Protein AF-A0A1B6BCT8-F1 (afdb_monomer)

pLDDT: mean 81.82, std 14.92, range [27.22, 96.62]

Nearest PDB structures (foldseek):
  6z9l-assembly1_A  TM=1.535E-01  e=9.809E+00  Enterococcus faecalis

Foldseek 3Di:
DDDDDDDDDDDDDDDDDDDDDDDDDDDDDDDDDDDDPPDPPVPDFPVVLVCVLVVVLVVLVVVLVVLLVVLVVVLVLLVLLLVLLVLLLVLLVLLVVLLVVCVVPVDCVSVVSNVVSLVSSVVSLVVNCVRDPPPVLPVLSVVLVVLSVVLVVLVVVLNVLVVLLVVLLVQLVVLLVQLLVLLVVVLVVLVVVLVVVVVVPDDDPVLNVLSVVLSVLSVVLSVLSVVLVVLSVVCVVPVDVVSLVVSLVSLVVSLVSLVVSCVSCVVVPPCPSSVSSNVSSVSSNVSSVVSVVSSVVSVVSVVSSVVSSVSSVVSSVVSSVVSVVVSVVSVVVSVVSSVVSVVVSVVSVVVSVVVCCVVPVVLVVLLVVQVCVCVVLLELVRQDDDPDPHPSNVVSVVVNVVSVVVVVVLVVLLVVLVVLLVVLVVVLVVLVVVVVVLVVVLVVLVVLLVVLVVLLVVLVVVLVVLVVLLVVLVVLLVVLVVLLVVLVVLLVVLVVLLVVLVVVLVVLVVVLVVLVVVLVVVLVVLVVLVVLLVVLVVLLVVLVVQLVVLVVQLVVLVVVPPVSVVSNVVSVVSNVVSVVSNVVSVVSNVVSVVVVVVSVVVSVVSVVVSCCSVVPVSVVSVVSNVVSVVSNVVSVVSNVVSVVSSVVSVVVSVVSVVVSVVSVVSNVVSVVSSVVSVVVVVVSVVVVVVSVVVNVVSVVSNVVSVVSVVVSVSHND

Mean predicted aligned error: 20.59 Å

Sequence (717 aa):
MGFVKKEKNPKKTKSPKKNRKSIKLPFRKRTRLDQNNTQKTSFLNVRVKLLTSYAILFVIIVASLLFTISGIINLNNIVETNTLVHSIVKNIDNVLYHQNEYELTGDNEQLNHLATELSAAKDFILEIQSHEKNELTLTKISNIEKLINDYEIEFNKYITLKKDRQAAIEELSKSALKATSAIGKLKAELKANLLLKSEAGFTDPLEIERLYTTLSDGIEIELSINKLRILEKDYIITGNKDTLVKLTGDTKKIQTSMLSIANKLDDLGDSSTIQSVTQDLNNYTHFNNRLFTVDSTLTFQKFTLIRIVDAVKITSAEIVTDQNGLVELISTSTRTTANLALIIGVVVSLISSVFIYRSITKPLKQLTTDLIGATDNNDLTKQIFLKANDEFQVLAHAFNGFSKKIHGMITDIDQNADGLETLSIEVASQMKRLNDNIENISASVEQLSASMQETSASTEEIDATTQTIDSMISDVVTKAHDGMSFAGEIKVRSEAVKSSSTKAKSDAISLYETSKNILSVSIQKSKEVEKINLLSNSILGIAEQTNLLALNAAIEAARAGEAGKGFSVVADEIRKLAFTSQTSANEIQKVTGGVITSVNELANNANQLINFIESKVLKDYDQLLNLGDQYNKDANDLNTMFGDLVMTMESMKVSVSEVTEAISNIAITVGESARGVTEVAGNINDIVIVSDRVTTEIDTVKTNSETLKSYVNEFKI

Structure (mmCIF, N/CA/C/O backbone):
data_AF-A0A1B6BCT8-F1
#
_entry.id   AF-A0A1B6BCT8-F1
#
loop_
_atom_site.group_PDB
_atom_site.id
_atom_site.type_symbol
_atom_site.label_atom_id
_atom_site.label_alt_id
_atom_site.label_comp_id
_atom_site.label_asym_id
_atom_site.label_entity_id
_atom_site.label_seq_id
_atom_site.pdbx_PDB_ins_code
_atom_site.Cartn_x
_atom_site.Cartn_y
_atom_site.Cartn_z
_atom_site.occupancy
_atom_site.B_iso_or_equiv
_atom_site.auth_seq_id
_atom_site.auth_comp_id
_atom_site.auth_asym_id
_atom_site.auth_atom_id
_atom_site.pdbx_PDB_model_num
ATOM 1 N N . MET A 1 1 ? 51.929 -36.454 -28.216 1.00 37.06 1 MET A N 1
ATOM 2 C CA . MET A 1 1 ? 53.110 -37.287 -28.534 1.00 37.06 1 MET A CA 1
ATOM 3 C C . MET A 1 1 ? 52.706 -38.750 -28.329 1.00 37.06 1 MET A C 1
ATOM 5 O O . MET A 1 1 ? 52.199 -39.035 -27.258 1.00 37.06 1 MET A O 1
ATOM 9 N N . GLY A 1 2 ? 52.847 -39.611 -29.355 1.00 35.38 2 GLY A N 1
ATOM 10 C CA . GLY A 1 2 ? 52.570 -41.073 -29.344 1.00 35.38 2 GLY A CA 1
ATOM 11 C C . GLY A 1 2 ? 51.095 -41.459 -29.573 1.00 35.38 2 GLY A C 1
ATOM 12 O O . GLY A 1 2 ? 50.314 -41.334 -28.646 1.00 35.38 2 GLY A O 1
ATOM 13 N N . PHE A 1 3 ? 50.551 -41.782 -30.759 1.00 32.19 3 PHE A N 1
ATOM 14 C CA . PHE A 1 3 ? 50.881 -42.760 -31.824 1.00 32.19 3 PHE A CA 1
ATOM 15 C C . PHE A 1 3 ? 50.859 -44.252 -31.400 1.00 32.19 3 PHE A C 1
ATOM 17 O O . PHE A 1 3 ? 51.709 -44.667 -30.623 1.00 32.19 3 PHE A O 1
ATOM 24 N N . VAL A 1 4 ? 50.021 -45.041 -32.124 1.00 36.72 4 VAL A N 1
ATOM 25 C CA . VAL A 1 4 ? 50.315 -46.390 -32.714 1.00 36.72 4 VAL A CA 1
ATOM 26 C C . VAL A 1 4 ? 50.129 -47.614 -31.781 1.00 36.72 4 VAL A C 1
ATOM 28 O O . VAL A 1 4 ? 50.540 -47.561 -30.640 1.00 36.72 4 VAL A O 1
ATOM 31 N N . LYS A 1 5 ? 49.544 -48.779 -32.146 1.00 34.12 5 LYS A N 1
ATOM 32 C CA . LYS A 1 5 ? 49.158 -49.429 -33.427 1.00 34.12 5 LYS A CA 1
ATOM 33 C C . LYS A 1 5 ? 48.194 -50.623 -33.186 1.00 34.12 5 LYS A C 1
ATOM 35 O O . LYS A 1 5 ? 48.272 -51.278 -32.157 1.00 34.12 5 LYS A O 1
ATOM 40 N N . LYS A 1 6 ? 47.399 -50.916 -34.228 1.00 33.53 6 LYS A N 1
ATOM 41 C CA . LYS A 1 6 ? 46.968 -52.211 -34.833 1.00 33.53 6 LYS A CA 1
ATOM 42 C C . LYS A 1 6 ? 47.309 -53.539 -34.117 1.00 33.53 6 LYS A C 1
ATOM 44 O O . LYS A 1 6 ? 48.462 -53.766 -33.790 1.00 33.53 6 LYS A O 1
ATOM 49 N N . GLU A 1 7 ? 46.354 -54.447 -33.867 1.00 31.66 7 GLU A N 1
ATOM 50 C CA . GLU A 1 7 ? 45.597 -55.343 -34.790 1.00 31.66 7 GLU A CA 1
ATOM 51 C C . GLU A 1 7 ? 46.344 -56.654 -35.155 1.00 31.66 7 GLU A C 1
ATOM 53 O O . GLU A 1 7 ? 47.333 -56.602 -35.882 1.00 31.66 7 GLU A O 1
ATOM 58 N N . LYS A 1 8 ? 45.826 -57.820 -34.703 1.00 33.16 8 LYS A N 1
ATOM 59 C CA . LYS A 1 8 ? 45.438 -59.019 -35.506 1.00 33.16 8 LYS A CA 1
ATOM 60 C C . LYS A 1 8 ? 45.343 -60.335 -34.690 1.00 33.16 8 LYS A C 1
ATOM 62 O O . LYS A 1 8 ? 46.339 -60.832 -34.190 1.00 33.16 8 LYS A O 1
ATOM 67 N N . ASN A 1 9 ? 44.121 -60.890 -34.657 1.00 31.86 9 ASN A N 1
ATOM 68 C CA . ASN A 1 9 ? 43.657 -62.277 -34.927 1.00 31.86 9 ASN A CA 1
ATOM 69 C C . ASN A 1 9 ? 44.630 -63.483 -34.830 1.00 31.86 9 ASN A C 1
ATOM 71 O O . ASN A 1 9 ? 45.744 -63.395 -35.343 1.00 31.86 9 ASN A O 1
ATOM 75 N N . PRO A 1 10 ? 44.149 -64.688 -34.417 1.00 44.66 10 PRO A N 1
ATOM 76 C CA . PRO A 1 10 ? 43.465 -65.573 -35.383 1.00 44.66 10 PRO A CA 1
ATOM 77 C C . PRO A 1 10 ? 42.344 -66.529 -34.875 1.00 44.66 10 PRO A C 1
ATOM 79 O O . PRO A 1 10 ? 42.123 -66.759 -33.694 1.00 44.66 10 PRO A O 1
ATOM 82 N N . LYS A 1 11 ? 41.662 -67.099 -35.883 1.00 32.25 11 LYS A N 1
ATOM 83 C CA . LYS A 1 11 ? 40.559 -68.088 -35.965 1.00 32.25 11 LYS A CA 1
ATOM 84 C C . LYS A 1 11 ? 40.716 -69.397 -35.150 1.00 32.25 11 LYS A C 1
ATOM 86 O O . LYS A 1 11 ? 41.788 -69.987 -35.212 1.00 32.25 11 LYS A O 1
ATOM 91 N N . LYS A 1 12 ? 39.595 -69.992 -34.678 1.00 31.78 12 LYS A N 1
ATOM 92 C CA . LYS A 1 12 ? 38.934 -71.225 -35.230 1.00 31.78 12 LYS A CA 1
ATOM 93 C C . LYS A 1 12 ? 37.880 -71.887 -34.290 1.00 31.78 12 LYS A C 1
ATOM 95 O O . LYS A 1 12 ? 38.204 -72.340 -33.207 1.00 31.78 12 LYS A O 1
ATOM 100 N N . THR A 1 13 ? 36.651 -72.028 -34.816 1.00 29.14 13 THR A N 1
ATOM 101 C CA . THR A 1 13 ? 35.709 -73.190 -34.805 1.00 29.14 13 THR A CA 1
ATOM 102 C C . THR A 1 13 ? 35.383 -74.003 -33.529 1.00 29.14 13 THR A C 1
ATOM 104 O O . THR A 1 13 ? 36.233 -74.757 -33.068 1.00 29.14 13 THR A O 1
ATOM 107 N N . LYS A 1 14 ? 34.084 -74.071 -33.151 1.00 32.88 14 LYS A N 1
ATOM 108 C CA . LYS A 1 14 ? 33.212 -75.288 -33.140 1.00 32.88 14 LYS A CA 1
ATOM 109 C C . LYS A 1 14 ? 31.780 -74.997 -32.608 1.00 32.88 14 LYS A C 1
ATOM 111 O O . LYS A 1 14 ? 31.610 -74.403 -31.555 1.00 32.88 14 LYS A O 1
ATOM 116 N N . SER A 1 15 ? 30.766 -75.446 -33.357 1.00 27.22 15 SER A N 1
ATOM 117 C CA . SER A 1 15 ? 29.329 -75.654 -33.013 1.00 27.22 15 SER A CA 1
ATOM 118 C C . SER A 1 15 ? 29.129 -76.977 -32.217 1.00 27.22 15 SER A C 1
ATOM 120 O O . SER A 1 15 ? 30.136 -77.688 -32.154 1.00 27.22 15 SER A O 1
ATOM 122 N N . PRO A 1 16 ? 27.935 -77.440 -31.717 1.00 45.12 16 PRO A N 1
ATOM 123 C CA . PRO A 1 16 ? 26.519 -77.211 -32.140 1.00 45.12 16 PRO A CA 1
ATOM 124 C C . PRO A 1 16 ? 25.475 -77.063 -30.977 1.00 45.12 16 PRO A C 1
ATOM 126 O O . PRO A 1 16 ? 25.800 -77.283 -29.821 1.00 45.12 16 PRO A O 1
ATOM 129 N N . LYS A 1 17 ? 24.208 -76.644 -31.166 1.00 32.62 17 LYS A N 1
ATOM 130 C CA . LYS A 1 17 ? 23.022 -77.467 -31.532 1.00 32.62 17 LYS A CA 1
ATOM 131 C C . LYS A 1 17 ? 21.755 -76.576 -31.620 1.00 32.62 17 LYS A C 1
ATOM 133 O O . LYS A 1 17 ? 21.431 -75.877 -30.675 1.00 32.62 17 LYS A O 1
ATOM 138 N N . LYS A 1 18 ? 21.054 -76.605 -32.764 1.00 32.47 18 LYS A N 1
ATOM 139 C CA . LYS A 1 18 ? 19.653 -77.043 -33.003 1.00 32.47 18 LYS A CA 1
ATOM 140 C C . LYS A 1 18 ? 18.569 -76.532 -32.024 1.00 32.47 18 LYS A C 1
ATOM 142 O O . LYS A 1 18 ? 18.404 -77.113 -30.962 1.00 32.47 18 LYS A O 1
ATOM 147 N N . ASN A 1 19 ? 17.652 -75.693 -32.522 1.00 31.09 19 ASN A N 1
ATOM 148 C CA . ASN A 1 19 ? 16.325 -76.186 -32.923 1.00 31.09 19 ASN A CA 1
ATOM 149 C C . ASN A 1 19 ? 15.619 -75.267 -33.941 1.00 31.09 19 ASN A C 1
ATOM 151 O O . ASN A 1 19 ? 15.759 -74.051 -33.919 1.00 31.09 19 ASN A O 1
ATOM 155 N N . ARG A 1 20 ? 14.926 -75.908 -34.891 1.00 32.97 20 ARG A N 1
ATOM 156 C CA . ARG A 1 20 ? 14.268 -75.350 -36.085 1.00 32.97 20 ARG A CA 1
ATOM 157 C C . ARG A 1 20 ? 12.792 -75.027 -35.822 1.00 32.97 20 ARG A C 1
ATOM 159 O O . ARG A 1 20 ? 12.137 -75.823 -35.159 1.00 32.97 20 ARG A O 1
ATOM 166 N N . LYS A 1 21 ? 12.278 -73.999 -36.513 1.00 33.12 21 LYS A N 1
ATOM 167 C CA . LYS A 1 21 ? 11.055 -73.927 -37.370 1.00 33.12 21 LYS A CA 1
ATOM 168 C C . LYS A 1 21 ? 10.695 -72.435 -37.522 1.00 33.12 21 LYS A C 1
ATOM 170 O O . LYS A 1 21 ? 10.755 -71.728 -36.532 1.00 33.12 21 LYS A O 1
ATOM 175 N N . SER A 1 22 ? 10.329 -71.836 -38.653 1.00 30.80 22 SER A N 1
ATOM 176 C CA . SER A 1 22 ? 10.152 -72.210 -40.067 1.00 30.80 22 SER A CA 1
ATOM 177 C C . SER A 1 22 ? 9.913 -70.879 -40.813 1.00 30.80 22 SER A C 1
ATOM 179 O O . SER A 1 22 ? 8.974 -70.168 -40.491 1.00 30.80 22 SER A O 1
ATOM 181 N N . ILE A 1 23 ? 10.873 -70.377 -41.591 1.00 32.91 23 ILE A N 1
ATOM 182 C CA . ILE A 1 23 ? 10.837 -70.227 -43.063 1.00 32.91 23 ILE A CA 1
ATOM 183 C C . ILE A 1 23 ? 9.459 -69.879 -43.665 1.00 32.91 23 ILE A C 1
ATOM 185 O O . ILE A 1 23 ? 8.630 -70.767 -43.842 1.00 32.91 23 ILE A O 1
ATOM 189 N N . LYS A 1 24 ? 9.319 -68.631 -44.141 1.00 32.78 24 LYS A N 1
ATOM 190 C CA . LYS A 1 24 ? 9.044 -68.291 -45.556 1.00 32.78 24 LYS A CA 1
ATOM 191 C C . LYS A 1 24 ? 9.464 -66.838 -45.866 1.00 32.78 24 LYS A C 1
ATOM 193 O O . LYS A 1 24 ? 8.762 -65.876 -45.601 1.00 32.78 24 LYS A O 1
ATOM 198 N N . LEU A 1 25 ? 10.673 -66.734 -46.408 1.00 31.53 25 LEU A N 1
ATOM 199 C CA . LEU A 1 25 ? 11.154 -65.747 -47.395 1.00 31.53 25 LEU A CA 1
ATOM 200 C C . LEU A 1 25 ? 10.477 -66.080 -48.771 1.00 31.53 25 LEU A C 1
ATOM 202 O O . LEU A 1 25 ? 9.822 -67.128 -48.811 1.00 31.53 25 LEU A O 1
ATOM 206 N N . PRO A 1 26 ? 10.697 -65.389 -49.926 1.00 47.78 26 PRO A N 1
ATOM 207 C CA . PRO A 1 26 ? 11.648 -64.290 -50.174 1.00 47.78 26 PRO A CA 1
ATOM 208 C C . PRO A 1 26 ? 11.310 -63.260 -51.308 1.00 47.78 26 PRO A C 1
ATOM 210 O O . PRO A 1 26 ? 10.352 -63.400 -52.055 1.00 47.78 26 PRO A O 1
ATOM 213 N N . PHE A 1 27 ? 12.287 -62.356 -51.525 1.00 31.56 27 PHE A N 1
ATOM 214 C CA . PHE A 1 27 ? 12.743 -61.770 -52.810 1.00 31.56 27 PHE A CA 1
ATOM 215 C C . PHE A 1 27 ? 11.870 -60.648 -53.418 1.00 31.56 27 PHE A C 1
ATOM 217 O O . PHE A 1 27 ? 10.659 -60.730 -53.451 1.00 31.56 27 PHE A O 1
ATOM 224 N N . ARG A 1 28 ? 12.425 -59.563 -53.978 1.00 32.69 28 ARG A N 1
ATOM 225 C CA . ARG A 1 28 ? 13.728 -59.426 -54.644 1.00 32.69 28 ARG A CA 1
ATOM 226 C C . ARG A 1 28 ? 14.153 -57.953 -54.735 1.00 32.69 28 ARG A C 1
ATOM 228 O O . ARG A 1 28 ? 13.355 -57.078 -55.045 1.00 32.69 28 ARG A O 1
ATOM 235 N N . LYS A 1 29 ? 15.457 -57.742 -54.546 1.00 37.44 29 LYS A N 1
ATOM 236 C CA . LYS A 1 29 ? 16.248 -56.563 -54.923 1.00 37.44 29 LYS A CA 1
ATOM 237 C C . LYS A 1 29 ? 15.889 -56.018 -56.313 1.00 37.44 29 LYS A C 1
ATOM 239 O O . LYS A 1 29 ? 15.843 -56.796 -57.265 1.00 37.44 29 LYS A O 1
ATOM 244 N N . ARG A 1 30 ? 15.903 -54.689 -56.453 1.00 33.50 30 ARG A N 1
ATOM 245 C CA . ARG A 1 30 ? 16.554 -54.024 -57.592 1.00 33.50 30 ARG A CA 1
ATOM 246 C C . ARG A 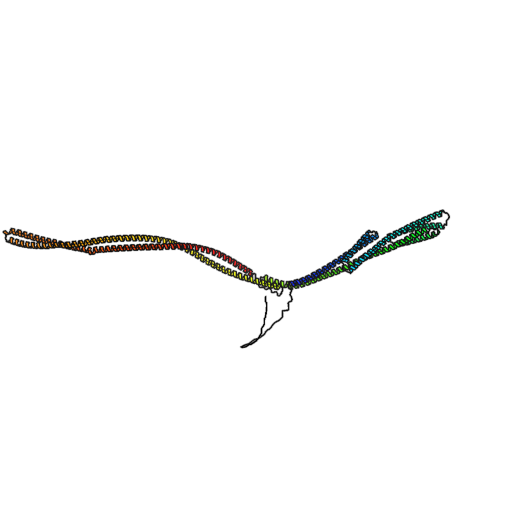1 30 ? 17.373 -52.827 -57.117 1.00 33.50 30 ARG A C 1
ATOM 248 O O . ARG A 1 30 ? 16.851 -51.809 -56.689 1.00 33.50 30 ARG A O 1
ATOM 255 N N . THR A 1 31 ? 18.680 -53.015 -57.219 1.00 37.50 31 THR A N 1
ATOM 256 C CA . THR A 1 31 ? 19.698 -51.998 -57.462 1.00 37.50 31 THR A CA 1
ATOM 257 C C . THR A 1 31 ? 19.297 -51.077 -58.615 1.00 37.50 31 THR A C 1
ATOM 259 O O . THR A 1 31 ? 18.952 -51.562 -59.693 1.00 37.50 31 THR A O 1
ATOM 262 N N . ARG A 1 32 ? 19.443 -49.768 -58.412 1.00 32.97 32 ARG A N 1
ATOM 263 C CA . ARG A 1 32 ? 19.807 -48.814 -59.463 1.00 32.97 32 ARG A CA 1
ATOM 264 C C . ARG A 1 32 ? 21.026 -48.033 -58.976 1.00 32.97 32 ARG A C 1
ATOM 266 O O . ARG A 1 32 ? 20.902 -47.060 -58.245 1.00 32.97 32 ARG A O 1
ATOM 273 N N . LEU A 1 33 ? 22.203 -48.531 -59.357 1.00 38.31 33 LEU A N 1
ATOM 274 C CA . LEU A 1 33 ? 23.215 -47.635 -59.896 1.00 38.31 33 LEU A CA 1
ATOM 275 C C . LEU A 1 33 ? 22.624 -47.096 -61.197 1.00 38.31 33 LEU A C 1
ATOM 277 O O . LEU A 1 33 ? 22.213 -47.900 -62.027 1.00 38.31 33 LEU A O 1
ATOM 281 N N . ASP A 1 34 ? 22.561 -45.782 -61.347 1.00 29.81 34 ASP A N 1
ATOM 282 C CA . ASP A 1 34 ? 23.102 -45.161 -62.548 1.00 29.81 34 ASP A CA 1
ATOM 283 C C . ASP A 1 34 ? 23.203 -43.645 -62.374 1.00 29.81 34 ASP A C 1
ATOM 285 O O . ASP A 1 34 ? 22.258 -42.972 -61.974 1.00 29.81 34 ASP A O 1
ATOM 289 N N . GLN A 1 35 ? 24.403 -43.164 -62.697 1.00 36.06 35 GLN A N 1
ATOM 290 C CA . GLN A 1 35 ? 24.641 -41.933 -63.443 1.00 36.06 35 GLN A CA 1
ATOM 291 C C . GLN A 1 35 ? 24.079 -40.638 -62.851 1.00 36.06 35 GLN A C 1
ATOM 293 O O . GLN A 1 35 ? 23.007 -40.172 -63.209 1.00 36.06 35 GLN A O 1
ATOM 298 N N . ASN A 1 36 ? 24.907 -39.974 -62.045 1.00 30.70 36 ASN A N 1
ATOM 299 C CA . ASN A 1 36 ? 25.025 -38.516 -62.129 1.00 30.70 36 ASN A CA 1
ATOM 300 C C . ASN A 1 36 ? 26.420 -38.044 -61.699 1.00 30.70 36 ASN A C 1
ATOM 302 O O . ASN A 1 36 ? 26.589 -37.127 -60.903 1.00 30.70 36 ASN A O 1
ATOM 306 N N . ASN A 1 37 ? 27.445 -38.701 -62.246 1.00 33.56 37 ASN A N 1
ATOM 307 C CA . ASN A 1 37 ? 28.834 -38.270 -62.126 1.00 33.56 37 ASN A CA 1
ATOM 308 C C . ASN A 1 37 ? 29.400 -37.930 -63.513 1.00 33.56 37 ASN A C 1
ATOM 310 O O . ASN A 1 37 ? 30.424 -38.458 -63.917 1.00 33.56 37 ASN A O 1
ATOM 314 N N . THR A 1 38 ? 28.689 -37.076 -64.254 1.00 34.56 38 THR A N 1
ATOM 315 C CA . THR A 1 38 ? 29.137 -36.457 -65.514 1.00 34.56 38 THR A CA 1
ATOM 316 C C . THR A 1 38 ? 28.293 -35.213 -65.792 1.00 34.56 38 THR A C 1
ATOM 318 O O . THR A 1 38 ? 27.433 -35.227 -66.660 1.00 34.56 38 THR A O 1
ATOM 321 N N . GLN A 1 39 ? 28.501 -34.146 -65.022 1.00 35.56 39 GLN A N 1
ATOM 322 C CA . GLN A 1 39 ? 28.329 -32.754 -65.473 1.00 35.56 39 GLN A CA 1
ATOM 323 C C . GLN A 1 39 ? 28.874 -31.805 -64.401 1.00 35.56 39 GLN A C 1
ATOM 325 O O . GLN A 1 39 ? 28.216 -30.901 -63.901 1.00 35.56 39 GLN A O 1
ATOM 330 N N . LYS A 1 40 ? 30.145 -32.009 -64.045 1.00 33.06 40 LYS A N 1
ATOM 331 C CA . LYS A 1 40 ? 30.953 -30.962 -63.419 1.00 33.06 40 LYS A CA 1
ATOM 332 C C . LYS A 1 40 ? 31.548 -30.098 -64.535 1.00 33.06 40 LYS A C 1
ATOM 334 O O . LYS A 1 40 ? 32.756 -29.935 -64.635 1.00 33.06 40 LYS A O 1
ATOM 339 N N . THR A 1 41 ? 30.699 -29.600 -65.432 1.00 35.25 41 THR A N 1
ATOM 340 C CA . THR A 1 41 ? 31.052 -28.419 -66.215 1.00 35.25 41 THR A CA 1
ATOM 341 C C . THR A 1 41 ? 31.124 -27.298 -65.197 1.00 35.25 41 THR A C 1
ATOM 343 O O . THR A 1 41 ? 30.146 -27.025 -64.507 1.00 35.25 41 THR A O 1
ATOM 346 N N . SER A 1 42 ? 32.314 -26.735 -65.009 1.00 38.44 42 SER A N 1
ATOM 347 C CA . SER A 1 42 ? 32.523 -25.573 -64.158 1.00 38.44 42 SER A CA 1
ATOM 348 C C . SER A 1 42 ? 31.632 -24.448 -64.675 1.00 38.44 42 SER A C 1
ATOM 350 O O . SER A 1 42 ? 31.974 -23.752 -65.631 1.00 38.44 42 SER A O 1
ATOM 352 N N . PHE A 1 43 ? 30.441 -24.320 -64.106 1.00 50.38 43 PHE A N 1
ATOM 353 C CA . PHE A 1 43 ? 29.536 -23.249 -64.456 1.00 50.38 43 PHE A CA 1
ATOM 354 C C . PHE A 1 43 ? 30.026 -22.018 -63.714 1.00 50.38 43 PHE A C 1
ATOM 356 O O . PHE A 1 43 ? 29.956 -21.928 -62.494 1.00 50.38 43 PHE A O 1
ATOM 363 N N . LEU A 1 44 ? 30.638 -21.128 -64.487 1.00 54.47 44 LEU A N 1
ATOM 364 C CA . LEU A 1 44 ? 31.187 -19.869 -64.028 1.00 54.47 44 LEU A CA 1
ATOM 365 C C . LEU A 1 44 ? 30.134 -19.084 -63.226 1.00 54.47 44 LEU A C 1
ATOM 367 O O . LEU A 1 44 ? 29.038 -18.831 -63.726 1.00 54.47 44 LEU A O 1
ATOM 371 N N . ASN A 1 45 ? 30.507 -18.662 -62.020 1.00 60.94 45 ASN A N 1
ATOM 372 C CA . ASN A 1 45 ? 29.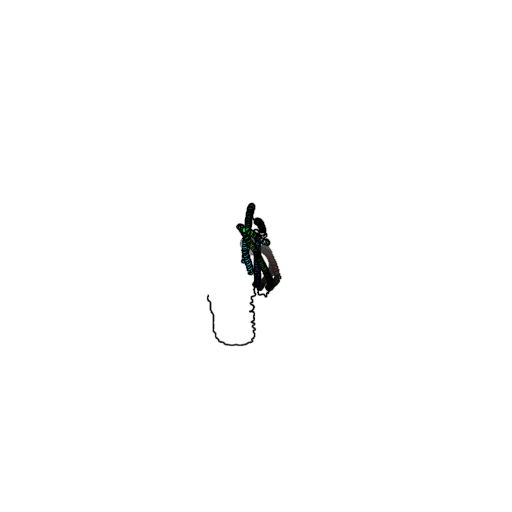859 -17.610 -61.234 1.00 60.94 45 ASN A CA 1
ATOM 373 C C . ASN A 1 45 ? 29.454 -16.415 -62.123 1.00 60.94 45 ASN A C 1
ATOM 375 O O . ASN A 1 45 ? 30.164 -16.112 -63.088 1.00 60.94 45 ASN A O 1
ATOM 379 N N . VAL A 1 46 ? 28.370 -15.697 -61.806 1.00 62.41 46 VAL A N 1
ATOM 380 C CA . VAL A 1 46 ? 27.933 -14.471 -62.518 1.00 62.41 46 VAL A CA 1
ATOM 381 C C . VAL A 1 46 ? 29.109 -13.521 -62.721 1.00 62.41 46 VAL A C 1
ATOM 383 O O . VAL A 1 46 ? 29.305 -12.989 -63.814 1.00 62.41 46 VAL A O 1
ATOM 386 N N . ARG A 1 47 ? 29.964 -13.397 -61.701 1.00 62.38 47 ARG A N 1
ATOM 387 C CA . ARG A 1 47 ? 31.210 -12.627 -61.772 1.00 62.38 47 ARG A CA 1
ATOM 388 C C . ARG A 1 47 ? 32.135 -13.101 -62.892 1.00 62.38 47 ARG A C 1
ATOM 390 O O . ARG A 1 47 ? 32.669 -12.279 -63.624 1.00 62.38 47 ARG A O 1
ATOM 397 N N . VAL A 1 48 ? 32.328 -14.406 -63.051 1.00 61.75 48 VAL A N 1
ATOM 398 C CA . VAL A 1 48 ? 33.222 -14.961 -64.074 1.00 61.75 48 VAL A CA 1
ATOM 399 C C . VAL A 1 48 ? 32.551 -14.930 -65.457 1.00 61.75 48 VAL A C 1
ATOM 401 O O . VAL A 1 48 ? 33.234 -14.698 -66.450 1.00 61.75 48 VAL A O 1
ATOM 404 N N . LYS A 1 49 ? 31.219 -15.048 -65.555 1.00 63.31 49 LYS A N 1
ATOM 405 C CA . LYS A 1 49 ? 30.462 -14.837 -66.810 1.00 63.31 49 LYS A CA 1
ATOM 406 C C . LYS A 1 49 ? 30.536 -13.383 -67.297 1.00 63.31 49 LYS A C 1
ATOM 408 O O . LYS A 1 49 ? 30.784 -13.144 -68.475 1.00 63.31 49 LYS A O 1
ATOM 413 N N . LEU A 1 50 ? 30.390 -12.412 -66.394 1.00 64.00 50 LEU A N 1
ATOM 414 C CA . LEU A 1 50 ? 30.562 -10.994 -66.715 1.00 64.00 50 LEU A CA 1
ATOM 415 C C . LEU A 1 50 ? 32.014 -10.692 -67.078 1.00 64.00 50 LEU A C 1
ATOM 417 O O . LEU A 1 50 ? 32.256 -10.123 -68.136 1.00 64.00 50 LEU A O 1
ATOM 421 N N . LEU A 1 51 ? 32.979 -11.138 -66.266 1.00 61.59 51 LEU A N 1
ATOM 422 C CA . LEU A 1 51 ? 34.401 -10.928 -66.545 1.00 61.59 51 LEU A CA 1
ATOM 423 C C . LEU A 1 51 ? 34.827 -11.544 -67.877 1.00 61.59 51 LEU A C 1
ATOM 425 O O . LEU A 1 51 ? 35.575 -10.906 -68.598 1.00 61.59 51 LEU A O 1
ATOM 429 N N . THR A 1 52 ? 34.336 -12.728 -68.246 1.00 62.84 52 THR A N 1
ATOM 430 C CA . THR A 1 52 ? 34.654 -13.327 -69.554 1.00 62.84 52 THR A CA 1
ATOM 431 C C . THR A 1 52 ? 34.015 -12.558 -70.712 1.00 62.84 52 THR A C 1
ATOM 433 O O . THR A 1 52 ? 34.700 -12.295 -71.696 1.00 62.84 52 THR A O 1
ATOM 436 N N . SER A 1 53 ? 32.761 -12.106 -70.590 1.00 61.94 53 SER A N 1
ATOM 437 C CA . SER A 1 53 ? 32.109 -11.287 -71.629 1.00 61.94 53 SER A CA 1
ATOM 438 C C . SER A 1 53 ? 32.750 -9.901 -71.803 1.00 61.94 53 SER A C 1
ATOM 440 O O . SER A 1 53 ? 33.030 -9.487 -72.928 1.00 61.94 53 SER A O 1
ATOM 442 N N . TYR A 1 54 ? 33.070 -9.213 -70.702 1.00 66.19 54 TYR A N 1
ATOM 443 C CA . TYR A 1 54 ? 33.744 -7.917 -70.735 1.00 66.19 54 TYR A CA 1
ATOM 444 C C . TYR A 1 54 ? 35.214 -8.041 -71.114 1.00 66.19 54 TYR A C 1
ATOM 446 O O . TYR A 1 54 ? 35.707 -7.166 -71.809 1.00 66.19 54 TYR A O 1
ATOM 454 N N . ALA A 1 55 ? 35.913 -9.113 -70.728 1.00 64.12 55 ALA A N 1
ATOM 455 C CA . ALA A 1 55 ? 37.291 -9.339 -71.160 1.00 64.12 55 ALA A CA 1
ATOM 456 C C . ALA A 1 55 ? 37.368 -9.543 -72.675 1.00 64.12 55 ALA A C 1
ATOM 458 O O . ALA A 1 55 ? 38.245 -8.971 -73.309 1.00 64.12 55 ALA A O 1
ATOM 459 N N . ILE A 1 56 ? 36.432 -10.287 -73.275 1.00 65.19 56 ILE A N 1
ATOM 460 C CA . ILE A 1 56 ? 36.380 -10.454 -74.735 1.00 65.19 56 ILE A CA 1
ATOM 461 C C . ILE A 1 56 ? 36.097 -9.109 -75.419 1.00 65.19 56 ILE A C 1
ATOM 463 O O . ILE A 1 56 ? 36.799 -8.746 -76.360 1.00 65.19 56 ILE A O 1
ATOM 467 N N . LEU A 1 57 ? 35.124 -8.335 -74.923 1.00 65.25 57 LEU A N 1
ATOM 468 C CA . LEU A 1 57 ? 34.808 -7.017 -75.481 1.00 65.25 57 LEU A CA 1
ATOM 469 C C . LEU A 1 57 ? 35.977 -6.030 -75.319 1.00 65.25 57 LEU A C 1
ATOM 471 O O . LEU A 1 57 ? 36.312 -5.307 -76.251 1.00 65.25 57 LEU A O 1
ATOM 475 N N . PHE A 1 58 ? 36.631 -6.032 -74.157 1.00 66.69 58 PHE A N 1
ATOM 476 C CA . PHE A 1 58 ? 37.782 -5.187 -73.854 1.00 66.69 58 PHE A CA 1
ATOM 477 C C . PHE A 1 58 ? 38.979 -5.542 -74.733 1.00 66.69 58 PHE A C 1
ATOM 479 O O . PHE A 1 58 ? 39.601 -4.647 -75.288 1.00 66.69 58 PHE A O 1
ATOM 486 N N . VAL A 1 59 ? 39.262 -6.831 -74.939 1.00 69.19 59 VAL A N 1
ATOM 487 C CA . VAL A 1 59 ? 40.323 -7.274 -75.855 1.00 69.19 59 VAL A CA 1
ATOM 488 C C . VAL A 1 59 ? 40.028 -6.826 -77.289 1.00 69.19 59 VAL A C 1
ATOM 490 O O . VAL A 1 59 ? 40.935 -6.338 -77.955 1.00 69.19 59 VAL A O 1
ATOM 493 N N . ILE A 1 60 ? 38.776 -6.912 -77.755 1.00 66.94 60 ILE A N 1
ATOM 494 C CA . ILE A 1 60 ? 38.386 -6.453 -79.101 1.00 66.94 60 ILE A CA 1
ATOM 495 C C . ILE A 1 60 ? 38.500 -4.926 -79.228 1.00 66.94 60 ILE A C 1
ATOM 497 O O . ILE A 1 60 ? 39.027 -4.437 -80.225 1.00 66.94 60 ILE A O 1
ATOM 501 N N . ILE A 1 61 ? 38.060 -4.166 -78.219 1.00 67.06 61 ILE A N 1
ATOM 502 C CA . ILE A 1 61 ? 38.156 -2.698 -78.213 1.00 67.06 61 ILE A CA 1
ATOM 503 C C . ILE A 1 61 ? 39.617 -2.253 -78.158 1.00 67.06 61 ILE A C 1
ATOM 505 O O . ILE A 1 61 ? 40.011 -1.391 -78.934 1.00 67.06 61 ILE A O 1
ATOM 509 N N . VAL A 1 62 ? 40.434 -2.852 -77.289 1.00 70.12 62 VAL A N 1
ATOM 510 C CA . VAL A 1 62 ? 41.862 -2.529 -77.176 1.00 70.12 62 VAL A CA 1
ATOM 511 C C . VAL A 1 62 ? 42.601 -2.900 -78.460 1.00 70.12 62 VAL A C 1
ATOM 513 O O . VAL A 1 62 ? 43.382 -2.092 -78.952 1.00 70.12 62 VAL A O 1
ATOM 516 N N . ALA A 1 63 ? 42.319 -4.060 -79.059 1.00 65.94 63 ALA A N 1
ATOM 517 C CA . ALA A 1 63 ? 42.904 -4.444 -80.342 1.00 65.94 63 ALA A CA 1
ATOM 518 C C . ALA A 1 63 ? 42.493 -3.486 -81.475 1.00 65.94 63 ALA A C 1
ATOM 520 O O . ALA A 1 63 ? 43.344 -3.067 -82.257 1.00 65.94 63 ALA A O 1
ATOM 521 N N . SER A 1 64 ? 41.219 -3.080 -81.532 1.00 67.12 64 SER A N 1
ATOM 522 C CA . SER A 1 64 ? 40.734 -2.083 -82.496 1.00 67.12 64 SER A CA 1
ATOM 523 C C . SER A 1 64 ? 41.384 -0.719 -82.276 1.00 67.12 64 SER A C 1
ATOM 525 O O . SER A 1 64 ? 41.788 -0.079 -83.241 1.00 67.12 64 SER A O 1
ATOM 527 N N . LEU A 1 65 ? 41.504 -0.273 -81.023 1.00 67.31 65 LEU A N 1
ATOM 528 C CA . LEU A 1 65 ? 42.094 1.015 -80.678 1.00 67.31 65 LEU A CA 1
ATOM 529 C C . LEU A 1 65 ? 43.579 1.046 -81.054 1.00 67.31 65 LEU A C 1
ATOM 531 O O . LEU A 1 65 ? 44.017 1.976 -81.727 1.00 67.31 65 LEU A O 1
ATOM 535 N N . LEU A 1 66 ? 44.330 -0.004 -80.709 1.00 69.50 66 LEU A N 1
ATOM 536 C CA . LEU A 1 66 ? 45.734 -0.157 -81.096 1.00 69.50 66 LEU A CA 1
ATOM 537 C C . LEU A 1 66 ? 45.905 -0.167 -82.622 1.00 69.50 66 LEU A C 1
ATOM 539 O O . LEU A 1 66 ? 46.812 0.488 -83.132 1.00 69.50 66 LEU A O 1
ATOM 543 N N . PHE A 1 67 ? 45.010 -0.832 -83.359 1.00 68.81 67 PHE A N 1
ATOM 544 C CA . PHE A 1 67 ? 45.043 -0.836 -84.824 1.00 68.81 67 PHE A CA 1
ATOM 545 C C . PHE A 1 67 ? 44.743 0.550 -85.415 1.00 68.81 67 PHE A C 1
ATOM 547 O O . PHE A 1 67 ? 45.452 1.006 -86.309 1.00 68.81 67 PHE A O 1
ATOM 554 N N . THR A 1 68 ? 43.749 1.270 -84.881 1.00 67.56 68 THR A N 1
ATOM 555 C CA . THR A 1 68 ? 43.438 2.640 -85.326 1.00 67.56 68 THR A CA 1
ATOM 556 C C . THR A 1 68 ? 44.550 3.634 -85.001 1.00 67.56 68 THR A C 1
ATOM 558 O O . THR A 1 68 ? 44.891 4.451 -85.850 1.00 67.56 68 THR A O 1
ATOM 561 N N . ILE A 1 69 ? 45.170 3.537 -83.819 1.00 69.25 69 ILE A N 1
ATOM 562 C CA . ILE A 1 69 ? 46.321 4.368 -83.439 1.00 69.25 69 ILE A CA 1
ATOM 563 C C . ILE A 1 69 ? 47.498 4.080 -84.374 1.00 69.25 69 ILE A C 1
ATOM 565 O O . ILE A 1 69 ? 48.112 5.014 -84.882 1.00 69.25 69 ILE A O 1
ATOM 569 N N . SER A 1 70 ? 47.769 2.806 -84.676 1.00 70.00 70 SER A N 1
ATOM 570 C CA . SER A 1 70 ? 48.805 2.431 -85.644 1.00 70.00 70 SER A CA 1
ATOM 571 C C . SER A 1 70 ? 48.522 2.983 -87.049 1.00 70.00 70 SER A C 1
ATOM 573 O O . SER A 1 70 ? 49.454 3.409 -87.726 1.00 70.00 70 SER A O 1
ATOM 575 N N . GLY A 1 71 ? 47.258 3.005 -87.487 1.00 68.31 71 GLY A N 1
ATOM 576 C CA . GLY A 1 71 ? 46.852 3.602 -88.764 1.00 68.31 71 GLY A CA 1
ATOM 577 C C . GLY A 1 71 ? 47.042 5.122 -88.806 1.00 68.31 71 GLY A C 1
ATOM 578 O O . GLY A 1 71 ? 47.530 5.647 -89.803 1.00 68.31 71 GLY A O 1
ATOM 579 N N . ILE A 1 72 ? 46.725 5.824 -87.712 1.00 70.56 72 ILE A N 1
ATOM 580 C CA . ILE A 1 72 ? 46.905 7.281 -87.592 1.00 70.56 72 ILE A CA 1
ATOM 581 C C . ILE A 1 72 ? 48.389 7.659 -87.583 1.00 70.56 72 ILE A C 1
ATOM 583 O O . ILE A 1 72 ? 48.772 8.590 -88.285 1.00 70.56 72 ILE A O 1
ATOM 587 N N . ILE A 1 73 ? 49.230 6.929 -86.841 1.00 72.69 73 ILE A N 1
ATOM 588 C CA . ILE A 1 73 ? 50.683 7.171 -86.815 1.00 72.69 73 ILE A CA 1
ATOM 589 C C . ILE A 1 73 ? 51.276 7.004 -88.221 1.00 72.69 73 ILE A C 1
ATOM 591 O O . ILE A 1 73 ? 52.034 7.858 -88.672 1.00 72.69 73 ILE A O 1
ATOM 595 N N . ASN A 1 74 ? 50.882 5.955 -88.952 1.00 69.81 74 ASN A N 1
ATOM 596 C CA . ASN A 1 74 ? 51.337 5.758 -90.330 1.00 69.81 74 ASN A CA 1
ATOM 597 C C . ASN A 1 74 ? 50.847 6.865 -91.279 1.00 69.81 74 ASN A C 1
ATOM 599 O O . ASN A 1 74 ? 51.604 7.278 -92.151 1.00 69.81 74 ASN A O 1
ATOM 603 N N . LEU A 1 75 ? 49.616 7.370 -91.113 1.00 73.38 75 LEU A N 1
ATOM 604 C CA . LEU A 1 75 ? 49.123 8.505 -91.904 1.00 73.38 75 LEU A CA 1
ATOM 605 C C . LEU A 1 75 ? 49.911 9.788 -91.620 1.00 73.38 75 LEU A C 1
ATOM 607 O O . LEU A 1 75 ? 50.222 10.522 -92.553 1.00 73.38 75 LEU A O 1
ATOM 611 N N . ASN A 1 76 ? 50.229 10.053 -90.349 1.00 77.44 76 ASN A N 1
ATOM 612 C CA . ASN A 1 76 ? 50.980 11.241 -89.952 1.00 77.44 76 ASN A CA 1
ATOM 613 C C . ASN A 1 76 ? 52.363 11.270 -90.609 1.00 77.44 76 ASN A C 1
ATOM 615 O O . ASN A 1 76 ? 52.725 12.279 -91.204 1.00 77.44 76 ASN A O 1
ATOM 619 N N . ASN A 1 77 ? 53.077 10.142 -90.584 1.00 74.44 77 ASN A N 1
ATOM 620 C CA . ASN A 1 77 ? 54.393 10.032 -91.214 1.00 74.44 77 ASN A CA 1
ATOM 621 C C . ASN A 1 77 ? 54.331 10.310 -92.727 1.00 74.44 77 ASN A C 1
ATOM 623 O O . ASN A 1 77 ? 55.194 10.997 -93.257 1.00 74.44 77 ASN A O 1
ATOM 627 N N . ILE A 1 78 ? 53.291 9.832 -93.421 1.00 78.06 78 ILE A N 1
ATOM 628 C CA . ILE A 1 78 ? 53.124 10.089 -94.862 1.00 78.06 78 ILE A CA 1
ATOM 629 C C . ILE A 1 78 ? 52.853 11.577 -95.137 1.00 78.06 78 ILE A C 1
ATOM 631 O O . ILE A 1 78 ? 53.411 12.155 -96.066 1.00 78.06 78 ILE A O 1
ATOM 635 N N . VAL A 1 79 ? 52.009 12.226 -94.329 1.00 80.19 79 VAL A N 1
ATOM 636 C CA . VAL A 1 79 ? 51.725 13.667 -94.472 1.00 80.19 79 VAL A CA 1
ATOM 637 C C . VAL A 1 79 ? 52.979 14.509 -94.215 1.00 80.19 79 VAL A C 1
ATOM 639 O O . VAL A 1 79 ? 53.226 15.482 -94.932 1.00 80.19 79 VAL A O 1
ATOM 642 N N . GLU A 1 80 ? 53.780 14.127 -93.224 1.00 82.44 80 GLU A N 1
ATOM 643 C CA . GLU A 1 80 ? 55.049 14.775 -92.892 1.00 82.44 80 GLU A CA 1
ATOM 644 C C . GLU A 1 80 ? 56.047 14.671 -94.052 1.00 82.44 80 GLU A C 1
ATOM 646 O O . GLU A 1 80 ? 56.526 15.698 -94.538 1.00 82.44 80 GLU A O 1
ATOM 651 N N . THR A 1 81 ? 56.253 13.472 -94.609 1.00 83.12 81 THR A N 1
ATOM 652 C CA . THR A 1 81 ? 57.113 13.289 -95.787 1.00 83.12 81 THR A CA 1
ATOM 653 C C . THR A 1 81 ? 56.628 14.103 -96.995 1.00 83.12 81 THR A C 1
ATOM 655 O O . THR A 1 81 ? 57.427 14.805 -97.612 1.00 83.12 81 THR A O 1
ATOM 658 N N . ASN A 1 82 ? 55.327 14.107 -97.304 1.00 83.75 82 ASN A N 1
ATOM 659 C CA . ASN A 1 82 ? 54.760 14.925 -98.387 1.00 83.75 82 ASN A CA 1
ATOM 660 C C . ASN A 1 82 ? 55.016 16.431 -98.209 1.00 83.75 82 ASN A C 1
ATOM 662 O O . ASN A 1 82 ? 55.246 17.149 -99.190 1.00 83.75 82 ASN A O 1
ATOM 666 N N . THR A 1 83 ? 54.956 16.914 -96.966 1.00 85.81 83 THR A N 1
ATOM 667 C CA . THR A 1 83 ? 55.206 18.321 -96.628 1.00 85.81 83 THR A CA 1
ATOM 668 C C . THR A 1 83 ? 56.670 18.675 -96.867 1.00 85.81 83 THR A C 1
ATOM 670 O O . THR A 1 83 ? 56.967 19.685 -97.503 1.00 85.81 83 THR A O 1
ATOM 673 N N . LEU A 1 84 ? 57.589 17.811 -96.434 1.00 87.19 84 LEU A N 1
ATOM 674 C CA . LEU A 1 84 ? 59.023 17.991 -96.648 1.00 87.19 84 LEU A CA 1
ATOM 675 C C . LEU A 1 84 ? 59.392 17.918 -98.139 1.00 87.19 84 LEU A C 1
ATOM 677 O O . LEU A 1 84 ? 60.172 18.740 -98.615 1.00 87.19 84 LEU A O 1
ATOM 681 N N . VAL A 1 85 ? 58.766 17.023 -98.913 1.00 87.75 85 VAL A N 1
ATOM 682 C CA . VAL A 1 85 ? 58.938 16.961 -100.378 1.00 87.75 85 VAL A CA 1
ATOM 683 C C . VAL A 1 85 ? 58.481 18.256 -101.057 1.00 87.75 85 VAL A C 1
ATOM 685 O O . VAL A 1 85 ? 59.165 18.745 -101.956 1.00 87.75 85 VAL A O 1
ATOM 688 N N . HIS A 1 86 ? 57.373 18.859 -100.615 1.00 88.06 86 HIS A N 1
ATOM 689 C CA . HIS A 1 86 ? 56.959 20.178 -101.109 1.00 88.06 86 HIS A CA 1
ATOM 690 C C . HIS A 1 86 ? 57.972 21.274 -100.763 1.00 88.06 86 HIS A C 1
ATOM 692 O O . HIS A 1 86 ? 58.245 22.133 -101.602 1.00 88.06 86 HIS A O 1
ATOM 698 N N . SER A 1 87 ? 58.552 21.243 -99.562 1.00 89.75 87 SER A N 1
ATOM 699 C CA . SER A 1 87 ? 59.601 22.188 -99.166 1.00 89.75 87 SER A CA 1
ATOM 700 C C . SER A 1 87 ? 60.857 22.0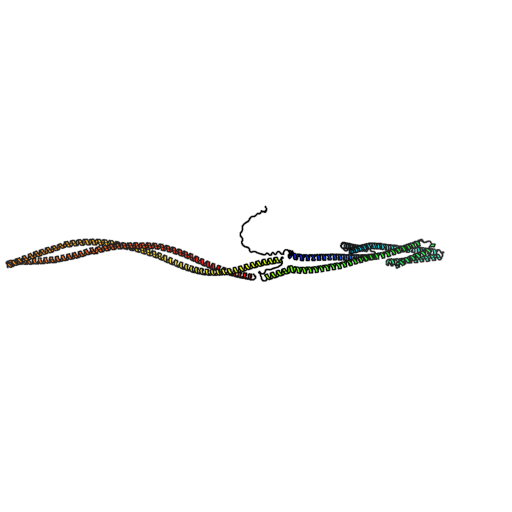48 -100.031 1.00 89.75 87 SER A C 1
ATOM 702 O O . SER A 1 87 ? 61.419 23.060 -100.443 1.00 89.75 87 SER A O 1
ATOM 704 N N . ILE A 1 88 ? 61.245 20.821 -100.402 1.00 89.50 88 ILE A N 1
ATOM 705 C CA . ILE A 1 88 ? 62.331 20.580 -101.367 1.00 89.50 88 ILE A CA 1
ATOM 706 C C . ILE A 1 88 ? 62.004 21.236 -102.712 1.00 89.50 88 ILE A C 1
ATOM 708 O O . ILE A 1 88 ? 62.824 21.984 -103.237 1.00 89.50 88 ILE A O 1
ATOM 712 N N . VAL A 1 89 ? 60.805 21.007 -103.262 1.00 89.50 89 VAL A N 1
ATOM 713 C CA . VAL A 1 89 ? 60.395 21.615 -104.542 1.00 89.50 89 VAL A CA 1
ATOM 714 C C . VAL A 1 89 ? 60.441 23.141 -104.472 1.00 89.50 89 VAL A C 1
ATOM 716 O O . VAL A 1 89 ? 60.963 23.772 -105.387 1.00 89.50 89 VAL A O 1
ATOM 719 N N . LYS A 1 90 ? 59.965 23.730 -103.371 1.00 90.31 90 LYS A N 1
ATOM 720 C CA . LYS A 1 90 ? 59.998 25.179 -103.154 1.00 90.31 90 LYS A CA 1
ATOM 721 C C . LYS A 1 90 ? 61.426 25.731 -103.138 1.00 90.31 90 LYS A C 1
ATOM 723 O O . LYS A 1 90 ? 61.691 26.737 -103.789 1.00 90.31 90 LYS A O 1
ATOM 728 N N . ASN A 1 91 ? 62.348 25.074 -102.438 1.00 91.62 91 ASN A N 1
ATOM 729 C CA . ASN A 1 91 ? 63.749 25.493 -102.434 1.00 91.62 91 ASN A CA 1
ATOM 730 C C . ASN A 1 91 ? 64.358 25.368 -103.835 1.00 91.62 91 ASN A C 1
ATOM 732 O O . ASN A 1 91 ? 65.099 26.239 -104.270 1.00 91.62 91 ASN A O 1
ATOM 736 N N . ILE A 1 92 ? 63.996 24.329 -104.591 1.00 91.38 92 ILE A N 1
ATOM 737 C CA . ILE A 1 92 ? 64.447 24.145 -105.977 1.00 91.38 92 ILE A CA 1
ATOM 738 C C . ILE A 1 92 ? 63.872 25.214 -106.923 1.00 91.38 92 ILE A C 1
ATOM 740 O O . ILE A 1 92 ? 64.565 25.660 -107.839 1.00 91.38 92 ILE A O 1
ATOM 744 N N . ASP A 1 93 ? 62.646 25.686 -106.689 1.00 89.00 93 ASP A N 1
ATOM 745 C CA . ASP A 1 93 ? 62.100 26.863 -107.374 1.00 89.00 93 ASP A CA 1
ATOM 746 C C . ASP A 1 93 ? 62.907 28.130 -107.058 1.00 89.00 93 ASP A C 1
ATOM 748 O O . ASP A 1 93 ? 63.240 28.889 -107.972 1.00 89.00 93 ASP A O 1
ATOM 752 N N . ASN A 1 94 ? 63.290 28.330 -105.793 1.00 89.06 94 ASN A N 1
ATOM 753 C CA . ASN A 1 94 ? 64.146 29.448 -105.392 1.00 89.06 94 ASN A CA 1
ATOM 754 C C . ASN A 1 94 ? 65.559 29.333 -105.991 1.00 89.06 94 ASN A C 1
ATOM 756 O O . ASN A 1 94 ? 66.110 30.327 -106.459 1.00 89.06 94 ASN A O 1
ATOM 760 N N . VAL A 1 95 ? 66.129 28.125 -106.066 1.00 89.44 95 VAL A N 1
ATOM 761 C CA . VAL A 1 95 ? 67.395 27.857 -106.769 1.00 89.44 95 VAL A CA 1
ATOM 762 C C . VAL A 1 95 ? 67.296 28.294 -108.226 1.00 89.44 95 VAL A C 1
ATOM 764 O O . VAL A 1 95 ? 68.177 28.999 -108.711 1.00 89.44 95 VAL A O 1
ATOM 767 N N . LEU A 1 96 ? 66.211 27.942 -108.920 1.00 88.50 96 LEU A N 1
ATOM 768 C CA . LEU A 1 96 ? 66.003 28.356 -110.307 1.00 88.50 96 LEU A CA 1
ATOM 769 C C . LEU A 1 96 ? 65.832 29.879 -110.436 1.00 88.50 96 LEU A C 1
ATOM 771 O O . LEU A 1 96 ? 66.318 30.474 -111.400 1.00 88.50 96 LEU A O 1
ATOM 775 N N . TYR A 1 97 ? 65.161 30.521 -109.478 1.00 88.06 97 TYR A N 1
ATOM 776 C CA . TYR A 1 97 ? 65.041 31.978 -109.420 1.00 88.06 97 TYR A CA 1
ATOM 777 C C . TYR A 1 97 ? 66.422 32.645 -109.298 1.00 88.06 97 TYR A C 1
ATOM 779 O O . TYR A 1 97 ? 66.798 33.430 -110.171 1.00 88.06 97 TYR A O 1
ATOM 787 N N . HIS A 1 98 ? 67.215 32.261 -108.294 1.00 87.62 98 HIS A N 1
ATOM 788 C CA . HIS A 1 98 ? 68.555 32.810 -108.062 1.00 87.62 98 HIS A CA 1
ATOM 789 C C . HIS A 1 98 ? 69.536 32.457 -109.187 1.00 87.62 98 HIS A C 1
ATOM 791 O O . HIS A 1 98 ? 70.385 33.273 -109.546 1.00 87.62 98 HIS A O 1
ATOM 797 N N . GLN A 1 99 ? 69.390 31.282 -109.813 1.00 87.81 99 GLN A N 1
ATOM 798 C CA . GLN A 1 99 ? 70.119 30.923 -111.028 1.00 87.81 99 GLN A CA 1
ATOM 799 C C . GLN A 1 99 ? 69.825 31.932 -112.141 1.00 87.81 99 GLN A C 1
ATOM 801 O O . GLN A 1 99 ? 70.754 32.521 -112.686 1.00 87.81 99 GLN A O 1
ATOM 806 N N . ASN A 1 100 ? 68.552 32.145 -112.485 1.00 86.81 100 ASN A N 1
ATOM 807 C CA . ASN A 1 100 ? 68.171 33.066 -113.558 1.00 86.81 100 ASN A CA 1
ATOM 808 C C . ASN A 1 100 ? 68.612 34.507 -113.259 1.00 86.81 100 ASN A C 1
ATOM 810 O O . ASN A 1 100 ? 69.061 35.214 -114.162 1.00 86.81 100 ASN A O 1
ATOM 814 N N . GLU A 1 101 ? 68.532 34.934 -111.998 1.00 85.19 101 GLU A N 1
ATOM 815 C CA . GLU A 1 101 ? 69.013 36.249 -111.579 1.00 85.19 101 GLU A CA 1
ATOM 816 C C . GLU A 1 101 ? 70.536 36.362 -111.753 1.00 85.19 101 GLU A C 1
ATOM 818 O O . GLU A 1 101 ? 71.008 37.294 -112.407 1.00 85.19 101 GLU A O 1
ATOM 823 N N . TYR A 1 102 ? 71.304 35.361 -111.299 1.00 88.38 102 TYR A N 1
ATOM 824 C CA . TYR A 1 102 ? 72.748 35.286 -111.534 1.00 88.38 102 TYR A CA 1
ATOM 825 C C . TYR A 1 102 ? 73.092 35.282 -113.024 1.00 88.38 102 TYR A C 1
ATOM 827 O O . TYR A 1 102 ? 74.075 35.894 -113.444 1.00 88.38 102 TYR A O 1
ATOM 835 N N . GLU A 1 103 ? 72.313 34.596 -113.859 1.00 84.25 103 GLU A N 1
ATOM 836 C CA . GLU A 1 103 ? 72.514 34.570 -115.305 1.00 84.25 103 GLU A CA 1
ATOM 837 C C . GLU A 1 103 ? 72.403 35.967 -115.923 1.00 84.25 103 GLU A C 1
ATOM 839 O O . GLU A 1 103 ? 73.270 36.333 -116.721 1.00 84.25 103 GLU A O 1
ATOM 844 N N . LEU A 1 104 ? 71.417 36.758 -115.498 1.00 81.88 104 LEU A N 1
ATOM 845 C CA . LEU A 1 104 ? 71.175 38.113 -115.993 1.00 81.88 104 LEU A CA 1
ATOM 846 C C . LEU A 1 104 ? 72.186 39.135 -115.459 1.00 81.88 104 LEU A C 1
ATOM 848 O O . LEU A 1 104 ? 72.697 39.943 -116.233 1.00 81.88 104 LEU A O 1
ATOM 852 N N . THR A 1 105 ? 72.484 39.109 -114.157 1.00 81.69 105 THR A N 1
ATOM 853 C CA . THR A 1 105 ? 73.253 40.175 -113.486 1.00 81.69 105 THR A CA 1
ATOM 854 C C . THR A 1 105 ? 74.733 39.840 -113.317 1.00 81.69 105 THR A C 1
ATOM 856 O O . THR A 1 105 ? 75.579 40.729 -113.358 1.00 81.69 105 THR A O 1
ATOM 859 N N . GLY A 1 106 ? 75.068 38.557 -113.146 1.00 79.38 106 GLY A N 1
ATOM 860 C CA . GLY A 1 106 ? 76.403 38.118 -112.732 1.00 79.38 106 GLY A CA 1
ATOM 861 C C . GLY A 1 106 ? 76.742 38.417 -111.268 1.00 79.38 106 GLY A C 1
ATOM 862 O O . GLY A 1 106 ? 77.910 38.309 -110.901 1.00 79.38 106 GLY A O 1
ATOM 863 N N . ASP A 1 107 ? 75.755 38.786 -110.449 1.00 84.75 107 ASP A N 1
ATOM 864 C CA . ASP A 1 107 ? 75.948 39.141 -109.044 1.00 84.75 107 ASP A CA 1
ATOM 865 C C . ASP A 1 107 ? 76.278 37.920 -108.173 1.00 84.75 107 ASP A C 1
ATOM 867 O O . ASP A 1 107 ? 75.504 36.969 -108.073 1.00 84.75 107 ASP A O 1
ATOM 871 N N . ASN A 1 108 ? 77.429 37.954 -107.501 1.00 85.56 108 ASN A N 1
ATOM 872 C CA . ASN A 1 108 ? 77.878 36.853 -106.655 1.00 85.56 108 ASN A CA 1
ATOM 873 C C . ASN A 1 108 ? 77.016 36.663 -105.393 1.00 85.56 108 ASN A C 1
ATOM 875 O O . ASN A 1 108 ? 77.069 35.581 -104.815 1.00 85.56 108 ASN A O 1
ATOM 879 N N . GLU A 1 109 ? 76.220 37.649 -104.962 1.00 84.56 109 GLU A N 1
ATOM 880 C CA . GLU A 1 109 ? 75.301 37.473 -103.826 1.00 84.56 109 GLU A CA 1
ATOM 881 C C . GLU A 1 109 ? 74.240 36.397 -104.120 1.00 84.56 109 GLU A C 1
ATOM 883 O O . GLU A 1 109 ? 73.933 35.560 -103.268 1.00 84.56 109 GLU A O 1
ATOM 888 N N . GLN A 1 110 ? 73.797 36.305 -105.377 1.00 87.88 110 GLN A N 1
ATOM 889 C CA . GLN A 1 110 ? 72.858 35.278 -105.837 1.00 87.88 110 GLN A CA 1
ATOM 890 C C . GLN A 1 110 ? 73.426 33.857 -105.722 1.00 87.88 110 GLN A C 1
ATOM 892 O O . GLN A 1 110 ? 72.678 32.907 -105.499 1.00 87.88 110 GLN A O 1
ATOM 897 N N . LEU A 1 111 ? 74.753 33.698 -105.797 1.00 87.19 111 LEU A N 1
ATOM 898 C CA . LEU A 1 111 ? 75.408 32.403 -105.583 1.00 87.19 111 LEU A CA 1
ATOM 899 C C . LEU A 1 111 ? 75.291 31.942 -104.124 1.00 87.19 111 LEU A C 1
ATOM 901 O O . LEU A 1 111 ? 75.119 30.749 -103.878 1.00 87.19 111 LEU A O 1
ATOM 905 N N . ASN A 1 112 ? 75.343 32.871 -103.163 1.00 86.62 112 ASN A N 1
ATOM 906 C CA . ASN A 1 112 ? 75.180 32.554 -101.742 1.00 86.62 112 ASN A CA 1
ATOM 907 C C . ASN A 1 112 ? 73.731 32.168 -101.423 1.00 86.62 112 ASN A C 1
ATOM 909 O O . ASN A 1 112 ? 73.501 31.215 -100.675 1.00 86.62 112 ASN A O 1
ATOM 913 N N . HIS A 1 113 ? 72.755 32.864 -102.011 1.00 89.12 113 HIS A N 1
ATOM 914 C CA . HIS A 1 113 ? 71.344 32.504 -101.868 1.00 89.12 113 HIS A CA 1
ATOM 915 C C . HIS A 1 113 ? 71.051 31.128 -102.469 1.00 89.12 113 HIS A C 1
ATOM 917 O O . HIS A 1 113 ? 70.475 30.276 -101.798 1.00 89.12 113 HIS A O 1
ATOM 923 N N . LEU A 1 114 ? 71.551 30.862 -103.676 1.00 91.12 114 LEU A N 1
ATOM 924 C CA . LEU A 1 114 ? 71.419 29.561 -104.328 1.00 91.12 114 LEU A CA 1
ATOM 925 C C . LEU A 1 114 ? 72.048 28.424 -103.502 1.00 91.12 114 LEU A C 1
ATOM 927 O O . LEU A 1 114 ? 71.420 27.383 -103.323 1.00 91.12 114 LEU A O 1
ATOM 931 N N . ALA A 1 115 ? 73.250 28.622 -102.951 1.00 87.56 115 ALA A N 1
ATOM 932 C CA . ALA A 1 115 ? 73.892 27.635 -102.078 1.00 87.56 115 ALA A CA 1
ATOM 933 C C . ALA A 1 115 ? 73.088 27.381 -100.789 1.00 87.56 115 ALA A C 1
ATOM 935 O O . ALA A 1 115 ? 73.002 26.246 -100.322 1.00 87.56 115 ALA A O 1
ATOM 936 N N . THR A 1 116 ? 72.471 28.428 -100.235 1.00 90.25 116 THR A N 1
ATOM 937 C CA . THR A 1 116 ? 71.622 28.329 -99.038 1.00 90.25 116 THR A CA 1
ATOM 938 C C . THR A 1 116 ? 70.374 27.492 -99.313 1.00 90.25 116 THR A C 1
ATOM 940 O O . THR A 1 116 ? 70.057 26.588 -98.543 1.00 90.25 116 THR A O 1
ATOM 943 N N . GLU A 1 117 ? 69.700 27.741 -100.435 1.00 92.19 117 GLU A N 1
ATOM 944 C CA . GLU A 1 117 ? 68.497 27.006 -100.842 1.00 92.19 117 GLU A CA 1
ATOM 945 C C . GLU A 1 117 ? 68.795 25.529 -101.150 1.00 92.19 117 GLU A C 1
ATOM 947 O O . GLU A 1 117 ? 68.040 24.640 -100.751 1.00 92.19 117 GLU A O 1
ATOM 952 N N . LEU A 1 118 ? 69.941 25.236 -101.780 1.00 90.81 118 LEU A N 1
ATOM 953 C CA . LEU A 1 118 ? 70.402 23.858 -101.993 1.00 90.81 118 LEU A CA 1
ATOM 954 C C . LEU A 1 118 ? 70.718 23.141 -100.675 1.00 90.81 118 LEU A C 1
ATOM 956 O O . LEU A 1 118 ? 70.344 21.979 -100.513 1.00 90.81 118 LEU A O 1
ATOM 960 N N . SER A 1 119 ? 71.357 23.824 -99.718 1.00 90.50 119 SER A N 1
ATOM 961 C CA . SER A 1 119 ? 71.608 23.265 -98.383 1.00 90.50 119 SER A CA 1
ATOM 962 C C . SER A 1 119 ? 70.300 22.958 -97.660 1.00 90.50 119 SER A C 1
ATOM 964 O O . SER A 1 119 ? 70.127 21.851 -97.161 1.00 90.50 119 SER A O 1
ATOM 966 N N . ALA A 1 120 ? 69.344 23.889 -97.675 1.00 90.25 120 ALA A N 1
ATOM 967 C CA . ALA A 1 120 ? 68.041 23.681 -97.055 1.00 90.25 120 ALA A CA 1
ATOM 968 C C . ALA A 1 120 ? 67.272 22.521 -97.714 1.00 90.25 120 ALA A C 1
ATOM 970 O O . ALA A 1 120 ? 66.610 21.742 -97.032 1.00 90.25 120 ALA A O 1
ATOM 971 N N . ALA A 1 121 ? 67.378 22.356 -99.040 1.00 90.25 121 ALA A N 1
ATOM 972 C CA . ALA A 1 121 ? 66.797 21.206 -99.731 1.00 90.25 121 ALA A CA 1
ATOM 973 C C . ALA A 1 121 ? 67.436 19.875 -99.285 1.00 90.25 121 ALA A C 1
ATOM 975 O O . ALA A 1 121 ? 66.723 18.890 -99.096 1.00 90.25 121 ALA A O 1
ATOM 976 N N . LYS A 1 122 ? 68.758 19.841 -99.068 1.00 90.88 122 LYS A N 1
ATOM 977 C CA . LYS A 1 122 ? 69.473 18.664 -98.541 1.00 90.88 122 LYS A CA 1
ATOM 978 C C . LYS A 1 122 ? 69.107 18.351 -97.090 1.00 90.88 122 LYS A C 1
ATOM 980 O O . LYS A 1 122 ? 68.958 17.179 -96.752 1.00 90.88 122 LYS A O 1
ATOM 985 N N . ASP A 1 123 ? 68.896 19.365 -96.257 1.00 91.19 123 ASP A N 1
ATOM 986 C CA . ASP A 1 123 ? 68.460 19.168 -94.871 1.00 91.19 123 ASP A CA 1
ATOM 987 C C . ASP A 1 123 ? 67.083 18.485 -94.816 1.00 91.19 123 ASP A C 1
ATOM 989 O O . ASP A 1 123 ? 66.907 17.506 -94.088 1.00 91.19 123 ASP A O 1
ATOM 993 N N . PHE A 1 124 ? 66.137 18.903 -95.667 1.00 92.19 124 PHE A N 1
ATOM 994 C CA . PHE A 1 124 ? 64.836 18.230 -95.780 1.00 92.19 124 PHE A CA 1
ATOM 995 C C . PHE A 1 124 ? 64.947 16.789 -96.299 1.00 92.19 124 PHE A C 1
ATOM 997 O O . PHE A 1 124 ? 64.179 15.923 -95.885 1.00 92.19 124 PHE A O 1
ATOM 1004 N N . ILE A 1 125 ? 65.911 16.494 -97.175 1.00 89.88 125 ILE A N 1
ATOM 1005 C CA . ILE A 1 125 ? 66.184 15.122 -97.632 1.00 89.88 125 ILE A CA 1
ATOM 1006 C C . ILE A 1 125 ? 66.655 14.240 -96.473 1.00 89.88 125 ILE A C 1
ATOM 1008 O O . ILE A 1 125 ? 66.135 13.135 -96.306 1.00 89.88 125 ILE A O 1
ATOM 1012 N N . LEU A 1 126 ? 67.600 14.724 -95.662 1.00 88.69 126 LEU A N 1
ATOM 1013 C CA . LEU A 1 126 ? 68.100 14.003 -94.487 1.00 88.69 126 LEU A CA 1
ATOM 1014 C C . LEU A 1 126 ? 66.986 13.763 -93.465 1.00 88.69 126 LEU A C 1
ATOM 1016 O O . LEU A 1 126 ? 66.888 12.677 -92.887 1.00 88.69 126 LEU A O 1
ATOM 1020 N N . GLU A 1 127 ? 66.118 14.756 -93.275 1.00 89.25 127 GLU A N 1
ATOM 1021 C CA . GLU A 1 127 ? 64.956 14.632 -92.406 1.00 89.25 127 GLU A CA 1
ATOM 1022 C C . GLU A 1 127 ? 64.034 13.511 -92.893 1.00 89.25 127 GLU A C 1
ATOM 1024 O O . GLU A 1 127 ? 63.732 12.610 -92.107 1.00 89.25 127 GLU A O 1
ATOM 1029 N N . ILE A 1 128 ? 63.689 13.476 -94.187 1.00 87.62 128 ILE A N 1
ATOM 1030 C CA . ILE A 1 128 ? 62.893 12.391 -94.787 1.00 87.62 128 ILE A CA 1
ATOM 1031 C C . ILE A 1 128 ? 63.572 11.027 -94.607 1.00 87.62 128 ILE A C 1
ATOM 1033 O O . ILE A 1 128 ? 62.931 10.077 -94.159 1.00 87.62 128 ILE A O 1
ATOM 1037 N N . GLN A 1 129 ? 64.872 10.920 -94.888 1.00 85.69 129 GLN A N 1
ATOM 1038 C CA . GLN A 1 129 ? 65.627 9.667 -94.752 1.00 85.69 129 GLN A CA 1
ATOM 1039 C C . GLN A 1 129 ? 65.656 9.124 -93.311 1.00 85.69 129 GLN A C 1
ATOM 1041 O O . GLN A 1 129 ? 65.816 7.919 -93.116 1.00 85.69 129 GLN A O 1
ATOM 1046 N N . SER A 1 130 ? 65.493 9.984 -92.301 1.00 84.38 130 SER A N 1
ATOM 1047 C CA . SER A 1 130 ? 65.521 9.576 -90.891 1.00 84.38 130 SER A CA 1
ATOM 1048 C C . SER A 1 130 ? 64.236 8.889 -90.405 1.00 84.38 130 SER A C 1
ATOM 1050 O O . SER A 1 130 ? 64.299 8.082 -89.473 1.00 84.38 130 SER A O 1
ATOM 1052 N N . HIS A 1 131 ? 63.081 9.180 -91.018 1.00 82.19 131 HIS A N 1
ATOM 1053 C CA . HIS A 1 131 ? 61.776 8.684 -90.557 1.00 82.19 131 HIS A CA 1
ATOM 1054 C C . HIS A 1 131 ? 60.997 7.868 -91.596 1.00 82.19 131 HIS A C 1
ATOM 1056 O O . HIS A 1 131 ? 60.160 7.044 -91.208 1.00 82.19 131 HIS A O 1
ATOM 1062 N N . GLU A 1 132 ? 61.259 8.050 -92.892 1.00 83.81 132 GLU A N 1
ATOM 1063 C CA . GLU A 1 132 ? 60.604 7.282 -93.947 1.00 83.81 132 GLU A CA 1
ATOM 1064 C C . GLU A 1 132 ? 61.108 5.831 -93.951 1.00 83.81 132 GLU A C 1
ATOM 1066 O O . GLU A 1 132 ? 62.301 5.550 -93.862 1.00 83.81 132 GLU A O 1
ATOM 1071 N N . LYS A 1 133 ? 60.173 4.883 -94.040 1.00 79.69 133 LYS A N 1
ATOM 1072 C CA . LYS A 1 133 ? 60.454 3.437 -94.049 1.00 79.69 133 LYS A CA 1
ATOM 1073 C C . LYS A 1 133 ? 60.163 2.796 -95.398 1.00 79.69 133 LYS A C 1
ATOM 1075 O O . LYS A 1 133 ? 60.538 1.646 -95.617 1.00 79.69 133 LYS A O 1
ATOM 1080 N N . ASN A 1 134 ? 59.456 3.495 -96.281 1.00 81.44 134 ASN A N 1
ATOM 1081 C CA . ASN A 1 134 ? 59.144 3.001 -97.605 1.00 81.44 134 ASN A CA 1
ATOM 1082 C C . ASN A 1 134 ? 60.406 3.010 -98.479 1.00 81.44 134 ASN A C 1
ATOM 1084 O O . ASN A 1 134 ? 60.915 4.064 -98.855 1.00 81.44 134 ASN A O 1
ATOM 1088 N N . GLU A 1 135 ? 60.890 1.817 -98.821 1.00 81.75 135 GLU A N 1
ATOM 1089 C CA . GLU A 1 135 ? 62.109 1.614 -99.609 1.00 81.75 135 GLU A CA 1
ATOM 1090 C C . GLU A 1 135 ? 62.032 2.273 -101.000 1.00 81.75 135 GLU A C 1
ATOM 1092 O O . GLU A 1 135 ? 63.025 2.820 -101.483 1.00 81.75 135 GLU A O 1
ATOM 1097 N N . LEU A 1 136 ? 60.844 2.309 -101.619 1.00 82.31 136 LEU A N 1
ATOM 1098 C CA . LEU A 1 136 ? 60.624 2.990 -102.897 1.00 82.31 136 LEU A CA 1
ATOM 1099 C C . LEU A 1 136 ? 60.731 4.514 -102.737 1.00 82.31 136 LEU A C 1
ATOM 1101 O O . LEU A 1 136 ? 61.418 5.159 -103.529 1.00 82.31 136 LEU A O 1
ATOM 1105 N N . THR A 1 137 ? 60.111 5.085 -101.698 1.00 84.25 137 THR A N 1
ATOM 1106 C CA . THR A 1 137 ? 60.212 6.523 -101.397 1.00 84.25 137 THR A CA 1
ATOM 1107 C C . THR A 1 137 ? 61.649 6.920 -101.077 1.00 84.25 137 THR A C 1
ATOM 1109 O O . THR A 1 137 ? 62.154 7.878 -101.656 1.00 84.25 137 THR A O 1
ATOM 1112 N N . LEU A 1 138 ? 62.345 6.155 -100.230 1.00 85.19 138 LEU A N 1
ATOM 1113 C CA . LEU A 1 138 ? 63.754 6.387 -99.898 1.00 85.19 138 LEU A CA 1
ATOM 1114 C C . LEU A 1 138 ? 64.647 6.343 -101.143 1.00 85.19 138 LEU A C 1
ATOM 1116 O O . LEU A 1 138 ? 65.530 7.185 -101.299 1.00 85.19 138 LEU A O 1
ATOM 1120 N N . THR A 1 139 ? 64.382 5.414 -102.065 1.00 86.19 139 THR A N 1
ATOM 1121 C CA . THR A 1 139 ? 65.105 5.333 -103.342 1.00 86.19 139 THR A CA 1
ATOM 1122 C C . THR A 1 139 ? 64.890 6.594 -104.184 1.00 86.19 139 THR A C 1
ATOM 1124 O O . THR A 1 139 ? 65.850 7.151 -104.718 1.00 86.19 139 THR A O 1
ATOM 1127 N N . LYS A 1 140 ? 63.649 7.090 -104.283 1.00 89.06 140 LYS A N 1
ATOM 1128 C CA . LYS A 1 140 ? 63.333 8.324 -105.023 1.00 89.06 140 LYS A CA 1
ATOM 1129 C C . LYS A 1 140 ? 63.919 9.574 -104.355 1.00 89.06 140 LYS A C 1
ATOM 1131 O O . LYS A 1 140 ? 64.431 10.445 -105.051 1.00 89.06 140 LYS A O 1
ATOM 1136 N N . ILE A 1 141 ? 63.916 9.641 -103.025 1.00 90.75 141 ILE A N 1
ATOM 1137 C CA . ILE A 1 141 ? 64.541 10.725 -102.251 1.00 90.75 141 ILE A CA 1
ATOM 1138 C C . ILE A 1 141 ? 66.061 10.734 -102.436 1.00 90.75 141 ILE A C 1
ATOM 1140 O O . ILE A 1 141 ? 66.637 11.786 -102.698 1.00 90.75 141 ILE A O 1
ATOM 1144 N N . SER A 1 142 ? 66.710 9.568 -102.402 1.00 89.00 142 SER A N 1
ATOM 1145 C CA . SER A 1 142 ? 68.141 9.451 -102.711 1.00 89.00 142 SER A CA 1
ATOM 1146 C C . SER A 1 142 ? 68.449 9.843 -104.165 1.00 89.00 142 SER A C 1
ATOM 1148 O O . SER A 1 142 ? 69.481 10.452 -104.447 1.00 89.00 142 SER A O 1
ATOM 1150 N N . ASN A 1 143 ? 67.530 9.580 -105.102 1.00 90.00 143 ASN A N 1
ATOM 1151 C CA . ASN A 1 143 ? 67.658 10.075 -106.472 1.00 90.00 143 ASN A CA 1
ATOM 1152 C C . ASN A 1 143 ? 67.561 11.610 -106.549 1.00 90.00 143 ASN A C 1
ATOM 1154 O O . ASN A 1 143 ? 68.343 12.224 -107.271 1.00 90.00 143 ASN A O 1
ATOM 1158 N N . ILE A 1 144 ? 66.661 12.244 -105.787 1.00 91.12 144 ILE A N 1
ATOM 1159 C CA . ILE A 1 144 ? 66.604 13.712 -105.680 1.00 91.12 144 ILE A CA 1
ATOM 1160 C C . ILE A 1 144 ? 67.913 14.259 -105.101 1.00 91.12 144 ILE A C 1
ATOM 1162 O O . ILE A 1 144 ? 68.468 15.200 -105.657 1.00 91.12 144 ILE A O 1
ATOM 1166 N N . GLU A 1 145 ? 68.444 13.649 -104.042 1.00 91.62 145 GLU A N 1
ATOM 1167 C CA . GLU A 1 145 ? 69.729 14.037 -103.447 1.00 91.62 145 GLU A CA 1
ATOM 1168 C C . GLU A 1 145 ? 70.859 14.015 -104.482 1.00 91.62 145 GLU A C 1
ATOM 1170 O O . GLU A 1 145 ? 71.621 14.975 -104.621 1.00 91.62 145 GLU A O 1
ATOM 1175 N N . LYS A 1 146 ? 70.928 12.936 -105.269 1.00 90.69 146 LYS A N 1
ATOM 1176 C CA . LYS A 1 146 ? 71.884 12.808 -106.366 1.00 90.69 146 LYS A CA 1
ATOM 1177 C C . LYS A 1 146 ? 71.697 13.909 -107.411 1.00 90.69 146 LYS A C 1
ATOM 1179 O O . LYS A 1 146 ? 72.682 14.520 -107.806 1.00 90.69 146 LYS A O 1
ATOM 1184 N N . LEU A 1 147 ? 70.462 14.191 -107.825 1.00 92.31 147 LEU A N 1
ATOM 1185 C CA . LEU A 1 147 ? 70.164 15.246 -108.797 1.00 92.31 147 LEU A CA 1
ATOM 1186 C C . LEU A 1 147 ? 70.560 16.638 -108.281 1.00 92.31 147 LEU A C 1
ATOM 1188 O O . LEU A 1 147 ? 71.108 17.429 -109.040 1.00 92.31 147 LEU A O 1
ATOM 1192 N N . ILE A 1 148 ? 70.342 16.934 -106.999 1.00 91.19 148 ILE A N 1
ATOM 1193 C CA . ILE A 1 148 ? 70.776 18.196 -106.379 1.00 91.19 148 ILE A CA 1
ATOM 1194 C C . ILE A 1 148 ? 72.308 18.308 -106.385 1.00 91.19 148 ILE A C 1
ATOM 1196 O O . ILE A 1 148 ? 72.851 19.361 -106.721 1.00 91.19 148 ILE A O 1
ATOM 1200 N N . ASN A 1 149 ? 73.019 17.223 -106.073 1.00 90.94 149 ASN A N 1
ATOM 1201 C CA . ASN A 1 149 ? 74.481 17.198 -106.153 1.00 90.94 149 ASN A CA 1
ATOM 1202 C C . ASN A 1 149 ? 74.984 17.352 -107.601 1.00 90.94 149 ASN A C 1
ATOM 1204 O O . ASN A 1 149 ? 75.930 18.098 -107.853 1.00 90.94 149 ASN A O 1
ATOM 1208 N N . ASP A 1 150 ? 74.330 16.697 -108.563 1.00 90.19 150 ASP A N 1
ATOM 1209 C CA . ASP A 1 150 ? 74.635 16.846 -109.988 1.00 90.19 150 ASP A CA 1
ATOM 1210 C C . ASP A 1 150 ? 74.399 18.301 -110.440 1.00 90.19 150 ASP A C 1
ATOM 1212 O O . ASP A 1 150 ? 75.227 18.864 -111.159 1.00 90.19 150 ASP A O 1
ATOM 1216 N N . TYR A 1 151 ? 73.332 18.955 -109.963 1.00 91.50 151 TYR A N 1
ATOM 1217 C CA . TYR A 1 151 ? 73.066 20.372 -110.224 1.00 91.50 151 TYR A CA 1
ATOM 1218 C C . TYR A 1 151 ? 74.204 21.268 -109.721 1.00 91.50 151 TYR A C 1
ATOM 1220 O O . TYR A 1 151 ? 74.688 22.105 -110.479 1.00 91.50 151 TYR A O 1
ATOM 1228 N N . GLU A 1 152 ? 74.681 21.083 -108.485 1.00 88.19 152 GLU A N 1
ATOM 1229 C CA . GLU A 1 152 ? 75.810 21.855 -107.938 1.00 88.19 152 GLU A CA 1
ATOM 1230 C C . GLU A 1 152 ? 77.070 21.727 -108.801 1.00 88.19 152 GLU A C 1
ATOM 1232 O O . GLU A 1 152 ? 77.755 22.718 -109.080 1.00 88.19 152 GLU A O 1
ATOM 1237 N N . ILE A 1 153 ? 77.382 20.512 -109.255 1.00 88.69 153 ILE A N 1
ATOM 1238 C CA . ILE A 1 153 ? 78.543 20.245 -110.110 1.00 88.69 153 ILE A CA 1
ATOM 1239 C C . ILE A 1 153 ? 78.381 20.948 -111.462 1.00 88.69 153 ILE A C 1
ATOM 1241 O O . ILE A 1 153 ? 79.288 21.651 -111.921 1.00 88.69 153 ILE A O 1
ATOM 1245 N N . GLU A 1 154 ? 77.226 20.782 -112.104 1.00 89.88 154 GLU A N 1
ATOM 1246 C CA . GLU A 1 154 ? 76.940 21.369 -113.410 1.00 89.88 154 GLU A CA 1
ATOM 1247 C C . GLU A 1 154 ? 76.819 22.904 -113.344 1.00 89.88 154 GLU A C 1
ATOM 1249 O O . GLU A 1 154 ? 77.219 23.600 -114.283 1.00 89.88 154 GLU A O 1
ATOM 1254 N N . PHE A 1 155 ? 76.349 23.468 -112.232 1.00 90.75 155 PHE A N 1
ATOM 1255 C CA . PHE A 1 155 ? 76.241 24.916 -112.065 1.00 90.75 155 PHE A CA 1
ATOM 1256 C C . PHE A 1 155 ? 77.615 25.551 -111.837 1.00 90.75 155 PHE A C 1
ATOM 1258 O O . PHE A 1 155 ? 77.933 26.583 -112.426 1.00 90.75 155 PHE A O 1
ATOM 1265 N N . ASN A 1 156 ? 78.506 24.887 -111.100 1.00 87.81 156 ASN A N 1
ATOM 1266 C CA . ASN A 1 156 ? 79.899 25.327 -110.981 1.00 87.81 156 ASN A CA 1
ATOM 1267 C C . ASN A 1 156 ? 80.642 25.326 -112.331 1.00 87.81 156 ASN A C 1
ATOM 1269 O O . ASN A 1 156 ? 81.439 26.233 -112.614 1.00 87.81 156 ASN A O 1
ATOM 1273 N N . LYS A 1 157 ? 80.350 24.356 -113.211 1.00 88.38 157 LYS A N 1
ATOM 1274 C CA . LYS A 1 157 ? 80.836 24.381 -114.603 1.00 88.38 157 LYS A CA 1
ATOM 1275 C C . LYS A 1 157 ? 80.272 25.580 -115.363 1.00 88.38 157 LYS A C 1
ATOM 1277 O O . LYS A 1 157 ? 81.031 26.266 -116.046 1.00 88.38 157 LYS A O 1
ATOM 1282 N N . TYR A 1 158 ? 78.981 25.876 -115.202 1.00 89.62 158 TYR A N 1
ATOM 1283 C CA . TYR A 1 158 ? 78.340 27.050 -115.800 1.00 89.62 158 TYR A CA 1
ATOM 1284 C C . TYR A 1 158 ? 78.999 28.366 -115.357 1.00 89.62 158 TYR A C 1
ATOM 1286 O O . TYR A 1 158 ? 79.336 29.193 -116.202 1.00 89.62 158 TYR A O 1
ATOM 1294 N N . ILE A 1 159 ? 79.270 28.538 -114.059 1.00 87.69 159 ILE A N 1
ATOM 1295 C CA . ILE A 1 159 ? 79.974 29.715 -113.517 1.00 87.69 159 ILE A CA 1
ATOM 1296 C C . ILE A 1 159 ? 81.360 29.863 -114.158 1.00 87.69 159 ILE A C 1
ATOM 1298 O O . ILE A 1 159 ? 81.739 30.954 -114.591 1.00 87.69 159 ILE A O 1
ATOM 1302 N N . THR A 1 160 ? 82.116 28.765 -114.252 1.00 87.31 160 THR A N 1
ATOM 1303 C CA . THR A 1 160 ? 83.444 28.757 -114.886 1.00 87.31 160 THR A CA 1
ATOM 1304 C C . THR A 1 160 ? 83.363 29.157 -116.362 1.00 87.31 160 THR A C 1
ATOM 1306 O O . THR A 1 160 ? 84.127 30.011 -116.809 1.00 87.31 160 THR A O 1
ATOM 1309 N N . LEU A 1 161 ? 82.396 28.614 -117.107 1.00 88.88 161 LEU A N 1
ATOM 1310 C CA . LEU A 1 161 ? 82.160 28.964 -118.510 1.00 88.88 161 LEU A CA 1
ATOM 1311 C C . LEU A 1 161 ? 81.722 30.424 -118.683 1.00 88.88 161 LEU A C 1
ATOM 1313 O O . LEU A 1 161 ? 82.144 31.078 -119.632 1.00 88.88 161 LEU A O 1
ATOM 1317 N N . LYS A 1 162 ? 80.922 30.972 -117.760 1.00 86.69 162 LYS A N 1
ATOM 1318 C CA . LYS A 1 162 ? 80.501 32.381 -117.797 1.00 86.69 162 LYS A CA 1
ATOM 1319 C C . LYS A 1 162 ? 81.699 33.319 -117.617 1.00 86.69 162 LYS A C 1
ATOM 1321 O O . LYS A 1 162 ? 81.808 34.315 -118.331 1.00 86.69 162 LYS A O 1
ATOM 1326 N N . LYS A 1 163 ? 82.630 32.971 -116.720 1.00 86.44 163 LYS A N 1
ATOM 1327 C CA . LYS A 1 163 ? 83.914 33.680 -116.569 1.00 86.44 163 LYS A CA 1
ATOM 1328 C C . LYS A 1 163 ? 84.777 33.564 -117.830 1.00 86.44 163 LYS A C 1
ATOM 1330 O O . LYS A 1 163 ? 85.355 34.560 -118.255 1.00 86.44 163 LYS A O 1
ATOM 1335 N N . ASP A 1 164 ? 84.821 32.388 -118.457 1.00 86.81 164 ASP A N 1
ATOM 1336 C CA . ASP A 1 164 ? 85.565 32.177 -119.706 1.00 86.81 164 ASP A CA 1
ATOM 1337 C C . ASP A 1 164 ? 84.983 32.985 -120.879 1.00 86.81 164 ASP A C 1
ATOM 1339 O O . ASP A 1 164 ? 85.718 33.597 -121.653 1.00 86.81 164 ASP A O 1
ATOM 1343 N N . ARG A 1 165 ? 83.649 33.078 -120.964 1.00 88.19 165 ARG A N 1
ATOM 1344 C CA . ARG A 1 165 ? 82.949 33.919 -121.945 1.00 88.19 165 ARG A CA 1
ATOM 1345 C C . ARG A 1 165 ? 83.367 35.377 -121.810 1.00 88.19 165 ARG A C 1
ATOM 1347 O O . ARG A 1 165 ? 83.683 36.018 -122.808 1.00 88.19 165 ARG A O 1
ATOM 1354 N N . GLN A 1 166 ? 83.383 35.888 -120.581 1.00 86.19 166 GLN A N 1
ATOM 1355 C CA . GLN A 1 166 ? 83.784 37.262 -120.300 1.00 86.19 166 GLN A CA 1
ATOM 1356 C C . GLN A 1 166 ? 85.242 37.515 -120.718 1.00 86.19 166 GLN A C 1
ATOM 1358 O O . GLN A 1 166 ? 85.516 38.484 -121.425 1.00 86.19 166 GLN A O 1
ATOM 1363 N N . ALA A 1 167 ? 86.158 36.602 -120.382 1.00 85.50 167 ALA A N 1
ATOM 1364 C CA . ALA A 1 167 ? 87.558 36.6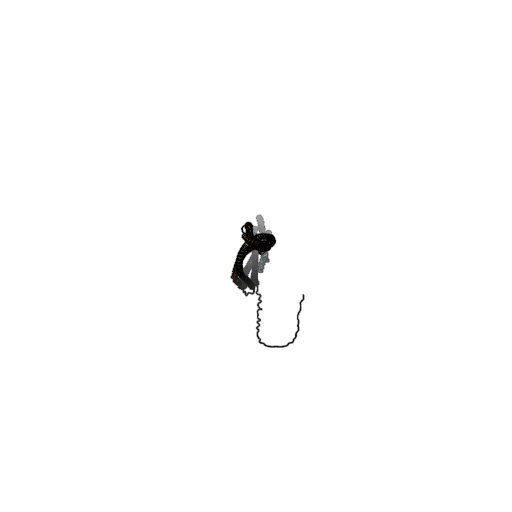91 -120.799 1.00 85.50 167 ALA A CA 1
ATOM 1365 C C . ALA A 1 167 ? 87.727 36.636 -122.333 1.00 85.50 167 ALA A C 1
ATOM 1367 O O . ALA A 1 167 ? 88.544 37.365 -122.900 1.00 85.50 167 ALA A O 1
ATOM 1368 N N . ALA A 1 168 ? 86.940 35.803 -123.025 1.00 86.69 168 ALA A N 1
ATOM 1369 C CA . ALA A 1 168 ? 86.947 35.724 -124.485 1.00 86.69 168 ALA A CA 1
ATOM 1370 C C . ALA A 1 168 ? 86.454 37.026 -125.137 1.00 86.69 168 ALA A C 1
ATOM 1372 O O . ALA A 1 168 ? 87.066 37.476 -126.103 1.00 86.69 168 ALA A O 1
ATOM 1373 N N . ILE A 1 169 ? 85.403 37.652 -124.595 1.00 86.12 169 ILE A N 1
ATOM 1374 C CA . ILE A 1 169 ? 84.906 38.962 -125.049 1.00 86.12 169 ILE A CA 1
ATOM 1375 C C . ILE A 1 169 ? 85.985 40.039 -124.892 1.00 86.12 169 ILE A C 1
ATOM 1377 O O . ILE A 1 169 ? 86.216 40.823 -125.812 1.00 86.12 169 ILE A O 1
ATOM 1381 N N . GLU A 1 170 ? 86.673 40.069 -123.751 1.00 86.12 170 GLU A N 1
ATOM 1382 C CA . GLU A 1 170 ? 87.726 41.053 -123.483 1.00 86.12 170 GLU A CA 1
ATOM 1383 C C . GLU A 1 170 ? 88.900 40.929 -124.467 1.00 86.12 170 GLU A C 1
ATOM 1385 O O . GLU A 1 170 ? 89.324 41.930 -125.055 1.00 86.12 170 GLU A O 1
ATOM 1390 N N . GLU A 1 171 ? 89.397 39.713 -124.712 1.00 87.75 171 GLU A N 1
ATOM 1391 C CA . GLU A 1 171 ? 90.493 39.478 -125.663 1.00 87.75 171 GLU A CA 1
ATOM 1392 C C . GLU A 1 171 ? 90.066 39.675 -127.131 1.00 87.75 171 GLU A C 1
ATOM 1394 O O . GLU A 1 171 ? 90.857 40.164 -127.948 1.00 87.75 171 GLU A O 1
ATOM 1399 N N . LEU A 1 172 ? 88.803 39.385 -127.464 1.00 87.00 172 LEU A N 1
ATOM 1400 C CA . LEU A 1 172 ? 88.207 39.681 -128.769 1.00 87.00 172 LEU A CA 1
ATOM 1401 C C . LEU A 1 172 ? 88.199 41.192 -129.040 1.00 87.00 172 LEU A C 1
ATOM 1403 O O . LEU A 1 172 ? 88.811 41.660 -130.006 1.00 87.00 172 LEU A O 1
ATOM 1407 N N . SER A 1 173 ? 87.594 41.968 -128.137 1.00 85.12 173 SER A N 1
ATOM 1408 C CA . SER A 1 173 ? 87.532 43.431 -128.219 1.00 85.12 173 SER A CA 1
ATOM 1409 C C . SER A 1 173 ? 88.928 44.062 -128.281 1.00 85.12 173 SER A C 1
ATOM 1411 O O . SER A 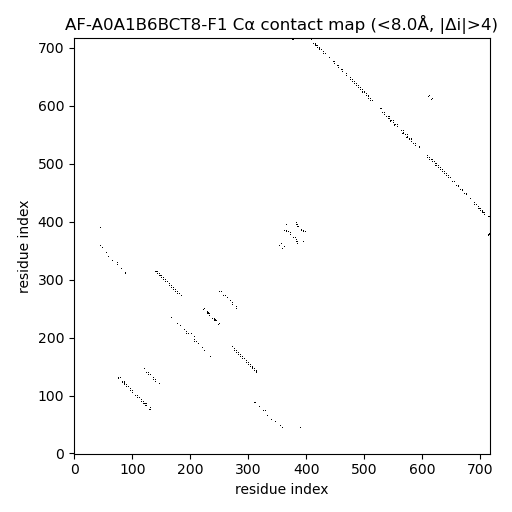1 173 ? 89.165 45.000 -129.051 1.00 85.12 173 SER A O 1
ATOM 1413 N N . LYS A 1 174 ? 89.885 43.532 -127.510 1.00 87.62 174 LYS A N 1
ATOM 1414 C CA . LYS A 1 174 ? 91.290 43.966 -127.510 1.00 87.62 174 LYS A CA 1
ATOM 1415 C C . LYS A 1 174 ? 91.989 43.678 -128.839 1.00 87.62 174 LYS A C 1
ATOM 1417 O O . LYS A 1 174 ? 92.729 44.533 -129.323 1.00 87.62 174 LYS A O 1
ATOM 1422 N N . SER A 1 175 ? 91.732 42.525 -129.456 1.00 87.44 175 SER A N 1
ATOM 1423 C CA . SER A 1 175 ? 92.289 42.165 -130.768 1.00 87.44 175 SER A CA 1
ATOM 1424 C C . SER A 1 175 ? 91.741 43.064 -131.883 1.00 87.44 175 SER A C 1
ATOM 1426 O O . SER A 1 175 ? 92.514 43.564 -132.698 1.00 87.44 175 SER A O 1
ATOM 1428 N N . ALA A 1 176 ? 90.439 43.380 -131.871 1.00 85.12 176 ALA A N 1
ATOM 1429 C CA . ALA A 1 176 ? 89.856 44.332 -132.824 1.00 85.12 176 ALA A CA 1
ATOM 1430 C C . ALA A 1 176 ? 90.433 45.744 -132.671 1.00 85.12 176 ALA A C 1
ATOM 1432 O O . ALA A 1 176 ? 90.713 46.416 -133.667 1.00 85.12 176 ALA A O 1
ATOM 1433 N N . LEU A 1 177 ? 90.630 46.205 -131.431 1.00 85.56 177 LEU A N 1
ATOM 1434 C CA . LEU A 1 177 ? 91.265 47.495 -131.148 1.00 85.56 177 LEU A CA 1
ATOM 1435 C C . LEU A 1 177 ? 92.696 47.555 -131.695 1.00 85.56 177 LEU A C 1
ATOM 1437 O O . LEU A 1 177 ? 93.061 48.549 -132.326 1.00 85.56 177 LEU A O 1
ATOM 1441 N N . LYS A 1 178 ? 93.486 46.493 -131.504 1.00 88.00 178 LYS A N 1
ATOM 1442 C CA . LYS A 1 178 ? 94.846 46.406 -132.050 1.00 88.00 178 LYS A CA 1
ATOM 1443 C C . LYS A 1 178 ? 94.853 46.395 -133.580 1.00 88.00 178 LYS A C 1
ATOM 1445 O O . LYS A 1 178 ? 95.556 47.215 -134.165 1.00 88.00 178 LYS A O 1
ATOM 1450 N N . ALA A 1 179 ? 93.992 45.594 -134.215 1.00 85.94 179 ALA A N 1
ATOM 1451 C CA . ALA A 1 179 ? 93.853 45.559 -135.673 1.00 85.94 179 ALA A CA 1
ATOM 1452 C C . ALA A 1 179 ? 93.464 46.933 -136.253 1.00 85.94 179 ALA A C 1
ATOM 1454 O O . ALA A 1 179 ? 94.063 47.387 -137.226 1.00 85.94 179 ALA A O 1
ATOM 1455 N N . THR A 1 180 ? 92.516 47.633 -135.614 1.00 86.06 180 THR A N 1
ATOM 1456 C CA . THR A 1 180 ? 92.107 48.999 -136.000 1.00 86.06 180 THR A CA 1
ATOM 1457 C C . THR A 1 180 ? 93.273 49.987 -135.866 1.00 86.06 180 THR A C 1
ATOM 1459 O O . THR A 1 180 ? 93.515 50.809 -136.746 1.00 86.06 180 THR A O 1
ATOM 1462 N N . SER A 1 181 ? 94.038 49.902 -134.774 1.00 85.00 181 SER A N 1
ATOM 1463 C CA . SER A 1 181 ? 95.208 50.760 -134.568 1.00 85.00 181 SER A CA 1
ATOM 1464 C C . SER A 1 181 ? 96.305 50.492 -135.605 1.00 85.00 181 SER A C 1
ATOM 1466 O O . SER A 1 181 ? 96.897 51.434 -136.131 1.00 85.00 181 SER A O 1
ATOM 1468 N N . ALA A 1 182 ? 96.552 49.224 -135.934 1.00 84.69 182 ALA A N 1
ATOM 1469 C CA . ALA A 1 182 ? 97.575 48.819 -136.888 1.00 84.69 182 ALA A CA 1
ATOM 1470 C C . ALA A 1 182 ? 97.215 49.201 -138.338 1.00 84.69 182 ALA A C 1
ATOM 1472 O O . ALA A 1 182 ? 98.078 49.719 -139.045 1.00 84.69 182 ALA A O 1
ATOM 1473 N N . ILE A 1 183 ? 95.948 49.069 -138.765 1.00 85.00 183 ILE A N 1
ATOM 1474 C CA . ILE A 1 183 ? 95.524 49.563 -140.091 1.00 85.00 183 ILE A CA 1
ATOM 1475 C C . ILE A 1 183 ? 95.598 51.092 -140.167 1.00 85.00 183 ILE A C 1
ATOM 1477 O O . ILE A 1 183 ? 95.994 51.645 -141.192 1.00 85.00 183 ILE A O 1
ATOM 1481 N N . GLY A 1 184 ? 95.291 51.785 -139.065 1.00 84.12 184 GLY A N 1
ATOM 1482 C CA . GLY A 1 184 ? 95.465 53.232 -138.961 1.00 84.12 184 GLY A CA 1
ATOM 1483 C C . GLY A 1 184 ? 96.919 53.661 -139.187 1.00 84.12 184 GLY A C 1
ATOM 1484 O O . GLY A 1 184 ? 97.162 54.624 -139.915 1.00 84.12 184 GLY A O 1
ATOM 1485 N N . LYS A 1 185 ? 97.887 52.915 -138.630 1.00 83.94 185 LYS A N 1
ATOM 1486 C CA . LYS A 1 185 ? 99.324 53.134 -138.873 1.00 83.94 185 LYS A CA 1
ATOM 1487 C C . LYS A 1 185 ? 99.712 52.867 -140.325 1.00 83.94 185 LYS A C 1
ATOM 1489 O O . LYS A 1 185 ? 100.287 53.755 -140.942 1.00 83.94 185 LYS A O 1
ATOM 1494 N N . LEU A 1 186 ? 99.312 51.723 -140.888 1.00 83.06 186 LEU A N 1
ATOM 1495 C CA . LEU A 1 186 ? 99.599 51.383 -142.288 1.00 83.06 186 LEU A CA 1
ATOM 1496 C C . LEU A 1 186 ? 99.078 52.464 -143.244 1.00 83.06 186 LEU A C 1
ATOM 1498 O O . LEU A 1 186 ? 99.779 52.903 -144.147 1.00 83.06 186 LEU A O 1
ATOM 1502 N N . LYS A 1 187 ? 97.854 52.957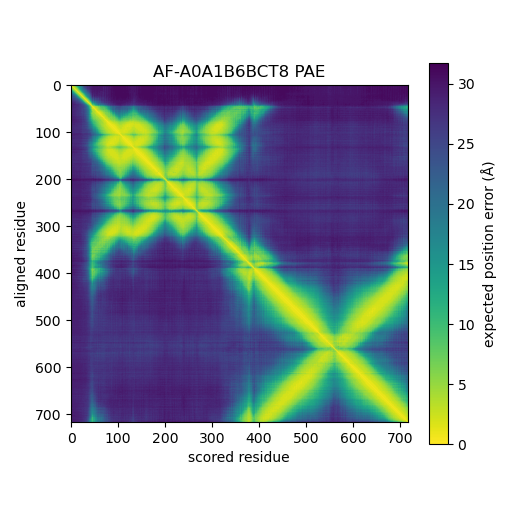 -143.033 1.00 86.81 187 LYS A N 1
ATOM 1503 C CA . LYS A 1 187 ? 97.313 54.066 -143.830 1.00 86.81 187 LYS A CA 1
ATOM 1504 C C . LYS A 1 187 ? 98.135 55.346 -143.696 1.00 86.81 187 LYS A C 1
ATOM 1506 O O . LYS A 1 187 ? 98.291 56.067 -144.679 1.00 86.81 187 LYS A O 1
ATOM 1511 N N . ALA A 1 188 ? 98.605 55.668 -142.492 1.00 81.75 188 ALA A N 1
ATOM 1512 C CA . ALA A 1 188 ? 99.446 56.840 -142.270 1.00 81.75 188 ALA A CA 1
ATOM 1513 C C . ALA A 1 188 ? 100.790 56.702 -143.005 1.00 81.75 188 ALA A C 1
ATOM 1515 O O . ALA A 1 188 ? 101.206 57.652 -143.668 1.00 81.75 188 ALA A O 1
ATOM 1516 N N . GLU A 1 189 ? 101.401 55.515 -142.961 1.00 79.69 189 GLU A N 1
ATOM 1517 C CA . GLU A 1 189 ? 102.615 55.160 -143.709 1.00 79.69 189 GLU A CA 1
ATOM 1518 C C . GLU A 1 189 ? 102.387 55.277 -145.222 1.00 79.69 189 GLU A C 1
ATOM 1520 O O . GLU A 1 189 ? 103.108 56.008 -145.899 1.00 79.69 189 GLU A O 1
ATOM 1525 N N . LEU A 1 190 ? 101.328 54.657 -145.755 1.00 80.00 190 LEU A N 1
ATOM 1526 C CA . LEU A 1 190 ? 100.977 54.722 -147.179 1.00 80.00 190 LEU A CA 1
ATOM 1527 C C . LEU A 1 190 ? 100.708 56.155 -147.647 1.00 80.00 190 LEU A C 1
ATOM 1529 O O . LEU A 1 190 ? 101.175 56.551 -148.713 1.00 80.00 190 LEU A O 1
ATOM 1533 N N . LYS A 1 191 ? 99.989 56.955 -146.852 1.00 82.75 191 LYS A N 1
ATOM 1534 C CA . LYS A 1 191 ? 99.722 58.367 -147.156 1.00 82.75 191 LYS A CA 1
ATOM 1535 C C . LYS A 1 191 ? 101.008 59.194 -147.173 1.00 82.75 191 LYS A C 1
ATOM 1537 O O . LYS A 1 191 ? 101.167 60.030 -148.060 1.00 82.75 191 LYS A O 1
ATOM 1542 N N . ALA A 1 192 ? 101.911 58.967 -146.218 1.00 79.19 192 ALA A N 1
ATOM 1543 C CA . ALA A 1 192 ? 103.217 59.620 -146.190 1.00 79.19 192 ALA A CA 1
ATOM 1544 C C . ALA A 1 192 ? 104.055 59.244 -147.424 1.00 79.19 192 ALA A C 1
ATOM 1546 O O . ALA A 1 192 ? 104.640 60.121 -148.054 1.00 79.19 192 ALA A O 1
ATOM 1547 N N . ASN A 1 193 ? 104.038 57.969 -147.821 1.00 74.06 193 ASN A N 1
ATOM 1548 C CA . ASN A 1 193 ? 104.745 57.478 -149.005 1.00 74.06 193 ASN A CA 1
ATOM 1549 C C . ASN A 1 193 ? 104.183 58.085 -150.310 1.00 74.06 193 ASN A C 1
ATOM 1551 O O . ASN A 1 193 ? 104.936 58.499 -151.188 1.00 74.06 193 ASN A O 1
ATOM 1555 N N . LEU A 1 194 ? 102.856 58.221 -150.411 1.00 75.75 194 LEU A N 1
ATOM 1556 C CA . LEU A 1 194 ? 102.171 58.907 -151.516 1.00 75.75 194 LEU A CA 1
ATOM 1557 C C . LEU A 1 194 ? 102.581 60.377 -151.650 1.00 75.75 194 LEU A C 1
ATOM 1559 O O . LEU A 1 194 ? 102.856 60.837 -152.756 1.00 75.75 194 LEU A O 1
ATOM 1563 N N . LEU A 1 195 ? 102.623 61.105 -150.529 1.00 75.25 195 LEU A N 1
ATOM 1564 C CA . LEU A 1 195 ? 103.048 62.506 -150.489 1.00 75.25 195 LEU A CA 1
ATOM 1565 C C . LEU A 1 195 ? 104.492 62.645 -150.983 1.00 75.25 195 LEU A C 1
ATOM 1567 O O . LEU A 1 195 ? 104.734 63.403 -151.922 1.00 75.25 195 LEU A O 1
ATOM 1571 N N . LEU A 1 196 ? 105.402 61.834 -150.428 1.00 75.38 196 LEU A N 1
ATOM 1572 C CA . LEU A 1 196 ? 106.819 61.810 -150.806 1.00 75.38 196 LEU A CA 1
ATOM 1573 C C . LEU A 1 196 ? 107.023 61.521 -152.301 1.00 75.38 196 LEU A C 1
ATOM 1575 O O . LEU A 1 196 ? 107.816 62.195 -152.954 1.00 75.38 196 LEU A O 1
ATOM 1579 N N . LYS A 1 197 ? 106.296 60.552 -152.872 1.00 68.19 197 LYS A N 1
ATOM 1580 C CA . LYS A 1 197 ? 106.414 60.225 -154.304 1.00 68.19 197 LYS A CA 1
ATOM 1581 C C . LYS A 1 197 ? 105.795 61.282 -155.219 1.00 68.19 197 LYS A C 1
ATOM 1583 O O . LYS A 1 197 ? 106.349 61.540 -156.284 1.00 68.19 197 LYS A O 1
ATOM 1588 N N . SER A 1 198 ? 104.706 61.938 -154.806 1.00 66.19 198 SER A N 1
ATOM 1589 C CA . SER A 1 198 ? 104.108 63.030 -155.592 1.00 66.19 198 SER A CA 1
ATOM 1590 C C . SER A 1 198 ? 105.041 64.240 -155.728 1.00 66.19 198 SER A C 1
ATOM 1592 O O . SER A 1 198 ? 105.053 64.891 -156.771 1.00 66.19 198 SER A O 1
ATOM 1594 N N . GLU A 1 199 ? 105.869 64.504 -154.711 1.00 65.12 199 GLU A N 1
ATOM 1595 C CA . GLU A 1 199 ? 106.850 65.596 -154.720 1.00 65.12 199 GLU A CA 1
ATOM 1596 C C . GLU A 1 199 ? 108.083 65.282 -155.590 1.00 65.12 199 GLU A C 1
ATOM 1598 O O . GLU A 1 199 ? 108.724 66.199 -156.101 1.00 65.12 199 GLU A O 1
ATOM 1603 N N . ALA A 1 200 ? 108.403 64.000 -155.816 1.00 64.06 200 ALA A N 1
ATOM 1604 C CA . ALA A 1 200 ? 109.623 63.562 -156.503 1.00 64.06 200 ALA A CA 1
ATOM 1605 C C . ALA A 1 200 ? 109.576 63.624 -158.050 1.00 64.06 200 ALA A C 1
ATOM 1607 O O . ALA A 1 200 ? 110.587 63.356 -158.699 1.00 64.06 200 ALA A O 1
ATOM 1608 N N . GLY A 1 201 ? 108.442 63.977 -158.669 1.00 59.78 201 GLY A N 1
ATOM 1609 C CA . GLY A 1 201 ? 108.332 64.338 -160.099 1.00 59.78 201 GLY A CA 1
ATOM 1610 C C . GLY A 1 201 ? 108.586 63.236 -161.148 1.00 59.78 201 GLY A C 1
ATOM 1611 O O . GLY A 1 201 ? 108.299 63.446 -162.324 1.00 59.78 201 GLY A O 1
ATOM 1612 N N . PHE A 1 202 ? 109.075 62.060 -160.754 1.00 51.72 202 PHE A N 1
ATOM 1613 C CA . PHE A 1 202 ? 109.241 60.872 -161.592 1.00 51.72 202 PHE A CA 1
ATOM 1614 C C . PHE A 1 202 ? 108.735 59.668 -160.816 1.00 51.72 202 PHE A C 1
ATOM 1616 O O . PHE A 1 202 ? 109.365 59.260 -159.847 1.00 51.72 202 PHE A O 1
ATOM 1623 N N . THR A 1 203 ? 107.616 59.081 -161.218 1.00 58.16 203 THR A N 1
ATOM 1624 C CA . THR A 1 203 ? 107.280 57.700 -160.855 1.00 58.16 203 THR A CA 1
ATOM 1625 C C . THR A 1 203 ? 106.157 57.219 -161.754 1.00 58.16 203 THR A C 1
ATOM 1627 O O . THR A 1 203 ? 105.292 57.995 -162.156 1.00 58.16 203 THR A O 1
ATOM 1630 N N . ASP A 1 204 ? 106.247 55.947 -162.128 1.00 60.91 204 ASP A N 1
ATOM 1631 C CA . ASP A 1 204 ? 105.298 55.237 -162.972 1.00 60.91 204 ASP A CA 1
ATOM 1632 C C . ASP A 1 204 ? 103.852 55.588 -162.560 1.00 60.91 204 ASP A C 1
ATOM 1634 O O . ASP A 1 204 ? 103.502 55.382 -161.392 1.00 60.91 204 ASP A O 1
ATOM 1638 N N . PRO A 1 205 ? 103.006 56.139 -163.458 1.00 69.81 205 PRO A N 1
ATOM 1639 C CA . PRO A 1 205 ? 101.599 56.406 -163.158 1.00 69.81 205 PRO A CA 1
ATOM 1640 C C . PRO A 1 205 ? 100.898 55.186 -162.551 1.00 69.81 205 PRO A C 1
ATOM 1642 O O . PRO A 1 205 ? 100.042 55.336 -161.678 1.00 69.81 205 PRO A O 1
ATOM 1645 N N . LEU A 1 206 ? 101.335 53.983 -162.945 1.00 70.25 206 LEU A N 1
ATOM 1646 C CA . LEU A 1 206 ? 100.853 52.720 -162.408 1.00 70.25 206 LEU A CA 1
ATOM 1647 C C . LEU A 1 206 ? 101.175 52.550 -160.910 1.00 70.25 206 LEU A C 1
ATOM 1649 O O . LEU A 1 206 ? 100.403 51.928 -160.186 1.00 70.25 206 LEU A O 1
ATOM 1653 N N . GLU A 1 207 ? 102.288 53.096 -160.413 1.00 71.69 207 GLU A N 1
ATOM 1654 C CA . GLU A 1 207 ? 102.722 52.982 -159.015 1.00 71.69 207 GLU A CA 1
ATOM 1655 C C . GLU A 1 207 ? 101.989 53.966 -158.084 1.00 71.69 207 GLU A C 1
ATOM 1657 O O . GLU A 1 207 ? 101.595 53.588 -156.978 1.00 71.69 207 GLU A O 1
ATOM 1662 N N . ILE A 1 208 ? 101.727 55.202 -158.533 1.00 74.19 208 ILE A N 1
ATOM 1663 C CA . ILE A 1 208 ? 100.886 56.160 -157.786 1.00 74.19 208 ILE A CA 1
ATOM 1664 C C . ILE A 1 208 ? 99.443 55.658 -157.722 1.00 74.19 208 ILE A C 1
ATOM 1666 O O . ILE A 1 208 ? 98.825 55.694 -156.656 1.00 74.19 208 ILE A O 1
ATOM 1670 N N . GLU A 1 209 ? 98.916 55.147 -158.837 1.00 77.19 209 GLU A N 1
ATOM 1671 C CA . GLU A 1 209 ? 97.594 54.523 -158.869 1.00 77.19 209 GLU A CA 1
ATOM 1672 C C . GLU A 1 209 ? 97.534 53.317 -157.916 1.00 77.19 209 GLU A C 1
ATOM 1674 O O . GLU A 1 209 ? 96.588 53.191 -157.132 1.00 77.19 209 GLU A O 1
ATOM 1679 N N . ARG A 1 210 ? 98.579 52.476 -157.877 1.00 76.00 210 ARG A N 1
ATOM 1680 C CA . ARG A 1 210 ? 98.700 51.378 -156.901 1.00 76.00 210 ARG A CA 1
ATOM 1681 C C . ARG A 1 210 ? 98.710 51.873 -155.454 1.00 76.00 210 ARG A C 1
ATOM 1683 O O . ARG A 1 210 ? 97.961 51.336 -154.645 1.00 76.00 210 ARG A O 1
ATOM 1690 N N . LEU A 1 211 ? 99.490 52.893 -155.099 1.00 77.56 211 LEU A N 1
ATOM 1691 C CA . LEU A 1 211 ? 99.517 53.437 -153.733 1.00 77.56 211 LEU A CA 1
ATOM 1692 C C . LEU A 1 211 ? 98.179 54.076 -153.331 1.00 77.56 211 LEU A C 1
ATOM 1694 O O . LEU A 1 211 ? 97.716 53.866 -152.210 1.00 77.56 211 LEU A O 1
ATOM 1698 N N . TYR A 1 212 ? 97.534 54.824 -154.234 1.00 80.56 212 TYR A N 1
ATOM 1699 C CA . TYR A 1 212 ? 96.246 55.472 -153.964 1.00 80.56 212 TYR A CA 1
ATOM 1700 C C . TYR A 1 212 ? 95.134 54.443 -153.784 1.00 80.56 212 TYR A C 1
ATOM 1702 O O . TYR A 1 212 ? 94.376 54.509 -152.814 1.00 80.56 212 TYR A O 1
ATOM 1710 N N . THR A 1 213 ? 95.079 53.446 -154.670 1.00 81.50 213 THR A N 1
ATOM 1711 C CA . THR A 1 213 ? 94.137 52.330 -154.531 1.00 81.50 213 THR A CA 1
ATOM 1712 C C . THR A 1 213 ? 94.408 51.534 -153.256 1.00 81.50 213 THR A C 1
ATOM 1714 O O . THR A 1 213 ? 93.467 51.212 -152.547 1.00 81.50 213 THR A O 1
ATOM 1717 N N . THR A 1 214 ? 95.670 51.310 -152.879 1.00 82.19 214 THR A N 1
ATOM 1718 C CA . THR A 1 214 ? 96.027 50.617 -151.626 1.00 82.19 214 THR A CA 1
ATOM 1719 C C . THR A 1 214 ? 95.647 51.421 -150.374 1.00 82.19 214 THR A C 1
ATOM 1721 O O . THR A 1 214 ? 95.167 50.853 -149.395 1.00 82.19 214 THR A O 1
ATOM 1724 N N . LEU A 1 215 ? 95.802 52.750 -150.387 1.00 82.12 215 LEU A N 1
ATOM 1725 C CA . LEU A 1 215 ? 95.345 53.617 -149.296 1.00 82.12 215 LEU A CA 1
ATOM 1726 C C . LEU A 1 215 ? 93.812 53.616 -149.185 1.00 82.12 215 LEU A C 1
ATOM 1728 O O . LEU A 1 215 ? 93.281 53.575 -148.073 1.00 82.12 215 LEU A O 1
ATOM 1732 N N . SER A 1 216 ? 93.111 53.644 -150.325 1.00 83.94 216 SER A N 1
ATOM 1733 C CA . SER A 1 216 ? 91.649 53.519 -150.397 1.00 83.94 216 SER A CA 1
ATOM 1734 C C . SER A 1 216 ? 91.185 52.180 -149.821 1.00 83.94 216 SER A C 1
ATOM 1736 O O . SER A 1 216 ? 90.335 52.167 -148.930 1.00 83.94 216 SER A O 1
ATOM 1738 N N . ASP A 1 217 ? 91.814 51.075 -150.234 1.00 84.62 217 ASP A N 1
ATOM 1739 C CA . ASP A 1 217 ? 91.553 49.738 -149.692 1.00 84.62 217 ASP A CA 1
ATOM 1740 C C . ASP A 1 217 ? 91.787 49.715 -148.169 1.00 84.62 217 ASP A C 1
ATOM 1742 O O . ASP A 1 217 ? 90.981 49.173 -147.414 1.00 84.62 217 ASP A O 1
ATOM 1746 N N . GLY A 1 218 ? 92.846 50.373 -147.683 1.00 82.75 218 GLY A N 1
ATOM 1747 C CA . GLY A 1 218 ? 93.118 50.509 -146.251 1.00 82.75 218 GLY A CA 1
ATOM 1748 C C . GLY A 1 218 ? 92.024 51.270 -145.488 1.00 82.75 218 GLY A C 1
ATOM 1749 O O . GLY A 1 218 ? 91.662 50.877 -144.377 1.00 82.75 218 GLY A O 1
ATOM 1750 N N . ILE A 1 219 ? 91.466 52.346 -146.065 1.00 84.19 219 ILE A N 1
ATOM 1751 C CA . ILE A 1 219 ? 90.325 53.084 -145.486 1.00 84.19 219 ILE A CA 1
ATOM 1752 C C . ILE A 1 219 ? 89.087 52.188 -145.409 1.00 84.19 219 ILE A C 1
ATOM 1754 O O . ILE A 1 219 ? 88.422 52.153 -144.370 1.00 84.19 219 ILE A O 1
ATOM 1758 N N . GLU A 1 220 ? 88.779 51.461 -146.484 1.00 85.81 220 GLU A N 1
ATOM 1759 C CA . GLU A 1 220 ? 87.641 50.541 -146.506 1.00 85.81 220 GLU A CA 1
ATOM 1760 C C . GLU A 1 220 ? 87.792 49.413 -145.486 1.00 85.81 220 GLU A C 1
ATOM 1762 O O . GLU A 1 220 ? 86.816 49.042 -144.824 1.00 85.81 220 GLU A O 1
ATOM 1767 N N . ILE A 1 221 ? 89.008 48.902 -145.298 1.00 86.62 221 ILE A N 1
ATOM 1768 C CA . ILE A 1 221 ? 89.298 47.892 -144.282 1.00 86.62 221 ILE A CA 1
ATOM 1769 C C . ILE A 1 221 ? 89.077 48.445 -142.875 1.00 86.62 221 ILE A C 1
ATOM 1771 O O . ILE A 1 221 ? 88.405 47.794 -142.080 1.00 86.62 221 ILE A O 1
ATOM 1775 N N . GLU A 1 222 ? 89.553 49.649 -142.555 1.00 85.38 222 GLU A N 1
ATOM 1776 C CA . GLU A 1 222 ? 89.309 50.260 -141.241 1.00 85.38 222 GLU A CA 1
ATOM 1777 C C . GLU A 1 222 ? 87.808 50.456 -140.962 1.00 85.38 222 GLU A C 1
ATOM 1779 O O . GLU A 1 222 ? 87.316 50.126 -139.878 1.00 85.38 222 GLU A O 1
ATOM 1784 N N . LEU A 1 223 ? 87.049 50.947 -141.949 1.00 85.94 223 LEU A N 1
ATOM 1785 C CA . LEU A 1 223 ? 85.589 51.058 -141.850 1.00 85.94 223 LEU A CA 1
ATOM 1786 C C . LEU A 1 223 ? 84.932 49.690 -141.645 1.00 85.94 223 LEU A C 1
ATOM 1788 O O . LEU A 1 223 ? 83.996 49.566 -140.852 1.00 85.94 223 LEU A O 1
ATOM 1792 N N . SER A 1 224 ? 85.429 48.665 -142.335 1.00 88.31 224 SER A N 1
ATOM 1793 C CA . SER A 1 224 ? 84.942 47.293 -142.205 1.00 88.31 224 SER A CA 1
ATOM 1794 C C . SER A 1 224 ? 85.238 46.724 -140.819 1.00 88.31 224 SER A C 1
ATOM 1796 O O . SER A 1 224 ? 84.339 46.150 -140.215 1.00 88.31 224 SER A O 1
ATOM 1798 N N . ILE A 1 225 ? 86.426 46.966 -140.253 1.00 85.75 225 ILE A N 1
ATOM 1799 C CA . ILE A 1 225 ? 86.768 46.574 -138.876 1.00 85.75 225 ILE A CA 1
ATOM 1800 C C . ILE A 1 225 ? 85.856 47.291 -137.865 1.00 85.75 225 ILE A C 1
ATOM 1802 O O . ILE A 1 225 ? 85.361 46.670 -136.928 1.00 85.75 225 ILE A O 1
ATOM 1806 N N . ASN A 1 226 ? 85.552 48.577 -138.055 1.00 85.38 226 ASN A N 1
ATOM 1807 C CA . ASN A 1 226 ? 84.629 49.290 -137.164 1.00 85.38 226 ASN A CA 1
ATOM 1808 C C . ASN A 1 226 ? 83.186 48.765 -137.252 1.00 85.38 226 ASN A C 1
ATOM 1810 O O . ASN A 1 226 ? 82.543 48.585 -136.218 1.00 85.38 226 ASN A O 1
ATOM 1814 N N . LYS A 1 227 ? 82.680 48.461 -138.457 1.00 87.19 227 LYS A N 1
ATOM 1815 C CA . LYS A 1 227 ? 81.381 47.778 -138.628 1.00 87.19 227 LYS A CA 1
ATOM 1816 C C . LYS A 1 227 ? 81.378 46.412 -137.948 1.00 87.19 227 LYS A C 1
ATOM 1818 O O . LYS A 1 227 ? 80.397 46.040 -137.310 1.00 87.19 227 LYS A O 1
ATOM 1823 N N . LEU A 1 228 ? 82.498 45.708 -138.030 1.00 86.81 228 LEU A N 1
ATOM 1824 C CA . LEU A 1 228 ? 82.690 44.418 -137.395 1.00 86.81 228 LEU A CA 1
ATOM 1825 C C . LEU A 1 228 ? 82.602 44.522 -135.865 1.00 86.81 228 LEU A C 1
ATOM 1827 O O . LEU A 1 228 ? 81.916 43.718 -135.246 1.00 86.81 228 LEU A O 1
ATOM 1831 N N . ARG A 1 229 ? 83.149 45.581 -135.257 1.00 86.12 229 ARG A N 1
ATOM 1832 C CA . ARG A 1 229 ? 82.982 45.867 -133.817 1.00 86.12 229 ARG A CA 1
ATOM 1833 C C . ARG A 1 229 ? 81.544 46.213 -133.413 1.00 86.12 229 ARG A C 1
ATOM 1835 O O . ARG A 1 229 ? 81.161 45.993 -132.266 1.00 86.12 229 ARG A O 1
ATOM 1842 N N . ILE A 1 230 ? 80.743 46.780 -134.317 1.00 84.81 230 ILE A N 1
ATOM 1843 C CA . ILE A 1 230 ? 79.309 47.005 -134.064 1.00 84.81 230 ILE A CA 1
ATOM 1844 C C . ILE A 1 230 ? 78.579 45.660 -134.035 1.00 84.81 230 ILE A C 1
ATOM 1846 O O . ILE A 1 230 ? 77.826 45.407 -133.098 1.00 84.81 230 ILE A O 1
ATOM 1850 N N . LEU A 1 231 ? 78.849 44.786 -135.010 1.00 85.19 231 LEU A N 1
ATOM 1851 C CA . LEU A 1 231 ? 78.299 43.427 -135.040 1.00 85.19 231 LEU A CA 1
ATOM 1852 C C . LEU A 1 231 ? 78.757 42.598 -133.833 1.00 85.19 231 LEU A C 1
ATOM 1854 O O . LEU A 1 231 ? 77.963 41.853 -133.275 1.00 85.19 231 LEU A O 1
ATOM 1858 N N . GLU A 1 232 ? 80.004 42.764 -133.387 1.00 85.06 232 GLU A N 1
ATOM 1859 C CA . GLU A 1 232 ? 80.529 42.160 -132.155 1.00 85.06 232 GLU A CA 1
ATOM 1860 C C . GLU A 1 232 ? 79.668 42.530 -130.947 1.00 85.06 232 GLU A C 1
ATOM 1862 O O . GLU A 1 232 ? 79.193 41.652 -130.231 1.00 85.06 232 GLU A O 1
ATOM 1867 N N . LYS A 1 233 ? 79.417 43.828 -130.739 1.00 85.62 233 LYS A N 1
ATOM 1868 C CA . LYS A 1 233 ? 78.575 44.296 -129.631 1.00 85.62 233 LYS A CA 1
ATOM 1869 C C . LYS A 1 233 ? 77.135 43.807 -129.752 1.00 85.62 233 LYS A C 1
ATOM 1871 O O . LYS A 1 233 ? 76.554 43.416 -128.743 1.00 85.62 233 LYS A O 1
ATOM 1876 N N . ASP A 1 234 ? 76.581 43.806 -130.962 1.00 84.44 234 ASP A N 1
ATOM 1877 C CA . ASP A 1 234 ? 75.247 43.265 -131.227 1.00 84.44 234 ASP A CA 1
ATOM 1878 C C . ASP A 1 234 ? 75.169 41.779 -130.852 1.00 84.44 234 ASP A C 1
ATOM 1880 O O . ASP A 1 234 ? 74.264 41.373 -130.128 1.00 84.44 234 ASP A O 1
ATOM 1884 N N . TYR A 1 235 ? 76.161 40.974 -131.239 1.00 85.31 235 TYR A N 1
ATOM 1885 C CA . TYR A 1 235 ? 76.235 39.565 -130.859 1.00 85.31 235 TYR A CA 1
ATOM 1886 C C . TYR A 1 235 ? 76.395 39.372 -129.346 1.00 85.31 235 TYR A C 1
ATOM 1888 O O . TYR A 1 235 ? 75.707 38.541 -128.763 1.00 85.31 235 TYR A O 1
ATOM 1896 N N . ILE A 1 236 ? 77.255 40.151 -128.684 1.00 83.44 236 ILE A N 1
ATOM 1897 C CA . ILE A 1 236 ? 77.475 40.038 -127.232 1.00 83.44 236 ILE A CA 1
ATOM 1898 C C . ILE A 1 236 ? 76.177 40.266 -126.446 1.00 83.44 236 ILE A C 1
ATOM 1900 O O . ILE A 1 236 ? 75.956 39.582 -125.442 1.00 83.44 236 ILE A O 1
ATOM 1904 N N . ILE A 1 237 ? 75.341 41.206 -126.903 1.00 80.81 237 ILE A N 1
ATOM 1905 C CA . ILE A 1 237 ? 74.067 41.572 -126.272 1.00 80.81 237 ILE A CA 1
ATOM 1906 C C . ILE A 1 237 ? 72.955 40.587 -126.648 1.00 80.81 237 ILE A C 1
ATOM 1908 O O . ILE A 1 237 ? 72.200 40.154 -125.783 1.00 80.81 237 ILE A O 1
ATOM 1912 N N . THR A 1 238 ? 72.828 40.251 -127.933 1.00 79.81 238 THR A N 1
ATOM 1913 C CA . THR A 1 238 ? 71.681 39.482 -128.447 1.00 79.81 238 THR A CA 1
ATOM 1914 C C . THR A 1 238 ? 71.903 37.973 -128.437 1.00 79.81 238 THR A C 1
ATOM 1916 O O . THR A 1 238 ? 70.938 37.213 -128.462 1.00 79.81 238 THR A O 1
ATOM 1919 N N . GLY A 1 239 ? 73.157 37.518 -128.458 1.00 75.25 239 GLY A N 1
ATOM 1920 C CA . GLY A 1 239 ? 73.518 36.115 -128.660 1.00 75.25 239 GLY A CA 1
ATOM 1921 C C . GLY A 1 239 ? 73.103 35.559 -130.029 1.00 75.25 239 GLY A C 1
ATOM 1922 O O . GLY A 1 239 ? 73.052 34.340 -130.206 1.00 75.25 239 GLY A O 1
ATOM 1923 N N . ASN A 1 240 ? 72.763 36.415 -131.002 1.00 80.38 240 ASN A N 1
ATOM 1924 C CA . ASN A 1 240 ? 72.227 35.969 -132.284 1.00 80.38 240 ASN A CA 1
ATOM 1925 C C . ASN A 1 240 ? 73.304 35.285 -133.144 1.00 80.38 240 ASN A C 1
ATOM 1927 O O . ASN A 1 240 ? 74.203 35.932 -133.683 1.00 80.38 240 ASN A O 1
ATOM 1931 N N . LYS A 1 241 ? 73.173 33.969 -133.344 1.00 76.75 241 LYS A N 1
ATOM 1932 C CA . LYS A 1 241 ? 74.107 33.165 -134.150 1.00 76.75 241 LYS A CA 1
ATOM 1933 C C . LYS A 1 241 ? 74.278 33.686 -135.582 1.00 76.75 241 LYS A C 1
ATOM 1935 O O . LYS A 1 241 ? 75.375 33.573 -136.125 1.00 76.75 241 LYS A O 1
ATOM 1940 N N . ASP A 1 242 ? 73.257 34.307 -136.171 1.00 80.00 242 ASP A N 1
ATOM 1941 C CA . ASP A 1 242 ? 73.357 34.889 -137.514 1.00 80.00 242 ASP A CA 1
ATOM 1942 C C . ASP A 1 242 ? 74.307 36.094 -137.542 1.00 80.00 242 ASP A C 1
ATOM 1944 O O . ASP A 1 242 ? 75.047 36.288 -138.512 1.00 80.00 242 ASP A O 1
ATOM 1948 N N . THR A 1 243 ? 74.338 36.884 -136.462 1.00 82.75 243 THR A N 1
ATOM 1949 C CA . THR A 1 243 ? 75.292 37.989 -136.290 1.00 82.75 243 THR A CA 1
ATOM 1950 C C . THR A 1 243 ? 76.720 37.451 -136.211 1.00 82.75 243 THR A C 1
ATOM 1952 O O . THR A 1 243 ? 77.624 38.025 -136.815 1.00 82.75 243 THR A O 1
ATOM 1955 N N . LEU A 1 244 ? 76.929 36.300 -135.568 1.00 75.19 244 LEU A N 1
ATOM 1956 C CA . LEU A 1 244 ? 78.241 35.658 -135.499 1.00 75.19 244 LEU A CA 1
ATOM 1957 C C . LEU A 1 244 ? 78.715 35.106 -136.855 1.00 75.19 244 LEU A C 1
ATOM 1959 O O . LEU A 1 244 ? 79.880 35.268 -137.222 1.00 75.19 244 LEU A O 1
ATOM 1963 N N . VAL A 1 245 ? 77.827 34.477 -137.631 1.00 79.94 245 VAL A N 1
ATOM 1964 C CA . VAL A 1 245 ? 78.163 34.023 -138.993 1.00 79.94 245 VAL A CA 1
ATOM 1965 C C . VAL A 1 245 ? 78.577 35.215 -139.859 1.00 79.94 245 VAL A C 1
ATOM 1967 O O . VAL A 1 245 ? 79.561 35.127 -140.600 1.00 79.94 245 VAL A O 1
ATOM 1970 N N . LYS A 1 246 ? 77.879 36.352 -139.721 1.00 83.25 246 LYS A N 1
ATOM 1971 C CA . LYS A 1 246 ? 78.266 37.613 -140.367 1.00 83.25 246 LYS A CA 1
ATOM 1972 C C . LYS A 1 246 ? 79.624 38.117 -139.882 1.00 83.25 246 LYS A C 1
ATOM 1974 O O . LYS A 1 246 ? 80.446 38.442 -140.728 1.00 83.25 246 LYS A O 1
ATOM 1979 N N . LEU A 1 247 ? 79.887 38.115 -138.572 1.00 83.38 247 LEU A N 1
ATOM 1980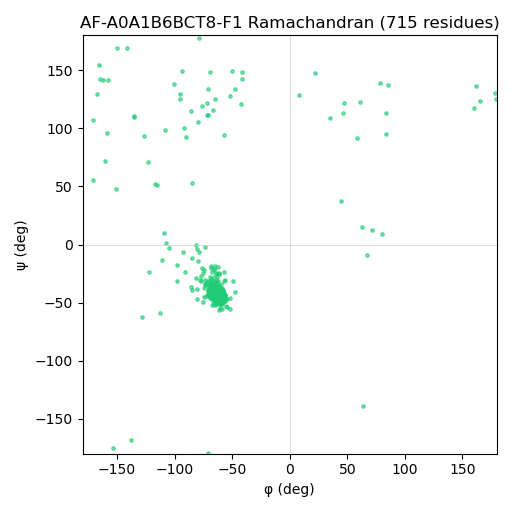 C CA . LEU A 1 247 ? 81.185 38.474 -137.983 1.00 83.38 247 LEU A CA 1
ATOM 1981 C C . LEU A 1 247 ? 82.329 37.686 -138.621 1.00 83.38 247 LEU A C 1
ATOM 1983 O O . LEU A 1 247 ? 83.233 38.287 -139.190 1.00 83.38 247 LEU A O 1
ATOM 1987 N N . THR A 1 248 ? 82.258 36.354 -138.608 1.00 82.62 248 THR A N 1
ATOM 1988 C CA . THR A 1 248 ? 83.303 35.494 -139.187 1.00 82.62 248 THR A CA 1
ATOM 1989 C C . THR A 1 248 ? 83.449 35.715 -140.694 1.00 82.62 248 THR A C 1
ATOM 1991 O O . THR A 1 248 ? 84.566 35.768 -141.214 1.00 82.62 248 THR A O 1
ATOM 1994 N N . GLY A 1 249 ? 82.329 35.870 -141.409 1.00 84.12 249 GLY A N 1
ATOM 1995 C CA . GLY A 1 249 ? 82.330 36.166 -142.840 1.00 84.12 249 GLY A CA 1
ATOM 1996 C C . GLY A 1 249 ? 83.001 37.502 -143.163 1.00 84.12 249 GLY A C 1
ATOM 1997 O O . GLY A 1 249 ? 83.836 37.569 -144.065 1.00 84.12 249 GLY A O 1
ATOM 1998 N N . ASP A 1 250 ? 82.682 38.550 -142.408 1.00 86.62 250 ASP A N 1
ATOM 1999 C CA . ASP A 1 250 ? 83.235 39.886 -142.607 1.00 86.62 250 ASP A CA 1
ATOM 2000 C C . ASP A 1 250 ? 84.700 39.966 -142.151 1.00 86.62 250 ASP A C 1
ATOM 2002 O O . ASP A 1 250 ? 85.500 40.586 -142.852 1.00 86.62 250 ASP A O 1
ATOM 2006 N N . THR A 1 251 ? 85.116 39.249 -141.094 1.00 86.19 251 THR A N 1
ATOM 2007 C CA . THR A 1 251 ? 86.545 39.122 -140.742 1.00 86.19 251 THR A CA 1
ATOM 2008 C C . THR A 1 251 ? 87.326 38.486 -141.889 1.00 86.19 251 THR A C 1
ATOM 2010 O O . THR A 1 251 ? 88.386 38.983 -142.263 1.00 86.19 251 THR A O 1
ATOM 2013 N N . LYS A 1 252 ? 86.790 37.422 -142.503 1.00 85.69 252 LYS A N 1
ATOM 2014 C CA . LYS A 1 252 ? 87.447 36.730 -143.620 1.00 85.69 252 LYS A CA 1
ATOM 2015 C C . LYS A 1 252 ? 87.524 37.591 -144.883 1.00 85.69 252 LYS A C 1
ATOM 2017 O O . LYS A 1 252 ? 88.538 37.561 -145.583 1.00 85.69 252 LYS A O 1
ATOM 2022 N N . LYS A 1 253 ? 86.486 38.386 -145.172 1.00 86.12 253 LYS A N 1
ATOM 2023 C CA . LYS A 1 253 ? 86.535 39.391 -146.248 1.00 86.12 253 LYS A CA 1
ATOM 2024 C C . LYS A 1 253 ? 87.637 40.408 -145.983 1.00 86.12 253 LYS A C 1
ATOM 2026 O O . LYS A 1 253 ? 88.450 40.635 -146.868 1.00 86.12 253 LYS A O 1
ATOM 2031 N N . ILE A 1 254 ? 87.719 40.938 -144.760 1.00 86.50 254 ILE A N 1
ATOM 2032 C CA . ILE A 1 254 ? 88.775 41.878 -144.367 1.00 86.50 254 ILE A CA 1
ATOM 2033 C C . ILE A 1 254 ? 90.161 41.241 -144.522 1.00 86.50 254 ILE A C 1
ATOM 2035 O O . ILE A 1 254 ? 91.044 41.862 -145.100 1.00 86.50 254 ILE A O 1
ATOM 2039 N N . GLN A 1 255 ? 90.356 39.996 -144.080 1.00 84.56 255 GLN A N 1
ATOM 2040 C CA . GLN A 1 255 ? 91.614 39.263 -144.275 1.00 84.56 255 GLN A CA 1
ATOM 2041 C C . GLN A 1 255 ? 91.963 39.090 -145.761 1.00 84.56 255 GLN A C 1
ATOM 2043 O O . GLN A 1 255 ? 93.119 39.241 -146.143 1.00 84.56 255 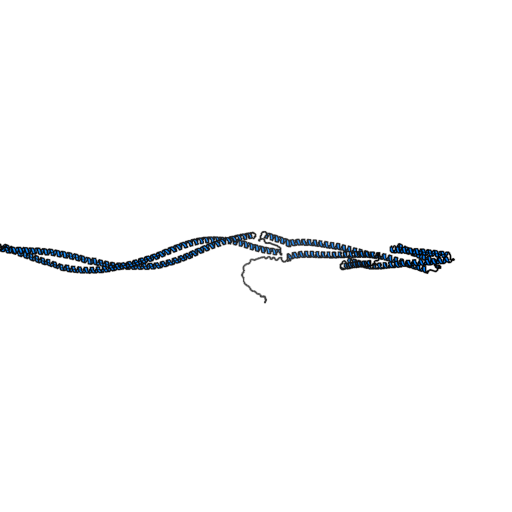GLN A O 1
ATOM 2048 N N . THR A 1 256 ? 90.972 38.814 -146.613 1.00 84.94 256 THR A N 1
ATOM 2049 C CA . THR A 1 256 ? 91.174 38.682 -148.067 1.00 84.94 256 THR A CA 1
ATOM 2050 C C . THR A 1 256 ? 91.552 40.024 -148.697 1.00 84.94 256 THR A C 1
ATOM 2052 O O . THR A 1 256 ? 92.480 40.088 -149.502 1.00 84.94 256 THR A O 1
ATOM 2055 N N . SER A 1 257 ? 90.893 41.112 -148.289 1.00 84.75 257 SER A N 1
ATOM 2056 C CA . SER A 1 257 ? 91.266 42.469 -148.698 1.00 84.75 257 SER A CA 1
ATOM 2057 C C . SER A 1 257 ? 92.666 42.842 -148.200 1.00 84.75 257 SER A C 1
ATOM 2059 O O . SER A 1 257 ? 93.436 43.436 -148.949 1.00 84.75 257 SER A O 1
ATOM 2061 N N . MET A 1 258 ? 93.045 42.424 -146.988 1.00 83.81 258 MET A N 1
ATOM 2062 C CA . MET A 1 258 ? 94.404 42.605 -146.466 1.00 83.81 258 MET A CA 1
ATOM 2063 C C . MET A 1 258 ? 95.448 41.826 -147.273 1.00 83.81 258 MET A C 1
ATOM 2065 O O . MET A 1 258 ? 96.513 42.367 -147.539 1.00 83.81 258 MET A O 1
ATOM 2069 N N . LEU A 1 259 ? 95.150 40.600 -147.714 1.00 82.00 259 LEU A N 1
ATOM 2070 C CA . LEU A 1 259 ? 96.011 39.831 -148.626 1.00 82.00 259 LEU A CA 1
ATOM 2071 C C . LEU A 1 259 ? 96.157 40.519 -149.991 1.00 82.00 259 LEU A C 1
ATOM 2073 O O . LEU A 1 259 ? 97.244 40.539 -150.557 1.00 82.00 259 LEU A O 1
ATOM 2077 N N . SER A 1 260 ? 95.083 41.120 -150.509 1.00 81.50 260 SER A N 1
ATOM 2078 C CA . SER A 1 260 ? 95.146 41.937 -151.727 1.00 81.50 260 SER A CA 1
ATOM 2079 C C . SER A 1 260 ? 96.060 43.154 -151.541 1.00 81.50 260 SER A C 1
ATOM 2081 O O . SER A 1 260 ? 96.900 43.417 -152.399 1.00 81.50 260 SER A O 1
ATOM 2083 N N . ILE A 1 261 ? 95.953 43.858 -150.407 1.00 80.94 261 ILE A N 1
ATOM 2084 C CA . ILE A 1 261 ? 96.880 44.942 -150.043 1.00 80.94 261 ILE A CA 1
ATOM 2085 C C . ILE A 1 261 ? 98.319 44.419 -149.940 1.00 80.94 261 ILE A C 1
ATOM 2087 O O . ILE A 1 261 ? 99.222 45.044 -150.486 1.00 80.94 261 ILE A O 1
ATOM 2091 N N . ALA A 1 262 ? 98.532 43.262 -149.305 1.00 77.81 262 ALA A N 1
ATOM 2092 C CA . ALA A 1 262 ? 99.847 42.635 -149.185 1.00 77.81 262 ALA A CA 1
ATOM 2093 C C . ALA A 1 262 ? 100.476 42.366 -150.558 1.00 77.81 262 ALA A C 1
ATOM 2095 O O . ALA A 1 262 ? 101.596 42.794 -150.806 1.00 77.81 262 ALA A O 1
ATOM 2096 N N . ASN A 1 263 ? 99.727 41.761 -151.484 1.00 78.38 263 ASN A N 1
ATOM 2097 C CA . ASN A 1 263 ? 100.202 41.487 -152.842 1.00 78.38 263 ASN A CA 1
ATOM 2098 C C . ASN A 1 263 ? 100.500 42.769 -153.635 1.00 78.38 263 ASN A C 1
ATOM 2100 O O . ASN A 1 263 ? 101.430 42.792 -154.435 1.00 78.38 263 ASN A O 1
ATOM 2104 N N . LYS A 1 264 ? 99.728 43.847 -153.428 1.00 77.00 264 LYS A N 1
ATOM 2105 C CA . LYS A 1 264 ? 100.015 45.159 -154.040 1.00 77.00 264 LYS A CA 1
ATOM 2106 C C . LYS A 1 264 ? 101.295 45.796 -153.484 1.00 77.00 264 LYS A C 1
ATOM 2108 O O . LYS A 1 264 ? 101.880 46.639 -154.161 1.00 77.00 264 LYS A O 1
ATOM 2113 N N . LEU A 1 265 ? 101.705 45.415 -152.274 1.00 74.06 265 LEU A N 1
ATOM 2114 C CA . LEU A 1 265 ? 102.836 45.984 -151.538 1.00 74.06 265 LEU A CA 1
ATOM 2115 C C . LEU A 1 265 ? 104.092 45.097 -151.523 1.00 74.06 265 LEU A C 1
ATOM 2117 O O . LEU A 1 265 ? 105.111 45.547 -151.006 1.00 74.06 265 LEU A O 1
ATOM 2121 N N . ASP A 1 266 ? 104.059 43.891 -152.101 1.00 63.22 266 ASP A N 1
ATOM 2122 C CA . ASP A 1 266 ? 105.178 42.927 -152.072 1.00 63.22 266 ASP A CA 1
ATOM 2123 C C . ASP A 1 266 ? 106.452 43.473 -152.765 1.00 63.22 266 ASP A C 1
ATOM 2125 O O . ASP A 1 266 ? 107.569 43.155 -152.367 1.00 63.22 266 ASP A O 1
ATOM 2129 N N . ASP A 1 267 ? 106.296 44.414 -153.707 1.00 57.75 267 ASP A N 1
ATOM 2130 C CA . ASP A 1 267 ? 107.406 45.137 -154.353 1.00 57.75 267 ASP A CA 1
ATOM 2131 C C . ASP A 1 267 ? 107.892 46.380 -153.561 1.00 57.75 267 ASP A C 1
ATOM 2133 O O . ASP A 1 267 ? 108.930 46.958 -153.882 1.00 57.75 267 ASP A O 1
ATOM 2137 N N . LEU A 1 268 ? 107.156 46.820 -152.529 1.00 58.81 268 LEU A N 1
ATOM 2138 C CA . LEU A 1 268 ? 107.336 48.108 -151.829 1.00 58.81 268 LEU A CA 1
ATOM 2139 C C . LEU A 1 268 ? 107.950 47.994 -150.419 1.00 58.81 268 LEU A C 1
ATOM 2141 O O . LEU A 1 268 ? 108.178 49.012 -149.767 1.00 58.81 268 LEU A O 1
ATOM 2145 N N . GLY A 1 269 ? 108.279 46.781 -149.966 1.00 54.38 269 GLY A N 1
ATOM 2146 C CA . GLY A 1 269 ? 109.233 46.559 -148.872 1.00 54.38 269 GLY A CA 1
ATOM 2147 C C . GLY A 1 269 ? 108.739 46.741 -147.429 1.00 54.38 269 GLY A C 1
ATOM 2148 O O . GLY A 1 269 ? 109.574 46.658 -146.532 1.00 54.38 269 GLY A O 1
ATOM 2149 N N . ASP A 1 270 ? 107.438 46.922 -147.161 1.00 60.12 270 ASP A N 1
ATOM 2150 C CA . ASP A 1 270 ? 106.923 47.046 -145.779 1.00 60.12 270 ASP A CA 1
ATOM 2151 C C . ASP A 1 270 ? 105.843 46.008 -145.418 1.00 60.12 270 ASP A C 1
ATOM 2153 O O . ASP A 1 270 ? 104.652 46.286 -145.272 1.00 60.12 270 ASP A O 1
ATOM 2157 N N . SER A 1 271 ? 106.281 44.753 -145.287 1.00 64.06 271 SER A N 1
ATOM 2158 C CA . SER A 1 271 ? 105.422 43.607 -144.946 1.00 64.06 271 SER A CA 1
ATOM 2159 C C . SER A 1 271 ? 105.105 43.512 -143.438 1.00 64.06 271 SER A C 1
ATOM 2161 O O . SER A 1 271 ? 104.182 42.806 -143.025 1.00 64.06 271 SER A O 1
ATOM 2163 N N . SER A 1 272 ? 105.831 44.247 -142.585 1.00 72.75 272 SER A N 1
ATOM 2164 C CA . SER A 1 272 ? 105.786 44.066 -141.126 1.00 72.75 272 SER A CA 1
ATOM 2165 C C . SER A 1 272 ? 104.468 44.543 -140.491 1.00 72.75 272 SER A C 1
ATOM 2167 O O . SER A 1 272 ? 103.858 43.829 -139.687 1.00 72.75 272 SER A O 1
ATOM 2169 N N . THR A 1 273 ? 103.964 45.709 -140.905 1.00 74.62 273 THR A N 1
ATOM 2170 C CA . THR A 1 273 ? 102.703 46.287 -140.415 1.00 74.62 273 THR A CA 1
ATOM 2171 C C . THR A 1 273 ? 101.499 45.473 -140.895 1.00 74.62 273 THR A C 1
ATOM 2173 O O . THR A 1 273 ? 100.559 45.231 -140.136 1.00 74.62 273 THR A O 1
ATOM 2176 N N . ILE A 1 274 ? 101.555 44.964 -142.130 1.00 77.56 274 ILE A N 1
ATOM 2177 C CA . ILE A 1 274 ? 100.537 44.081 -142.721 1.00 77.56 274 ILE A CA 1
ATOM 2178 C C . ILE A 1 274 ? 100.473 42.752 -141.973 1.00 77.56 274 ILE A C 1
ATOM 2180 O O . ILE A 1 274 ? 99.380 42.268 -141.660 1.00 77.56 274 ILE A O 1
ATOM 2184 N N . GLN A 1 275 ? 101.631 42.174 -141.647 1.00 79.31 275 GLN A N 1
ATOM 2185 C CA . GLN A 1 275 ? 101.707 40.942 -140.872 1.00 79.31 275 GLN A CA 1
ATOM 2186 C C . GLN A 1 275 ? 101.117 41.133 -139.469 1.00 79.31 275 GLN A C 1
ATOM 2188 O O . GLN A 1 275 ? 100.386 40.265 -139.000 1.00 79.31 275 GLN A O 1
ATOM 2193 N N . SER A 1 276 ? 101.345 42.292 -138.841 1.00 81.25 276 SER A N 1
ATOM 2194 C CA . SER A 1 276 ? 100.748 42.652 -137.548 1.00 81.25 276 SER A CA 1
ATOM 2195 C C . SER A 1 276 ? 99.216 42.761 -137.612 1.00 81.25 276 SER A C 1
ATOM 2197 O O . SER A 1 276 ? 98.523 42.095 -136.843 1.00 81.25 276 SER A O 1
ATOM 2199 N N . VAL A 1 277 ? 98.663 43.500 -138.589 1.00 82.00 277 VAL A N 1
ATOM 2200 C CA . VAL A 1 277 ? 97.200 43.591 -138.803 1.00 82.00 277 VAL A CA 1
ATOM 2201 C C . VAL A 1 277 ? 96.601 42.207 -139.058 1.00 82.00 277 VAL A C 1
ATOM 2203 O O . VAL A 1 277 ? 95.570 41.852 -138.488 1.00 82.00 277 VAL A O 1
ATOM 2206 N N . THR A 1 278 ? 97.260 41.405 -139.894 1.00 82.44 278 THR A N 1
ATOM 2207 C CA . THR A 1 278 ? 96.821 40.043 -140.218 1.00 82.44 278 THR A CA 1
ATOM 2208 C C . THR A 1 278 ? 96.842 39.153 -138.978 1.00 82.44 278 THR A C 1
ATOM 2210 O O . THR A 1 278 ? 95.886 38.417 -138.737 1.00 82.44 278 THR A O 1
ATOM 2213 N N . GLN A 1 279 ? 97.884 39.254 -138.149 1.00 85.50 279 GLN A N 1
ATOM 2214 C CA . GLN A 1 279 ? 97.990 38.512 -136.898 1.00 85.50 279 GLN A CA 1
ATOM 2215 C C . GLN A 1 279 ? 96.898 38.916 -135.903 1.00 85.50 279 GLN A C 1
ATOM 2217 O O . GLN A 1 279 ? 96.286 38.040 -135.295 1.00 85.50 279 GLN A O 1
ATOM 2222 N N . ASP A 1 280 ? 96.601 40.207 -135.754 1.00 87.69 280 ASP A N 1
ATOM 2223 C CA . ASP A 1 280 ? 95.538 40.670 -134.859 1.00 87.69 280 ASP A CA 1
ATOM 2224 C C . ASP A 1 280 ? 94.141 40.273 -135.357 1.00 87.69 280 ASP A C 1
ATOM 2226 O O . ASP A 1 280 ? 93.288 39.910 -134.549 1.00 87.69 280 ASP A O 1
ATOM 2230 N N . LEU A 1 281 ? 93.908 40.240 -136.673 1.00 85.56 281 LEU A N 1
ATOM 2231 C CA . LEU A 1 281 ? 92.674 39.698 -137.260 1.00 85.56 281 LEU A CA 1
ATOM 2232 C C . LEU A 1 281 ? 92.574 38.171 -137.112 1.00 85.56 281 LEU A C 1
ATOM 2234 O O . LEU A 1 281 ? 91.480 37.635 -136.918 1.00 85.56 281 LEU A O 1
ATOM 2238 N N . ASN A 1 282 ? 93.698 37.453 -137.170 1.00 86.75 282 ASN A N 1
ATOM 2239 C CA . ASN A 1 282 ? 93.747 36.018 -136.881 1.00 86.75 282 ASN A CA 1
ATOM 2240 C C . ASN A 1 282 ? 93.444 35.745 -135.404 1.00 86.75 282 ASN A C 1
ATOM 2242 O O . ASN A 1 282 ? 92.623 34.880 -135.100 1.00 86.75 282 ASN A O 1
ATOM 2246 N N . ASN A 1 283 ? 94.040 36.520 -134.494 1.00 87.56 283 ASN A N 1
ATOM 2247 C CA . ASN A 1 283 ? 93.739 36.472 -133.064 1.00 87.56 283 ASN A CA 1
ATOM 2248 C C . ASN A 1 283 ? 92.260 36.796 -132.814 1.00 87.56 283 ASN A C 1
ATOM 2250 O O . ASN A 1 283 ? 91.588 36.063 -132.093 1.00 87.56 283 ASN A O 1
ATOM 2254 N N . TYR A 1 284 ? 91.726 37.826 -133.475 1.00 86.94 284 TYR A N 1
ATOM 2255 C CA . TYR A 1 284 ? 90.306 38.163 -133.429 1.00 86.94 284 TYR A CA 1
ATOM 2256 C C . TYR A 1 284 ? 89.433 36.982 -133.869 1.00 86.94 284 TYR A C 1
ATOM 2258 O O . TYR A 1 284 ? 88.517 36.590 -133.155 1.00 86.94 284 TYR A O 1
ATOM 2266 N N . THR A 1 285 ? 89.756 36.347 -134.999 1.00 86.38 285 THR A N 1
ATOM 2267 C CA . THR A 1 285 ? 89.036 35.161 -135.494 1.00 86.38 285 THR A CA 1
ATOM 2268 C C . THR A 1 285 ? 89.093 34.008 -134.489 1.00 86.38 285 THR A C 1
ATOM 2270 O O . THR A 1 285 ? 88.080 33.363 -134.222 1.00 86.38 285 THR A O 1
ATOM 2273 N N . HIS A 1 286 ? 90.264 33.755 -133.902 1.00 87.19 286 HIS A N 1
ATOM 2274 C CA . HIS A 1 286 ? 90.452 32.720 -132.889 1.00 87.19 286 HIS A CA 1
ATOM 2275 C C . HIS A 1 286 ? 89.589 32.980 -131.647 1.00 87.19 286 HIS A C 1
ATOM 2277 O O . HIS A 1 286 ? 88.860 32.089 -131.209 1.00 87.19 286 HIS A O 1
ATOM 2283 N N . PHE A 1 287 ? 89.616 34.200 -131.104 1.00 88.62 287 PHE A N 1
ATOM 2284 C CA . PHE A 1 287 ? 88.792 34.557 -129.950 1.00 88.62 287 PHE A CA 1
ATOM 2285 C C . PHE A 1 287 ? 87.299 34.594 -130.283 1.00 88.62 287 PHE A C 1
ATOM 2287 O O . PHE A 1 287 ? 86.498 34.227 -129.431 1.00 88.62 287 PHE A O 1
ATOM 2294 N N . ASN A 1 288 ? 86.916 34.920 -131.520 1.00 85.25 288 ASN A N 1
ATOM 2295 C CA . ASN A 1 288 ? 85.522 34.874 -131.964 1.00 85.25 288 ASN A CA 1
ATOM 2296 C C . ASN A 1 288 ? 85.008 33.426 -132.003 1.00 85.25 288 ASN A C 1
ATOM 2298 O O . ASN A 1 288 ? 83.931 33.116 -131.498 1.00 85.25 288 ASN A O 1
ATOM 2302 N N . ASN A 1 289 ? 85.823 32.507 -132.530 1.00 85.00 289 ASN A N 1
ATOM 2303 C CA . ASN A 1 289 ? 85.522 31.075 -132.522 1.00 85.00 289 ASN A CA 1
ATOM 2304 C C . ASN A 1 289 ? 85.491 30.502 -131.095 1.00 85.00 289 ASN A C 1
ATOM 2306 O O . ASN A 1 289 ? 84.650 29.652 -130.787 1.00 85.00 289 ASN A O 1
ATOM 2310 N N . ARG A 1 290 ? 86.373 30.976 -130.203 1.00 87.62 290 ARG A N 1
ATOM 2311 C CA . ARG A 1 290 ? 86.330 30.620 -128.778 1.00 87.62 290 ARG A CA 1
ATOM 2312 C C . ARG A 1 290 ? 85.045 31.124 -128.132 1.00 87.62 290 ARG A C 1
ATOM 2314 O O . ARG A 1 290 ? 84.376 30.332 -127.482 1.00 87.62 290 ARG A O 1
ATOM 2321 N N . LEU A 1 291 ? 84.666 32.382 -128.355 1.00 85.62 291 LEU A N 1
ATOM 2322 C CA . LEU A 1 291 ? 83.424 32.956 -127.840 1.00 85.62 291 LEU A CA 1
ATOM 2323 C C . LEU A 1 291 ? 82.206 32.137 -128.292 1.00 85.62 291 LEU A C 1
ATOM 2325 O O . LEU A 1 291 ? 81.377 31.778 -127.465 1.00 85.62 291 LEU A O 1
ATOM 2329 N N . PHE A 1 292 ? 82.155 31.727 -129.561 1.00 82.88 292 PHE A N 1
ATOM 2330 C CA . PHE A 1 292 ? 81.114 30.826 -130.067 1.00 82.88 292 PHE A CA 1
ATOM 2331 C C . PHE A 1 292 ? 81.093 29.461 -129.375 1.00 82.88 292 PHE A C 1
ATOM 2333 O O . PHE A 1 292 ? 80.034 28.941 -129.013 1.00 82.88 292 PHE A O 1
ATOM 2340 N N . THR A 1 293 ? 82.269 28.860 -129.198 1.00 84.56 293 THR A N 1
ATOM 2341 C CA . THR A 1 293 ? 82.397 27.562 -128.529 1.00 84.56 293 THR A CA 1
ATOM 2342 C C . THR A 1 293 ? 81.910 27.667 -127.086 1.00 84.56 293 THR A C 1
ATOM 2344 O O . THR A 1 293 ? 81.138 26.826 -126.628 1.00 84.56 293 THR A O 1
ATOM 2347 N N . VAL A 1 294 ? 82.280 28.739 -126.388 1.00 87.31 294 VAL A N 1
ATOM 2348 C CA . VAL A 1 294 ? 81.839 28.987 -125.015 1.00 87.31 294 VAL A CA 1
ATOM 2349 C C . VAL A 1 294 ? 80.337 29.274 -124.955 1.00 87.31 294 VAL A C 1
ATOM 2351 O O . VAL A 1 294 ? 79.660 28.672 -124.132 1.00 87.31 294 VAL A O 1
ATOM 2354 N N . ASP A 1 295 ? 79.776 30.095 -125.845 1.00 85.12 295 ASP A N 1
ATOM 2355 C CA . ASP A 1 295 ? 78.335 30.406 -125.870 1.00 85.12 295 ASP A CA 1
ATOM 2356 C C . ASP A 1 295 ? 77.466 29.183 -126.186 1.00 85.12 295 ASP A C 1
ATOM 2358 O O . ASP A 1 295 ? 76.421 28.959 -125.564 1.00 85.12 295 ASP A O 1
ATOM 2362 N N . SER A 1 296 ? 77.897 28.355 -127.141 1.00 82.69 296 SER A N 1
ATOM 2363 C CA . SER A 1 296 ? 77.210 27.099 -127.456 1.00 82.69 296 SER A CA 1
ATOM 2364 C C . SER A 1 296 ? 77.269 26.118 -126.282 1.00 82.69 296 SER A C 1
ATOM 2366 O O . SER A 1 296 ? 76.250 25.506 -125.951 1.00 82.69 296 SER A O 1
ATOM 2368 N N . THR A 1 297 ? 78.411 26.045 -125.592 1.00 86.31 297 THR A N 1
ATOM 2369 C CA . THR A 1 297 ? 78.573 25.226 -124.384 1.00 86.31 297 THR A CA 1
ATOM 2370 C C . THR A 1 297 ? 77.745 25.772 -123.220 1.00 86.31 297 THR A C 1
ATOM 2372 O O . THR A 1 297 ? 77.083 24.994 -122.547 1.00 86.31 297 THR A O 1
ATOM 2375 N N . LEU A 1 298 ? 77.686 27.091 -123.015 1.00 87.25 298 LEU A N 1
ATOM 2376 C CA . LEU A 1 298 ? 76.837 27.734 -122.004 1.00 87.25 298 LEU A CA 1
ATOM 2377 C C . LEU A 1 298 ? 75.355 27.454 -122.243 1.00 87.25 298 LEU A C 1
ATOM 2379 O O . LEU A 1 298 ? 74.627 27.149 -121.302 1.00 87.25 298 LEU A O 1
ATOM 2383 N N . THR A 1 299 ? 74.913 27.508 -123.501 1.00 84.44 299 THR A N 1
ATOM 2384 C CA . THR A 1 299 ? 73.528 27.187 -123.869 1.00 84.44 299 THR A CA 1
ATOM 2385 C C . THR A 1 299 ? 73.201 25.728 -123.546 1.00 84.44 299 THR A C 1
ATOM 2387 O O . THR A 1 299 ? 72.158 25.439 -122.959 1.00 84.44 299 THR A O 1
ATOM 2390 N N . PHE A 1 300 ? 74.103 24.804 -123.894 1.00 84.12 300 PHE A N 1
ATOM 2391 C CA . PHE A 1 300 ? 73.956 23.388 -123.558 1.00 84.12 300 PHE A CA 1
ATOM 2392 C C . PHE A 1 300 ? 73.943 23.167 -122.040 1.00 84.12 300 PHE A C 1
ATOM 2394 O O . PHE A 1 300 ? 73.076 22.469 -121.521 1.00 84.12 300 PHE A O 1
ATOM 2401 N N . GLN A 1 301 ? 74.853 23.821 -121.322 1.00 87.94 301 GLN A N 1
ATOM 2402 C CA . GLN A 1 301 ? 74.975 23.732 -119.873 1.00 87.94 301 GLN A CA 1
ATOM 2403 C C . GLN A 1 301 ? 73.714 24.238 -119.162 1.00 87.94 301 GLN A C 1
ATOM 2405 O O . GLN A 1 301 ? 73.213 23.586 -118.249 1.00 87.94 301 GLN A O 1
ATOM 2410 N N . LYS A 1 302 ? 73.146 25.355 -119.630 1.00 86.38 302 LYS A N 1
ATOM 2411 C CA . LYS A 1 302 ? 71.871 25.885 -119.137 1.00 86.38 302 LYS A CA 1
ATOM 2412 C C . LYS A 1 302 ? 70.729 24.890 -119.341 1.00 86.38 302 LYS A C 1
ATOM 2414 O O . LYS A 1 302 ? 69.931 24.675 -118.432 1.00 86.38 302 LYS A O 1
ATOM 2419 N N . PHE A 1 303 ? 70.668 24.241 -120.503 1.00 85.62 303 PHE A N 1
ATOM 2420 C CA . PHE A 1 303 ? 69.665 23.208 -120.761 1.00 85.62 303 PHE A CA 1
ATOM 2421 C C . PHE A 1 303 ? 69.825 21.998 -119.824 1.00 85.62 303 PHE A C 1
ATOM 2423 O O . PHE A 1 303 ? 68.828 21.475 -119.328 1.00 85.62 303 PHE A O 1
ATOM 2430 N N . THR A 1 304 ? 71.061 21.584 -119.527 1.00 86.88 304 THR A N 1
ATOM 2431 C CA . THR A 1 304 ? 71.343 20.524 -118.543 1.00 86.88 304 THR A CA 1
ATOM 2432 C C . THR A 1 304 ? 70.838 20.896 -117.149 1.00 86.88 304 THR A C 1
ATOM 2434 O O . THR A 1 304 ? 70.165 20.085 -116.521 1.00 86.88 304 THR A O 1
ATOM 2437 N N . LEU A 1 305 ? 71.083 22.127 -116.692 1.00 88.19 305 LEU A N 1
ATOM 2438 C CA . LEU A 1 305 ? 70.622 22.607 -115.384 1.00 88.19 305 LEU A CA 1
ATOM 2439 C C . LEU A 1 305 ? 69.095 22.593 -115.261 1.00 88.19 305 LEU A C 1
ATOM 2441 O O . LEU A 1 305 ? 68.566 22.066 -114.284 1.00 88.19 305 LEU A O 1
ATOM 2445 N N . ILE A 1 306 ? 68.388 23.095 -116.280 1.00 87.31 306 ILE A N 1
ATOM 2446 C CA . ILE A 1 306 ? 66.917 23.074 -116.314 1.00 87.31 306 ILE A CA 1
ATOM 2447 C C . ILE A 1 306 ? 66.402 21.631 -116.264 1.00 87.31 306 ILE A C 1
ATOM 2449 O O . ILE A 1 306 ? 65.508 21.326 -115.482 1.00 87.31 306 ILE A O 1
ATOM 2453 N N . ARG A 1 307 ? 67.011 20.714 -117.027 1.00 88.00 307 ARG A N 1
ATOM 2454 C CA . ARG A 1 307 ? 66.623 19.296 -117.010 1.00 88.00 307 ARG A CA 1
ATOM 2455 C C . ARG A 1 307 ? 66.810 18.633 -115.650 1.00 88.00 307 ARG A C 1
ATOM 2457 O O . ARG A 1 307 ? 66.015 17.764 -115.307 1.00 88.00 307 ARG A O 1
ATOM 2464 N N . ILE A 1 308 ? 67.853 18.997 -114.906 1.00 88.38 308 ILE A N 1
ATOM 2465 C CA . ILE A 1 308 ? 68.076 18.467 -113.557 1.00 88.38 308 ILE A CA 1
ATOM 2466 C C . ILE A 1 308 ? 66.996 18.992 -112.606 1.00 88.38 308 ILE A C 1
ATOM 2468 O O . ILE A 1 308 ? 66.387 18.200 -111.891 1.00 88.38 308 ILE A O 1
ATOM 2472 N N . VAL A 1 309 ? 66.696 20.293 -112.653 1.00 88.75 309 VAL A N 1
ATOM 2473 C CA . VAL A 1 309 ? 65.613 20.906 -111.865 1.00 88.75 309 VAL A CA 1
ATOM 2474 C C . VAL A 1 309 ? 64.260 20.256 -112.175 1.00 88.75 309 VAL A C 1
ATOM 2476 O O . VAL A 1 309 ? 63.532 19.876 -111.257 1.00 88.75 309 VAL A O 1
ATOM 2479 N N . ASP A 1 310 ? 63.940 20.053 -113.454 1.00 88.00 310 ASP A N 1
ATOM 2480 C CA . ASP A 1 310 ? 62.711 19.373 -113.871 1.00 88.00 310 ASP A CA 1
ATOM 2481 C C . ASP A 1 310 ? 62.684 17.911 -113.405 1.00 88.00 310 ASP A C 1
ATOM 2483 O O . ASP A 1 310 ? 61.651 17.432 -112.940 1.00 88.00 310 ASP A O 1
ATOM 2487 N N . ALA A 1 311 ? 63.815 17.200 -113.463 1.00 87.94 311 ALA A N 1
ATOM 2488 C CA . ALA A 1 311 ? 63.914 15.828 -112.968 1.00 87.94 311 ALA A CA 1
ATOM 2489 C C . ALA A 1 311 ? 63.682 15.743 -111.452 1.00 87.94 311 ALA A C 1
ATOM 2491 O O . ALA A 1 311 ? 63.014 14.812 -110.995 1.00 87.94 311 ALA A O 1
ATOM 2492 N N . VAL A 1 312 ? 64.170 16.722 -110.678 1.00 88.56 312 VAL A N 1
ATOM 2493 C CA . VAL A 1 312 ? 63.872 16.823 -109.242 1.00 88.56 312 VAL A CA 1
ATOM 2494 C C . VAL A 1 312 ? 62.372 17.013 -109.035 1.00 88.56 312 VAL A C 1
ATOM 2496 O O . VAL A 1 312 ? 61.760 16.228 -108.318 1.00 88.56 312 VAL A O 1
ATOM 2499 N N . LYS A 1 313 ? 61.751 17.975 -109.728 1.00 88.06 313 LYS A N 1
ATOM 2500 C CA . LYS A 1 313 ? 60.308 18.247 -109.613 1.00 88.06 313 LYS A CA 1
ATOM 2501 C C . LYS A 1 313 ? 59.438 17.055 -110.003 1.00 88.06 313 LYS A C 1
ATOM 2503 O O . LYS A 1 313 ? 58.467 16.764 -109.309 1.00 88.06 313 LYS A O 1
ATOM 2508 N N . ILE A 1 314 ? 59.783 16.350 -111.081 1.00 88.12 314 ILE A N 1
ATOM 2509 C CA . ILE A 1 314 ? 59.072 15.140 -111.518 1.00 88.12 314 ILE A CA 1
ATOM 2510 C C . ILE A 1 314 ? 59.206 14.045 -110.461 1.00 88.12 314 ILE A C 1
ATOM 2512 O O . ILE A 1 314 ? 58.197 13.481 -110.045 1.00 88.12 314 ILE A O 1
ATOM 2516 N N . THR A 1 315 ? 60.422 13.790 -109.969 1.00 87.12 315 THR A N 1
ATOM 2517 C CA . THR A 1 315 ? 60.651 12.771 -108.934 1.00 87.12 315 THR A CA 1
ATOM 2518 C C . THR A 1 315 ? 59.886 13.113 -107.649 1.00 87.12 315 THR A C 1
ATOM 2520 O O . THR A 1 315 ? 59.260 12.237 -107.055 1.00 87.12 315 THR A O 1
ATOM 2523 N N . SER A 1 316 ? 59.850 14.389 -107.251 1.00 86.50 316 SER A N 1
ATOM 2524 C CA . SER A 1 316 ? 59.045 14.875 -106.124 1.00 86.50 316 SER A CA 1
ATOM 2525 C C . SER A 1 316 ? 57.542 14.680 -106.349 1.00 86.50 316 SER A C 1
ATOM 2527 O O . SER A 1 316 ? 56.845 14.217 -105.448 1.00 86.50 316 SER A O 1
ATOM 2529 N N . ALA A 1 317 ? 57.029 14.978 -107.546 1.00 84.69 317 ALA A N 1
ATOM 2530 C CA . ALA A 1 317 ? 55.617 14.786 -107.882 1.00 84.69 317 ALA A CA 1
ATOM 2531 C C . ALA A 1 317 ? 55.214 13.302 -107.888 1.00 84.69 317 ALA A C 1
ATOM 2533 O O . ALA A 1 317 ? 54.121 12.955 -107.435 1.00 84.69 317 ALA A O 1
ATOM 2534 N N . GLU A 1 318 ? 56.097 12.414 -108.349 1.00 84.62 318 GLU A N 1
ATOM 2535 C CA . GLU A 1 318 ? 55.885 10.971 -108.265 1.00 84.62 318 GLU A CA 1
ATOM 2536 C C . GLU A 1 318 ? 55.843 10.478 -106.815 1.00 84.62 318 GLU A C 1
ATOM 2538 O O . GLU A 1 318 ? 54.962 9.689 -106.485 1.00 84.62 318 GLU A O 1
ATOM 2543 N N . ILE A 1 319 ? 56.741 10.958 -105.941 1.00 84.62 319 ILE A N 1
ATOM 2544 C CA . ILE A 1 319 ? 56.711 10.616 -104.507 1.00 84.62 319 ILE A CA 1
ATOM 2545 C C . ILE A 1 319 ? 55.370 11.021 -103.897 1.00 84.62 319 ILE A C 1
ATOM 2547 O O . ILE A 1 319 ? 54.727 10.202 -103.244 1.00 84.62 319 ILE A O 1
ATOM 2551 N N . VAL A 1 320 ? 54.917 12.253 -104.152 1.00 84.06 320 VAL A N 1
ATOM 2552 C CA . VAL A 1 320 ? 53.636 12.742 -103.623 1.00 84.06 320 VAL A CA 1
ATOM 2553 C C . VAL A 1 320 ? 52.462 11.924 -104.163 1.00 84.06 320 VAL A C 1
ATOM 2555 O O . VAL A 1 320 ? 51.527 11.615 -103.425 1.00 84.06 320 VAL A O 1
ATOM 2558 N N . THR A 1 321 ? 52.504 11.528 -105.436 1.00 81.94 321 THR A N 1
ATOM 2559 C CA . THR A 1 321 ? 51.454 10.705 -106.056 1.00 81.94 321 THR A CA 1
ATOM 2560 C C . THR A 1 321 ? 51.413 9.296 -105.457 1.00 81.94 321 THR A C 1
ATOM 2562 O O . THR A 1 321 ? 50.335 8.826 -105.084 1.00 81.94 321 THR A O 1
ATOM 2565 N N . ASP A 1 322 ? 52.569 8.648 -105.288 1.00 80.06 322 ASP A N 1
ATOM 2566 C CA . ASP A 1 322 ? 52.679 7.324 -104.663 1.00 80.06 322 ASP A CA 1
ATOM 2567 C C . ASP A 1 322 ? 52.219 7.364 -103.198 1.00 80.06 322 ASP A C 1
ATOM 2569 O O . ASP A 1 322 ? 51.443 6.514 -102.749 1.00 80.06 322 ASP A O 1
ATOM 2573 N N . GLN A 1 323 ? 52.639 8.391 -102.455 1.00 78.56 323 GLN A N 1
ATOM 2574 C CA . GLN A 1 323 ? 52.237 8.592 -101.067 1.00 78.56 323 GLN A CA 1
ATOM 2575 C C . GLN A 1 323 ? 50.741 8.889 -100.927 1.00 78.56 323 GLN A C 1
ATOM 2577 O O . GLN A 1 323 ? 50.099 8.339 -100.033 1.00 78.56 323 GLN A O 1
ATOM 2582 N N . ASN A 1 324 ? 50.140 9.664 -101.832 1.00 75.31 324 ASN A N 1
ATOM 2583 C CA . ASN A 1 324 ? 48.692 9.891 -101.836 1.00 75.31 324 ASN A CA 1
ATOM 2584 C C . ASN A 1 324 ? 47.903 8.598 -102.111 1.00 75.31 324 ASN A C 1
ATOM 2586 O O . ASN A 1 324 ? 46.879 8.363 -101.467 1.00 75.31 324 ASN A O 1
ATOM 2590 N N . GLY A 1 325 ? 48.406 7.715 -102.981 1.00 72.00 325 GLY A N 1
ATOM 2591 C CA . GLY A 1 325 ? 47.837 6.376 -103.171 1.00 72.00 325 GLY A CA 1
ATOM 2592 C C . GLY A 1 325 ? 47.901 5.518 -101.899 1.00 72.00 325 GLY A C 1
ATOM 2593 O O . GLY A 1 325 ? 46.941 4.819 -101.561 1.00 72.00 325 GLY A O 1
ATOM 2594 N N . LEU A 1 326 ? 48.994 5.616 -101.132 1.00 72.62 326 LEU A N 1
ATOM 2595 C CA . LEU A 1 326 ? 49.112 4.963 -99.822 1.00 72.62 326 LEU A CA 1
ATOM 2596 C C . LEU A 1 326 ? 48.146 5.557 -98.790 1.00 72.62 326 LEU A C 1
ATOM 2598 O O . LEU A 1 326 ? 47.556 4.799 -98.020 1.00 72.62 326 LEU A O 1
ATOM 2602 N N . VAL A 1 327 ? 47.926 6.876 -98.788 1.00 72.69 327 VAL A N 1
ATOM 2603 C CA . VAL A 1 327 ? 46.919 7.520 -97.926 1.00 72.69 327 VAL A CA 1
ATOM 2604 C C . VAL A 1 327 ? 45.523 6.983 -98.239 1.00 72.69 327 VAL A C 1
ATOM 2606 O O . VAL A 1 327 ? 44.778 6.649 -97.315 1.00 72.69 327 VAL A O 1
ATOM 2609 N N . GLU A 1 328 ? 45.157 6.837 -99.512 1.00 69.06 328 GLU A N 1
ATOM 2610 C CA . GLU A 1 328 ? 43.853 6.294 -99.906 1.00 69.06 328 GLU A CA 1
ATOM 2611 C C . GLU A 1 328 ? 43.696 4.817 -99.497 1.00 69.06 328 GLU A C 1
ATOM 2613 O O . GLU A 1 328 ? 42.665 4.424 -98.939 1.00 69.06 328 GLU A O 1
ATOM 2618 N N . LEU A 1 329 ? 44.745 4.006 -99.661 1.00 70.31 329 LEU A N 1
ATOM 2619 C CA . LEU A 1 329 ? 44.731 2.587 -99.296 1.00 70.31 329 LEU A CA 1
ATOM 2620 C C . LEU A 1 329 ? 44.715 2.371 -97.771 1.00 70.31 329 LEU A C 1
ATOM 2622 O O . LEU A 1 329 ? 43.936 1.555 -97.269 1.00 70.31 329 LEU A O 1
ATOM 2626 N N . ILE A 1 330 ? 45.515 3.130 -97.012 1.00 72.06 330 ILE A N 1
ATOM 2627 C CA . ILE A 1 330 ? 45.566 3.056 -95.543 1.00 72.06 330 ILE A CA 1
ATOM 2628 C C . ILE A 1 330 ? 44.293 3.641 -94.933 1.00 72.06 330 ILE A C 1
ATOM 2630 O O . ILE A 1 330 ? 43.757 3.051 -93.998 1.00 72.06 330 ILE A O 1
ATOM 2634 N N . SER A 1 331 ? 43.754 4.745 -95.455 1.00 68.25 331 SER A N 1
ATOM 2635 C CA . SER A 1 331 ? 42.502 5.322 -94.945 1.00 68.25 331 SER A CA 1
ATOM 2636 C C . SER A 1 331 ? 41.296 4.421 -95.230 1.00 68.25 331 SER A C 1
ATOM 2638 O O . SER A 1 331 ? 40.455 4.238 -94.346 1.00 68.25 331 SER A O 1
ATOM 2640 N N . THR A 1 332 ? 41.239 3.778 -96.402 1.00 70.19 332 THR A N 1
ATOM 2641 C CA . THR A 1 332 ? 40.194 2.799 -96.740 1.00 70.19 332 THR A CA 1
ATOM 2642 C C . THR A 1 332 ? 40.331 1.524 -95.910 1.00 70.19 332 THR A C 1
ATOM 2644 O O . THR A 1 332 ? 39.340 1.047 -95.355 1.00 70.19 332 THR A O 1
ATOM 2647 N N . SER A 1 333 ? 41.549 0.999 -95.739 1.00 67.50 333 SER A N 1
ATOM 2648 C CA . SER A 1 333 ? 41.812 -0.151 -94.864 1.00 67.50 333 SER A CA 1
ATOM 2649 C C . SER A 1 333 ? 41.450 0.164 -93.409 1.00 67.50 333 SER A C 1
ATOM 2651 O O . SER A 1 333 ? 40.644 -0.539 -92.814 1.00 67.50 333 SER A O 1
ATOM 2653 N N . THR A 1 334 ? 41.906 1.298 -92.868 1.00 68.88 334 THR A N 1
ATOM 2654 C CA . THR A 1 334 ? 41.616 1.718 -91.485 1.00 68.88 334 THR A CA 1
ATOM 2655 C C . THR A 1 334 ? 40.116 1.941 -91.265 1.00 68.88 334 THR A C 1
ATOM 2657 O O . THR A 1 334 ? 39.576 1.511 -90.246 1.00 68.88 334 THR A O 1
ATOM 2660 N N . ARG A 1 335 ? 39.402 2.550 -92.227 1.00 68.88 335 ARG A N 1
ATOM 2661 C CA . ARG A 1 335 ? 37.937 2.714 -92.170 1.00 68.88 335 ARG A CA 1
ATOM 2662 C C . ARG A 1 335 ? 37.196 1.384 -92.256 1.00 68.88 335 ARG A C 1
ATOM 2664 O O . ARG A 1 335 ? 36.244 1.179 -91.508 1.00 68.88 335 ARG A O 1
ATOM 2671 N N . THR A 1 336 ? 37.603 0.478 -93.141 1.00 67.94 336 THR A N 1
ATOM 2672 C CA . THR A 1 336 ? 36.947 -0.832 -93.286 1.00 67.94 336 THR A CA 1
ATOM 2673 C C . THR A 1 336 ? 37.210 -1.729 -92.083 1.00 67.94 336 THR A C 1
ATOM 2675 O O . THR A 1 336 ? 36.263 -2.331 -91.583 1.00 67.94 336 THR A O 1
ATOM 2678 N N . THR A 1 337 ? 38.425 -1.754 -91.530 1.00 67.38 337 THR A N 1
ATOM 2679 C CA . THR A 1 337 ? 38.719 -2.470 -90.280 1.00 67.38 337 THR A CA 1
ATOM 2680 C C . THR A 1 337 ? 38.011 -1.850 -89.084 1.00 67.38 337 THR A C 1
ATOM 2682 O O . THR A 1 337 ? 37.495 -2.592 -88.256 1.00 67.38 337 THR A O 1
ATOM 2685 N N . ALA A 1 338 ? 37.917 -0.517 -88.999 1.00 66.25 338 ALA A N 1
ATOM 2686 C CA . ALA A 1 338 ? 37.168 0.153 -87.935 1.00 66.25 338 ALA A CA 1
ATOM 2687 C C . ALA A 1 338 ? 35.664 -0.152 -88.028 1.00 66.25 338 ALA A C 1
ATOM 2689 O O . ALA A 1 338 ? 35.041 -0.474 -87.020 1.00 66.25 338 ALA A O 1
ATOM 2690 N N . ASN A 1 339 ? 35.086 -0.143 -89.232 1.00 68.62 339 ASN A N 1
ATOM 2691 C CA . ASN A 1 339 ? 33.685 -0.508 -89.447 1.00 68.62 339 ASN A CA 1
ATOM 2692 C C . ASN A 1 339 ? 33.431 -2.000 -89.192 1.00 68.62 339 ASN A C 1
ATOM 2694 O O . ASN A 1 339 ? 32.416 -2.347 -88.598 1.00 68.62 339 ASN A O 1
ATOM 2698 N N . LEU A 1 340 ? 34.345 -2.893 -89.584 1.00 68.50 340 LE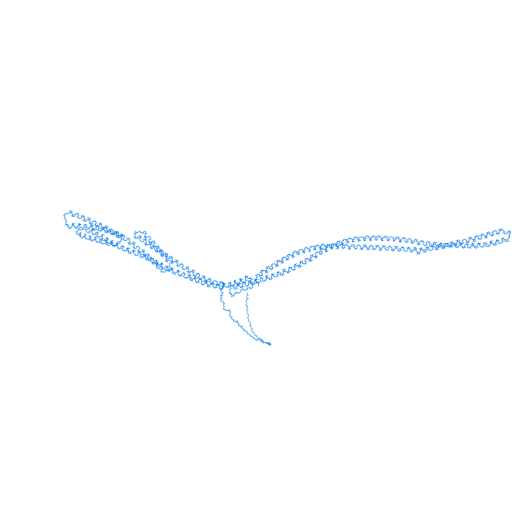U A N 1
ATOM 2699 C CA . LEU A 1 340 ? 34.238 -4.324 -89.297 1.00 68.50 340 LEU A CA 1
ATOM 2700 C C . LEU A 1 340 ? 34.371 -4.595 -87.792 1.00 68.50 340 LEU A C 1
ATOM 2702 O O . LEU A 1 340 ? 33.589 -5.366 -87.248 1.00 68.50 340 LEU A O 1
ATOM 2706 N N . ALA A 1 341 ? 35.304 -3.932 -87.105 1.00 66.00 341 ALA A N 1
ATOM 2707 C CA . ALA A 1 341 ? 35.448 -4.000 -85.653 1.00 66.00 341 ALA A CA 1
ATOM 2708 C C . ALA A 1 341 ? 34.219 -3.429 -84.934 1.00 66.00 341 ALA A C 1
ATOM 2710 O O . ALA A 1 341 ? 33.792 -3.993 -83.930 1.00 66.00 341 ALA A O 1
ATOM 2711 N N . LEU A 1 342 ? 33.595 -2.376 -85.473 1.00 68.31 342 LEU A N 1
ATOM 2712 C CA . LEU A 1 342 ? 32.332 -1.840 -84.973 1.00 68.31 342 LEU A CA 1
ATOM 2713 C C . LEU A 1 342 ? 31.180 -2.826 -85.196 1.00 68.31 342 LEU A C 1
ATOM 2715 O O . LEU A 1 342 ? 30.422 -3.076 -84.270 1.00 68.31 342 LEU A O 1
ATOM 2719 N N . ILE A 1 343 ? 31.066 -3.446 -86.372 1.00 71.75 343 ILE A N 1
ATOM 2720 C CA . ILE A 1 343 ? 30.027 -4.446 -86.659 1.00 71.75 343 ILE A CA 1
ATOM 2721 C C . ILE A 1 343 ? 30.225 -5.696 -85.798 1.00 71.75 343 ILE A C 1
ATOM 2723 O O . ILE A 1 343 ? 29.272 -6.158 -85.180 1.00 71.75 343 ILE A O 1
ATOM 2727 N N . ILE A 1 344 ? 31.446 -6.226 -85.692 1.00 71.06 344 ILE A N 1
ATOM 2728 C CA . ILE A 1 344 ? 31.770 -7.356 -84.810 1.00 71.06 344 ILE A CA 1
ATOM 2729 C C . ILE A 1 344 ? 31.536 -6.960 -83.353 1.00 71.06 344 ILE A C 1
ATOM 2731 O O . ILE A 1 344 ? 30.947 -7.734 -82.609 1.00 71.06 344 ILE A O 1
ATOM 2735 N N . GLY A 1 345 ? 31.921 -5.751 -82.949 1.00 67.94 345 GLY A N 1
ATOM 2736 C CA . GLY A 1 345 ? 31.658 -5.205 -81.622 1.00 67.94 345 GLY A CA 1
ATOM 2737 C C . GLY A 1 345 ? 30.164 -5.122 -81.326 1.00 67.94 345 GLY A C 1
ATOM 2738 O O . GLY A 1 345 ? 29.732 -5.556 -80.264 1.00 67.94 345 GLY A O 1
ATOM 2739 N N . VAL A 1 346 ? 29.354 -4.663 -82.281 1.00 71.56 346 VAL A N 1
ATOM 2740 C CA . VAL A 1 346 ? 27.890 -4.619 -82.184 1.00 71.56 346 VAL A CA 1
ATOM 2741 C C . VAL A 1 346 ? 27.306 -6.028 -82.143 1.00 71.56 346 VAL A C 1
ATOM 2743 O O . VAL A 1 346 ? 26.451 -6.288 -81.308 1.00 71.56 346 VAL A O 1
ATOM 2746 N N . VAL A 1 347 ? 27.778 -6.967 -82.963 1.00 71.88 347 VAL A N 1
ATOM 2747 C CA . VAL A 1 347 ? 27.290 -8.357 -82.988 1.00 71.88 347 VAL A CA 1
ATOM 2748 C C . VAL A 1 347 ? 27.676 -9.107 -81.711 1.00 71.88 347 VAL A C 1
ATOM 2750 O O . VAL A 1 347 ? 26.826 -9.751 -81.105 1.00 71.88 347 VAL A O 1
ATOM 2753 N N . VAL A 1 348 ? 28.921 -8.993 -81.245 1.00 71.38 348 VAL A N 1
ATOM 2754 C CA . VAL A 1 348 ? 29.391 -9.573 -79.977 1.00 71.38 348 VAL A CA 1
ATOM 2755 C C . VAL A 1 348 ? 28.692 -8.905 -78.801 1.00 71.38 348 VAL A C 1
ATOM 2757 O O . VAL A 1 348 ? 28.319 -9.604 -77.865 1.00 71.38 348 VAL A O 1
ATOM 2760 N N . SER A 1 349 ? 28.444 -7.596 -78.854 1.00 66.31 349 SER A N 1
ATOM 2761 C CA . SER A 1 349 ? 27.641 -6.881 -77.859 1.00 66.31 349 SER A CA 1
ATOM 2762 C C . SER A 1 349 ? 26.186 -7.339 -77.882 1.00 66.31 349 SER A C 1
ATOM 2764 O O . SER A 1 349 ? 25.615 -7.545 -76.821 1.00 66.31 349 SER A O 1
ATOM 2766 N N . LEU A 1 350 ? 25.587 -7.604 -79.046 1.00 72.94 350 LEU A N 1
ATOM 2767 C CA . LEU A 1 350 ? 24.215 -8.103 -79.165 1.00 72.94 350 LEU A CA 1
ATOM 2768 C C . LEU A 1 350 ? 24.104 -9.549 -78.660 1.00 72.94 350 LEU A C 1
ATOM 2770 O O . LEU A 1 350 ? 23.202 -9.868 -77.891 1.00 72.94 350 LEU A O 1
ATOM 2774 N N . ILE A 1 351 ? 25.052 -10.416 -79.022 1.00 70.19 351 ILE A N 1
ATOM 2775 C CA . ILE A 1 351 ? 25.128 -11.806 -78.547 1.00 70.19 351 ILE A CA 1
ATOM 2776 C C . ILE A 1 351 ? 25.402 -11.837 -77.041 1.00 70.19 351 ILE A C 1
ATOM 2778 O O . ILE A 1 351 ? 24.716 -12.552 -76.311 1.00 70.19 351 ILE A O 1
ATOM 2782 N N . SER A 1 352 ? 26.346 -11.026 -76.557 1.00 66.88 352 SER A N 1
ATOM 2783 C CA . SER A 1 352 ? 26.626 -10.868 -75.127 1.00 66.88 352 SER A CA 1
ATOM 2784 C C . SER A 1 352 ? 25.430 -10.268 -74.405 1.00 66.88 352 SER A C 1
ATOM 2786 O O . SER A 1 352 ? 25.105 -10.733 -73.326 1.00 66.88 352 SER A O 1
ATOM 2788 N N . SER A 1 353 ? 24.706 -9.324 -75.006 1.00 67.31 353 SER A N 1
ATOM 2789 C CA . SER A 1 353 ? 23.474 -8.757 -74.449 1.00 67.31 353 SER A CA 1
ATOM 2790 C C . SER A 1 353 ? 22.384 -9.810 -74.350 1.00 67.31 353 SER A C 1
ATOM 2792 O O . SER A 1 353 ? 21.728 -9.889 -73.324 1.00 67.31 353 SER A O 1
ATOM 2794 N N . VAL A 1 354 ? 22.220 -10.683 -75.347 1.00 71.44 354 VAL A N 1
ATOM 2795 C CA . VAL A 1 354 ? 21.274 -11.809 -75.282 1.00 71.44 354 VAL A CA 1
ATOM 2796 C C . VAL A 1 354 ? 21.720 -12.858 -74.255 1.00 71.44 354 VAL A C 1
ATOM 2798 O O . VAL A 1 354 ? 20.878 -13.426 -73.556 1.00 71.44 354 VAL A O 1
ATOM 2801 N N . PHE A 1 355 ? 23.024 -13.110 -74.117 1.00 65.88 355 PHE A N 1
ATOM 2802 C CA . PHE A 1 355 ? 23.581 -14.059 -73.149 1.00 65.88 355 PHE A CA 1
ATOM 2803 C C . PHE A 1 355 ? 23.500 -13.535 -71.706 1.00 65.88 355 PHE A C 1
ATOM 2805 O O . PHE A 1 355 ? 23.037 -14.255 -70.824 1.00 65.88 355 PHE A O 1
ATOM 2812 N N . ILE A 1 356 ? 23.850 -12.268 -71.473 1.00 67.38 356 ILE A N 1
ATOM 2813 C CA . ILE A 1 356 ? 23.644 -11.529 -70.220 1.00 67.38 356 ILE A CA 1
ATOM 2814 C C . ILE A 1 356 ? 22.147 -11.450 -69.929 1.00 67.38 356 ILE A C 1
ATOM 2816 O O . ILE A 1 356 ? 21.726 -11.756 -68.818 1.00 67.38 356 ILE A O 1
ATOM 2820 N N . TYR A 1 357 ? 21.314 -11.163 -70.928 1.00 69.88 357 TYR A N 1
ATOM 2821 C CA . TYR A 1 357 ? 19.868 -11.135 -70.754 1.00 69.88 357 TYR A CA 1
ATOM 2822 C C . TYR A 1 357 ? 19.324 -12.496 -70.317 1.00 69.88 357 TYR A C 1
ATOM 2824 O O . TYR A 1 357 ? 18.540 -12.570 -69.380 1.00 69.88 357 TYR A O 1
ATOM 2832 N N . ARG A 1 358 ? 19.751 -13.603 -70.933 1.00 70.00 358 ARG A N 1
ATOM 2833 C CA . ARG A 1 358 ? 19.274 -14.947 -70.567 1.00 70.00 358 ARG A CA 1
ATOM 2834 C C . ARG A 1 358 ? 19.904 -15.508 -69.293 1.00 70.00 358 ARG A C 1
ATOM 2836 O O . ARG A 1 358 ? 19.228 -16.263 -68.602 1.00 70.00 358 ARG A O 1
ATOM 2843 N N . SER A 1 359 ? 21.154 -15.169 -68.985 1.00 65.50 359 SER A N 1
ATOM 2844 C CA . SER A 1 359 ? 21.895 -15.729 -67.845 1.00 65.50 359 SER A CA 1
ATOM 2845 C C . SER A 1 359 ? 21.887 -14.842 -66.599 1.00 65.50 359 SER A C 1
ATOM 2847 O O . SER A 1 359 ? 22.235 -15.341 -65.534 1.00 65.50 359 SER A O 1
ATOM 2849 N N . ILE A 1 360 ? 21.554 -13.557 -66.719 1.00 69.62 360 ILE A N 1
ATOM 2850 C CA . ILE A 1 360 ? 21.540 -12.589 -65.615 1.00 69.62 360 ILE A CA 1
ATOM 2851 C C . ILE A 1 360 ? 20.189 -11.888 -65.595 1.00 69.62 360 ILE A C 1
ATOM 2853 O O . ILE A 1 360 ? 19.440 -12.077 -64.648 1.00 69.62 360 ILE A O 1
ATOM 2857 N N . THR A 1 361 ? 19.815 -11.147 -66.642 1.00 72.38 361 THR A N 1
ATOM 2858 C CA . THR A 1 361 ? 18.609 -10.301 -66.600 1.00 72.38 361 THR A CA 1
ATOM 2859 C C . THR A 1 361 ? 17.314 -11.100 -66.468 1.00 72.38 361 THR A C 1
ATOM 2861 O O . THR A 1 361 ? 16.409 -10.638 -65.795 1.00 72.38 361 THR A O 1
ATOM 2864 N N . LYS A 1 362 ? 17.186 -12.289 -67.066 1.00 70.25 362 LYS A N 1
ATOM 2865 C CA . LYS A 1 362 ? 15.977 -13.122 -66.982 1.00 70.25 362 LYS A CA 1
ATOM 2866 C C . LYS A 1 362 ? 15.858 -13.813 -65.614 1.00 70.25 362 LYS A C 1
ATOM 2868 O O . LYS A 1 362 ? 14.795 -13.663 -65.021 1.00 70.25 362 LYS A O 1
ATOM 2873 N N . PRO A 1 363 ? 16.893 -14.494 -65.075 1.00 71.19 363 PRO A N 1
ATOM 2874 C CA . PRO A 1 363 ? 16.875 -14.977 -63.693 1.00 71.19 363 PRO A CA 1
ATOM 2875 C C . PRO A 1 363 ? 16.718 -13.850 -62.671 1.00 71.19 363 PRO A C 1
ATOM 2877 O O . PRO A 1 363 ? 15.964 -14.017 -61.725 1.00 71.19 363 PRO A O 1
ATOM 2880 N N . LEU A 1 364 ? 17.354 -12.692 -62.885 1.00 74.19 364 LEU A N 1
ATOM 2881 C CA . LEU A 1 364 ? 17.213 -11.517 -62.027 1.00 74.19 364 LEU A CA 1
ATOM 2882 C C . LEU A 1 364 ? 15.812 -10.922 -62.124 1.00 74.19 364 LEU A C 1
ATOM 2884 O O . LEU A 1 364 ? 15.221 -10.664 -61.097 1.00 74.19 364 LEU A O 1
ATOM 2888 N N . LYS A 1 365 ? 15.237 -10.752 -63.320 1.00 75.94 365 LYS A N 1
ATOM 2889 C CA . LYS A 1 365 ? 13.864 -10.255 -63.488 1.00 75.94 365 LYS A CA 1
ATOM 2890 C C . LYS A 1 365 ? 12.859 -11.222 -62.883 1.00 75.94 365 LYS A C 1
ATOM 2892 O O . LYS A 1 365 ? 11.926 -10.764 -62.251 1.00 75.94 365 LYS A O 1
ATOM 2897 N N . GLN A 1 366 ? 13.052 -12.529 -63.047 1.00 73.62 366 GLN A N 1
ATOM 2898 C CA . GLN A 1 366 ? 12.202 -13.530 -62.413 1.00 73.62 366 GLN A CA 1
ATOM 2899 C C . GLN A 1 366 ? 12.347 -13.489 -60.889 1.00 73.62 366 GLN A C 1
ATOM 2901 O O . GLN A 1 366 ? 11.341 -13.371 -60.211 1.00 73.62 366 GLN A O 1
ATOM 2906 N N . LEU A 1 367 ? 13.574 -13.455 -60.360 1.00 77.56 367 LEU A N 1
ATOM 2907 C CA . LEU A 1 367 ? 13.832 -13.270 -58.932 1.00 77.56 367 LEU A CA 1
ATOM 2908 C C . LEU A 1 367 ? 13.222 -11.963 -58.413 1.00 77.56 367 LEU A C 1
ATOM 2910 O O . LEU A 1 367 ? 12.580 -11.972 -57.381 1.00 77.56 367 LEU A O 1
ATOM 2914 N N . THR A 1 368 ? 13.372 -10.850 -59.126 1.00 75.56 368 THR A N 1
ATOM 2915 C CA . THR A 1 368 ? 12.794 -9.551 -58.777 1.00 75.56 368 THR A CA 1
ATOM 2916 C C . THR A 1 368 ? 11.274 -9.580 -58.856 1.00 75.56 368 THR A C 1
ATOM 2918 O O . THR A 1 368 ? 10.640 -9.051 -57.965 1.00 75.56 368 THR A O 1
ATOM 2921 N N . THR A 1 369 ? 10.662 -10.207 -59.860 1.00 78.19 369 THR A N 1
ATOM 2922 C CA . THR A 1 369 ? 9.202 -10.363 -59.940 1.00 78.19 369 THR A CA 1
ATOM 2923 C C . THR A 1 369 ? 8.673 -11.276 -58.836 1.00 78.19 369 THR A C 1
ATOM 2925 O O . THR A 1 369 ? 7.636 -10.971 -58.261 1.00 78.19 369 THR A O 1
ATOM 2928 N N . ASP A 1 370 ? 9.387 -12.349 -58.503 1.00 74.62 370 ASP A N 1
ATOM 2929 C CA . ASP A 1 370 ? 9.026 -13.261 -57.416 1.00 74.62 370 ASP A CA 1
ATOM 2930 C C . ASP A 1 370 ? 9.211 -12.582 -56.044 1.00 74.62 370 ASP A C 1
ATOM 2932 O O . ASP A 1 370 ? 8.363 -12.738 -55.170 1.00 74.62 370 ASP A O 1
ATOM 2936 N N . LEU A 1 371 ? 10.265 -11.768 -55.878 1.00 74.88 371 LEU A N 1
ATOM 2937 C CA . LEU A 1 371 ? 10.508 -10.930 -54.698 1.00 74.88 371 LEU A CA 1
ATOM 2938 C C . LEU A 1 371 ? 9.444 -9.840 -54.561 1.00 74.88 371 LEU A C 1
ATOM 2940 O O . LEU A 1 371 ? 8.827 -9.762 -53.513 1.00 74.88 371 LEU A O 1
ATOM 2944 N N . ILE A 1 372 ? 9.183 -9.059 -55.615 1.00 76.00 372 ILE A N 1
ATOM 2945 C CA . ILE A 1 372 ? 8.134 -8.026 -55.662 1.00 76.00 372 ILE A CA 1
ATOM 2946 C C . ILE A 1 372 ? 6.770 -8.658 -55.385 1.00 76.00 372 ILE A C 1
ATOM 2948 O O . ILE A 1 372 ? 6.017 -8.177 -54.555 1.00 76.00 372 ILE A O 1
ATOM 2952 N N . GLY A 1 373 ? 6.458 -9.797 -56.003 1.00 72.00 373 GLY A N 1
ATOM 2953 C CA . GLY A 1 373 ? 5.206 -10.509 -55.754 1.00 72.00 373 GLY A CA 1
ATOM 2954 C C . GLY A 1 373 ? 5.075 -11.071 -54.332 1.00 72.00 373 GLY A C 1
ATOM 2955 O O . GLY A 1 373 ? 3.947 -11.339 -53.899 1.00 72.00 373 GLY A O 1
ATOM 2956 N N . ALA A 1 374 ? 6.192 -11.276 -53.627 1.00 68.75 374 ALA A N 1
ATOM 2957 C CA . ALA A 1 374 ? 6.232 -11.633 -52.212 1.00 68.75 374 ALA A CA 1
ATOM 2958 C C . ALA A 1 374 ? 6.187 -10.393 -51.299 1.00 68.75 374 ALA A C 1
ATOM 2960 O O . ALA A 1 374 ? 5.519 -10.439 -50.276 1.00 68.75 374 ALA A O 1
ATOM 2961 N N . THR A 1 375 ? 6.813 -9.271 -51.667 1.00 69.06 375 THR A N 1
ATOM 2962 C CA . THR A 1 375 ? 6.853 -8.047 -50.847 1.00 69.06 375 THR A CA 1
ATOM 2963 C C . THR A 1 375 ? 5.643 -7.135 -51.030 1.00 69.06 375 THR A C 1
ATOM 2965 O O . THR A 1 375 ? 5.145 -6.626 -50.041 1.00 69.06 375 THR A O 1
ATOM 2968 N N . ASP A 1 376 ? 5.113 -6.957 -52.243 1.00 73.12 376 ASP A N 1
ATOM 2969 C CA . ASP A 1 376 ? 3.990 -6.037 -52.519 1.00 73.12 376 ASP A CA 1
ATOM 2970 C C . ASP A 1 376 ? 2.692 -6.457 -51.817 1.00 73.12 376 ASP A C 1
ATOM 2972 O O . ASP A 1 376 ? 1.823 -5.631 -51.563 1.00 73.12 376 ASP A O 1
ATOM 2976 N N . ASN A 1 377 ? 2.560 -7.748 -51.505 1.00 69.19 377 ASN A N 1
ATOM 2977 C CA . ASN A 1 377 ? 1.431 -8.291 -50.749 1.00 69.19 377 ASN A CA 1
ATOM 2978 C C . ASN A 1 377 ? 1.834 -8.725 -49.331 1.00 69.19 377 ASN A C 1
ATOM 2980 O O . ASN A 1 377 ? 1.067 -9.453 -48.703 1.00 69.19 377 ASN A O 1
ATOM 2984 N N . ASN A 1 378 ? 3.054 -8.380 -48.885 1.00 80.31 378 ASN A N 1
ATOM 2985 C CA . ASN A 1 378 ? 3.650 -8.837 -47.626 1.00 80.31 378 ASN A CA 1
ATOM 2986 C C . ASN A 1 378 ? 3.455 -10.353 -47.382 1.00 80.31 378 ASN A C 1
ATOM 2988 O O . ASN A 1 378 ? 3.201 -10.799 -46.264 1.00 80.31 378 ASN A O 1
ATOM 2992 N N . ASP A 1 379 ? 3.526 -11.151 -48.450 1.00 81.94 379 ASP A N 1
ATOM 2993 C CA . ASP A 1 379 ? 3.220 -12.579 -48.451 1.00 81.94 379 ASP A CA 1
ATOM 2994 C C . ASP A 1 379 ? 4.476 -13.384 -48.134 1.00 81.94 379 ASP A C 1
ATOM 2996 O O . ASP A 1 379 ? 5.271 -13.736 -49.013 1.00 81.94 379 ASP A O 1
ATOM 3000 N N . LEU A 1 380 ? 4.641 -13.670 -46.843 1.00 82.75 380 LEU A N 1
ATOM 3001 C CA . LEU A 1 380 ? 5.782 -14.395 -46.298 1.00 82.75 380 LEU A CA 1
ATOM 3002 C C . LEU A 1 380 ? 5.668 -15.916 -46.507 1.00 82.75 380 LEU A C 1
ATOM 3004 O O . LEU A 1 380 ? 6.631 -16.642 -46.254 1.00 82.75 380 LEU A O 1
ATOM 3008 N N . THR A 1 381 ? 4.531 -16.417 -47.011 1.00 80.12 381 THR A N 1
ATOM 3009 C CA . THR A 1 381 ? 4.353 -17.844 -47.344 1.00 80.12 381 THR A CA 1
ATOM 3010 C C . THR A 1 381 ? 5.045 -18.238 -48.648 1.00 80.12 381 THR A C 1
ATOM 3012 O O . THR A 1 381 ? 5.310 -19.421 -48.900 1.00 80.12 381 THR A O 1
ATOM 3015 N N . LYS A 1 382 ? 5.343 -17.259 -49.511 1.00 78.00 382 LYS A N 1
ATOM 3016 C CA . LYS A 1 382 ? 5.899 -17.510 -50.839 1.00 78.00 382 LYS A CA 1
ATOM 3017 C C . LYS A 1 382 ? 7.375 -17.872 -50.760 1.00 78.00 382 LYS A C 1
ATOM 3019 O O . LYS A 1 382 ? 8.222 -17.075 -50.373 1.00 78.00 382 LYS A O 1
ATOM 3024 N N . GLN A 1 383 ? 7.694 -19.076 -51.221 1.00 76.25 383 GLN A N 1
ATOM 3025 C CA . GLN A 1 383 ? 9.072 -19.519 -51.395 1.00 76.25 383 GLN A CA 1
ATOM 3026 C C . GLN A 1 383 ? 9.532 -19.289 -52.829 1.00 76.25 383 GLN A C 1
ATOM 3028 O O . GLN A 1 383 ? 8.891 -19.723 -53.788 1.00 76.25 383 GLN A O 1
ATOM 3033 N N . ILE A 1 384 ? 10.687 -18.647 -52.971 1.00 78.56 384 ILE A N 1
ATOM 3034 C CA . ILE A 1 384 ? 11.300 -18.396 -54.269 1.00 78.56 384 ILE A CA 1
ATOM 3035 C C . ILE A 1 384 ? 12.127 -19.617 -54.665 1.00 78.56 384 ILE A C 1
ATOM 3037 O O . ILE A 1 384 ? 13.129 -19.943 -54.023 1.00 78.56 384 ILE A O 1
ATOM 3041 N N . PHE A 1 385 ? 11.717 -20.290 -55.739 1.00 69.88 385 PHE A N 1
ATOM 3042 C CA . PHE A 1 385 ? 12.413 -21.455 -56.278 1.00 69.88 385 PHE A CA 1
ATOM 3043 C C . PHE A 1 385 ? 13.103 -21.115 -57.595 1.00 69.88 385 PHE A C 1
ATOM 3045 O O . PHE A 1 385 ? 12.505 -21.163 -58.670 1.00 69.88 385 PHE A O 1
ATOM 3052 N N . LEU A 1 386 ? 14.405 -20.847 -57.522 1.00 68.88 386 LEU A N 1
ATOM 3053 C CA . LEU A 1 386 ? 15.251 -20.750 -58.705 1.00 68.88 386 LEU A CA 1
ATOM 3054 C C . LEU A 1 386 ? 15.943 -22.092 -58.959 1.00 68.88 386 LEU A C 1
ATOM 3056 O O . LEU A 1 386 ? 16.653 -22.612 -58.105 1.00 68.88 386 LEU A O 1
ATOM 3060 N N . LYS A 1 387 ? 15.774 -22.639 -60.169 1.00 61.97 387 LYS A N 1
ATOM 3061 C CA . LYS A 1 387 ? 16.503 -23.837 -60.641 1.00 61.97 387 LYS A CA 1
ATOM 3062 C C . LYS A 1 387 ? 17.978 -23.565 -60.984 1.00 61.97 387 LYS A C 1
ATOM 3064 O O . LYS A 1 387 ? 18.675 -24.482 -61.411 1.00 61.97 387 LYS A O 1
ATOM 3069 N N . ALA A 1 388 ? 18.434 -22.318 -60.876 1.00 60.66 388 ALA A N 1
ATOM 3070 C CA . ALA A 1 388 ? 19.825 -21.951 -61.122 1.00 60.66 388 ALA A CA 1
ATOM 3071 C C . ALA A 1 388 ? 20.730 -22.520 -60.013 1.00 60.66 388 ALA A C 1
ATOM 3073 O O . ALA A 1 388 ? 20.280 -22.654 -58.885 1.00 60.66 388 ALA A O 1
ATOM 3074 N N . ASN A 1 389 ? 21.983 -22.856 -60.332 1.00 63.44 389 ASN A N 1
ATOM 3075 C CA . ASN A 1 389 ? 23.006 -23.299 -59.369 1.00 63.44 389 ASN A CA 1
ATOM 3076 C C . ASN A 1 389 ? 24.149 -22.266 -59.318 1.00 63.44 389 ASN A C 1
ATOM 3078 O O . ASN A 1 389 ? 25.310 -22.598 -59.559 1.00 63.44 389 ASN A O 1
ATOM 3082 N N . ASP A 1 390 ? 23.800 -20.996 -59.121 1.00 67.44 390 ASP A N 1
ATOM 3083 C CA . ASP A 1 390 ? 24.718 -19.851 -59.108 1.00 67.44 390 ASP A CA 1
ATOM 3084 C C . ASP A 1 390 ? 24.377 -18.876 -57.963 1.00 67.44 390 ASP A C 1
ATOM 3086 O O . ASP A 1 390 ? 23.605 -19.200 -57.056 1.00 67.44 390 ASP A O 1
ATOM 3090 N N . GLU A 1 391 ? 24.964 -17.678 -57.965 1.00 71.50 391 GLU A N 1
ATOM 3091 C CA . GLU A 1 391 ? 24.773 -16.679 -56.910 1.00 71.50 391 GLU A CA 1
ATOM 3092 C C . GLU A 1 391 ? 23.303 -16.282 -56.690 1.00 71.50 391 GLU A C 1
ATOM 3094 O O . GLU A 1 391 ? 22.939 -15.893 -55.579 1.00 71.50 391 GLU A O 1
ATOM 3099 N N . PHE A 1 392 ? 22.431 -16.442 -57.693 1.00 75.06 392 PHE A N 1
ATOM 3100 C CA . PHE A 1 392 ? 21.001 -16.171 -57.538 1.00 75.06 392 PHE A CA 1
ATOM 3101 C C . PHE A 1 392 ? 20.289 -17.250 -56.713 1.00 75.06 392 PHE A C 1
ATOM 3103 O O . PHE A 1 392 ? 19.348 -16.933 -55.991 1.00 75.06 392 PHE A O 1
ATOM 3110 N N . GLN A 1 393 ? 20.751 -18.505 -56.745 1.00 77.94 393 GLN A N 1
ATOM 3111 C CA . GLN A 1 393 ? 20.239 -19.574 -55.876 1.00 77.94 393 GLN A CA 1
ATOM 3112 C C . GLN A 1 393 ? 20.598 -19.325 -54.414 1.00 77.94 393 GLN A C 1
ATOM 3114 O O . GLN A 1 393 ? 19.768 -19.505 -53.525 1.00 77.94 393 GLN A O 1
ATOM 3119 N N . VAL A 1 394 ? 21.833 -18.882 -54.170 1.00 76.44 394 VAL A N 1
ATOM 3120 C CA . VAL A 1 394 ? 22.293 -18.494 -52.833 1.00 76.44 394 VAL A CA 1
ATOM 3121 C C . VAL A 1 394 ? 21.464 -17.318 -52.320 1.00 76.44 394 VAL A C 1
ATOM 3123 O O . VAL A 1 394 ? 21.033 -17.345 -51.171 1.00 76.44 394 VAL A O 1
ATOM 3126 N N . LEU A 1 395 ? 21.165 -16.334 -53.176 1.00 77.56 395 LEU A N 1
ATOM 3127 C CA . LEU A 1 395 ? 20.318 -15.195 -52.823 1.00 77.56 395 LEU A CA 1
ATOM 3128 C C . LEU A 1 395 ? 18.857 -15.602 -52.572 1.00 77.56 395 LEU A C 1
ATOM 3130 O O . LEU A 1 395 ? 18.276 -15.154 -51.589 1.00 77.56 395 LEU A O 1
ATOM 3134 N N . ALA A 1 396 ? 18.278 -16.493 -53.384 1.00 80.00 396 ALA A N 1
ATOM 3135 C CA . ALA A 1 396 ? 16.935 -17.032 -53.156 1.00 80.00 396 ALA A CA 1
ATOM 3136 C C . ALA A 1 396 ? 16.857 -17.868 -51.866 1.00 80.00 396 ALA A C 1
ATOM 3138 O O . ALA A 1 396 ? 15.903 -17.734 -51.107 1.00 80.00 396 ALA A O 1
ATOM 3139 N N . HIS A 1 397 ? 17.872 -18.684 -51.557 1.00 81.56 397 HIS A N 1
ATOM 3140 C CA . HIS A 1 397 ? 17.949 -19.401 -50.281 1.00 81.56 397 HIS A CA 1
ATOM 3141 C C . HIS A 1 397 ? 18.134 -18.460 -49.087 1.00 81.56 397 HIS A C 1
ATOM 3143 O O . HIS A 1 397 ? 17.491 -18.665 -48.059 1.00 81.56 397 HIS A O 1
ATOM 3149 N N . ALA A 1 398 ? 18.973 -17.430 -49.214 1.00 80.94 398 ALA A N 1
ATOM 3150 C CA . ALA A 1 398 ? 19.148 -16.413 -48.183 1.00 80.94 398 ALA A CA 1
ATOM 3151 C C . ALA A 1 398 ? 17.851 -15.624 -47.954 1.00 80.94 398 ALA A C 1
ATOM 3153 O O . ALA A 1 398 ? 17.464 -15.433 -46.803 1.00 80.94 398 ALA A O 1
ATOM 3154 N N . PHE A 1 399 ? 17.139 -15.250 -49.023 1.00 84.06 399 PHE A N 1
ATOM 3155 C CA . PHE A 1 399 ? 15.837 -14.594 -48.936 1.00 84.06 399 PHE A CA 1
ATOM 3156 C C . PHE A 1 399 ? 14.775 -15.508 -48.325 1.00 84.06 399 PHE A C 1
ATOM 3158 O O . PHE A 1 399 ? 14.121 -15.093 -47.384 1.00 84.06 399 PHE A O 1
ATOM 3165 N N . ASN A 1 400 ? 14.638 -16.764 -48.764 1.00 83.88 400 ASN A N 1
ATOM 3166 C CA . ASN A 1 400 ? 13.693 -17.711 -48.157 1.00 83.88 400 ASN A CA 1
ATOM 3167 C C . ASN A 1 400 ? 14.021 -17.962 -46.677 1.00 83.88 400 ASN A C 1
ATOM 3169 O O . ASN A 1 400 ? 13.122 -18.081 -45.851 1.00 83.88 400 ASN A O 1
ATOM 3173 N N . GLY A 1 401 ? 15.308 -18.031 -46.320 1.00 84.44 401 GLY A N 1
ATOM 3174 C CA . GLY A 1 401 ? 15.750 -18.135 -44.931 1.00 84.44 401 GLY A CA 1
ATOM 3175 C C . GLY A 1 401 ? 15.424 -16.886 -44.108 1.00 84.44 401 GLY A C 1
ATOM 3176 O O . GLY A 1 401 ? 15.010 -17.010 -42.958 1.00 84.44 401 GLY A O 1
ATOM 3177 N N . PHE A 1 402 ? 15.578 -15.696 -44.691 1.00 83.06 402 PHE A N 1
ATOM 3178 C CA . PHE A 1 402 ? 15.197 -14.418 -44.089 1.00 83.06 402 PHE A CA 1
ATOM 3179 C C . PHE A 1 402 ? 13.674 -14.292 -43.946 1.00 83.06 402 PHE A C 1
ATOM 3181 O O . PHE A 1 402 ? 13.194 -14.092 -42.838 1.00 83.06 402 PHE A O 1
ATOM 3188 N N . SER A 1 403 ? 12.916 -14.515 -45.020 1.00 86.12 403 SER A N 1
ATOM 3189 C CA . SER A 1 403 ? 11.451 -14.521 -45.054 1.00 86.12 403 SER A CA 1
ATOM 3190 C C . SER A 1 403 ? 10.869 -15.532 -44.066 1.00 86.12 403 SER A C 1
ATOM 3192 O O . SER A 1 403 ? 9.994 -15.167 -43.297 1.00 86.12 403 SER A O 1
ATOM 3194 N N . LYS A 1 404 ? 11.433 -16.746 -43.949 1.00 86.81 404 LYS A N 1
ATOM 3195 C CA . LYS A 1 404 ? 11.037 -17.720 -42.916 1.00 86.81 404 LYS A CA 1
ATOM 3196 C C . LYS A 1 404 ? 11.288 -17.214 -41.490 1.00 86.81 404 LYS A C 1
ATOM 3198 O O . LYS A 1 404 ? 10.492 -17.497 -40.602 1.00 86.81 404 LYS A O 1
ATOM 3203 N N . LYS A 1 405 ? 12.394 -16.500 -41.248 1.00 85.94 405 LYS A N 1
ATOM 3204 C CA . LYS A 1 405 ? 12.667 -15.885 -39.938 1.00 85.94 405 LYS A CA 1
ATOM 3205 C C . LYS A 1 405 ? 11.704 -14.737 -39.643 1.00 85.94 405 LYS A C 1
ATOM 3207 O O . LYS A 1 405 ? 11.231 -14.667 -38.519 1.00 85.94 405 LYS A O 1
ATOM 3212 N N . ILE A 1 406 ? 11.391 -13.892 -40.628 1.00 87.12 406 ILE A N 1
ATOM 3213 C CA . ILE A 1 406 ? 10.392 -12.824 -40.486 1.00 87.12 406 ILE A CA 1
ATOM 3214 C C . ILE A 1 406 ? 8.999 -13.421 -40.271 1.00 87.12 406 ILE A C 1
ATOM 3216 O O . ILE A 1 406 ? 8.332 -13.012 -39.341 1.00 87.12 406 ILE A O 1
ATOM 3220 N N . HIS A 1 407 ? 8.595 -14.441 -41.031 1.00 87.75 407 HIS A N 1
ATOM 3221 C CA . HIS A 1 407 ? 7.352 -15.187 -40.809 1.00 87.75 407 HIS A CA 1
ATOM 3222 C C . HIS A 1 407 ? 7.283 -15.733 -39.378 1.00 87.75 407 HIS A C 1
ATOM 3224 O O . HIS A 1 407 ? 6.281 -15.532 -38.703 1.00 87.75 407 HIS A O 1
ATOM 3230 N N . GLY A 1 408 ? 8.364 -16.357 -38.889 1.00 88.44 408 GLY A N 1
ATOM 3231 C CA . GLY A 1 408 ? 8.457 -16.801 -37.496 1.00 88.44 408 GLY A CA 1
ATOM 3232 C C . GLY A 1 408 ? 8.301 -15.650 -36.499 1.00 88.44 408 GLY A C 1
ATOM 3233 O O . GLY A 1 408 ? 7.476 -15.744 -35.607 1.00 88.44 408 GLY A O 1
ATOM 3234 N N . MET A 1 409 ? 9.010 -14.534 -36.698 1.00 86.25 409 MET A N 1
ATOM 3235 C CA . MET A 1 409 ? 8.900 -13.347 -35.839 1.00 86.25 409 MET A CA 1
ATOM 3236 C C . MET A 1 409 ? 7.499 -12.721 -35.859 1.00 86.25 409 MET A C 1
ATOM 3238 O O . MET A 1 409 ? 6.999 -12.354 -34.807 1.00 86.25 409 MET A O 1
ATOM 3242 N N . ILE A 1 410 ? 6.862 -12.600 -37.027 1.00 90.19 410 ILE A N 1
ATOM 3243 C CA . ILE A 1 410 ? 5.501 -12.063 -37.170 1.00 90.19 410 ILE A CA 1
ATOM 3244 C C . ILE A 1 410 ? 4.486 -13.011 -36.522 1.00 90.19 410 ILE A C 1
ATOM 3246 O O . ILE A 1 410 ? 3.598 -12.540 -35.826 1.00 90.19 410 ILE A O 1
ATOM 3250 N N . THR A 1 411 ? 4.663 -14.329 -36.664 1.00 89.31 411 THR A N 1
ATOM 3251 C CA . THR A 1 411 ? 3.843 -15.337 -35.967 1.00 89.31 411 THR A CA 1
ATOM 3252 C C . THR A 1 411 ? 4.014 -15.241 -34.449 1.00 89.31 411 THR A C 1
ATOM 3254 O O . THR A 1 411 ? 3.030 -15.279 -33.717 1.00 89.31 411 THR A O 1
ATOM 3257 N N . ASP A 1 412 ? 5.246 -15.076 -33.960 1.00 88.50 412 ASP A N 1
ATOM 3258 C CA . ASP A 1 412 ? 5.514 -14.887 -32.533 1.00 88.50 412 ASP A CA 1
ATOM 3259 C C . ASP A 1 412 ? 4.907 -13.560 -32.030 1.00 88.50 412 ASP A C 1
ATOM 3261 O O . ASP A 1 412 ? 4.391 -13.505 -30.916 1.00 88.50 412 ASP A O 1
ATOM 3265 N N . ILE A 1 413 ? 4.941 -12.482 -32.828 1.00 90.25 413 ILE A N 1
ATOM 3266 C CA . ILE A 1 413 ? 4.295 -11.198 -32.498 1.00 90.25 413 ILE A CA 1
ATOM 3267 C C . ILE A 1 413 ? 2.771 -11.352 -32.447 1.00 90.25 413 ILE A C 1
ATOM 3269 O O . ILE A 1 413 ? 2.170 -10.849 -31.503 1.00 90.25 413 ILE A O 1
ATOM 3273 N N . ASP A 1 414 ? 2.162 -12.061 -33.400 1.00 88.62 414 ASP A N 1
ATOM 3274 C CA . ASP A 1 414 ? 0.720 -12.344 -33.433 1.00 88.62 414 ASP A CA 1
ATOM 3275 C C . ASP A 1 414 ? 0.268 -13.097 -32.177 1.00 88.62 414 ASP A C 1
ATOM 3277 O O . ASP A 1 414 ? -0.611 -12.646 -31.444 1.00 88.62 414 ASP A O 1
ATOM 3281 N N . GLN A 1 415 ? 0.964 -14.192 -31.853 1.00 89.44 415 GLN A N 1
ATOM 3282 C CA . GLN A 1 415 ? 0.695 -14.987 -30.653 1.00 89.44 415 GLN A CA 1
ATOM 3283 C C . GLN A 1 415 ? 0.896 -14.182 -29.365 1.00 89.44 415 GLN A C 1
ATOM 3285 O O . GLN A 1 415 ? 0.118 -14.319 -28.421 1.00 89.44 415 GLN A O 1
ATOM 3290 N N . ASN A 1 416 ? 1.925 -13.331 -29.308 1.00 88.44 416 ASN A N 1
ATOM 3291 C CA . ASN A 1 416 ? 2.152 -12.462 -28.156 1.00 88.44 416 ASN A CA 1
ATOM 3292 C C . ASN A 1 416 ? 1.097 -11.352 -28.052 1.00 88.44 416 ASN A C 1
ATOM 3294 O O . ASN A 1 416 ? 0.726 -10.996 -26.937 1.00 88.44 416 ASN A O 1
ATOM 3298 N N . ALA A 1 417 ? 0.593 -10.820 -29.168 1.00 90.56 417 ALA A N 1
ATOM 3299 C CA . ALA A 1 417 ? -0.502 -9.854 -29.172 1.00 90.56 417 ALA A CA 1
ATOM 3300 C C . ALA A 1 417 ? -1.808 -10.503 -28.673 1.00 90.56 417 ALA A C 1
ATOM 3302 O O . ALA A 1 417 ? -2.442 -9.965 -27.765 1.00 90.56 417 ALA A O 1
ATOM 3303 N N . ASP A 1 418 ? -2.152 -11.703 -29.153 1.00 88.38 418 ASP A N 1
ATOM 3304 C CA . ASP A 1 418 ? -3.256 -12.519 -28.616 1.00 88.38 418 ASP A CA 1
ATOM 3305 C C . ASP A 1 418 ? -3.095 -12.791 -27.110 1.00 88.38 418 ASP A C 1
ATOM 3307 O O . ASP A 1 418 ? -4.043 -12.660 -26.325 1.00 88.38 418 ASP A O 1
ATOM 3311 N N . GLY A 1 419 ? -1.875 -13.138 -26.690 1.00 88.69 419 GLY A N 1
ATOM 3312 C CA . GLY A 1 419 ? -1.527 -13.338 -25.287 1.00 88.69 419 GLY A CA 1
ATOM 3313 C C . GLY A 1 419 ? -1.716 -12.072 -24.449 1.00 88.69 419 GLY A C 1
ATOM 3314 O O . GLY A 1 419 ? -2.298 -12.146 -23.369 1.00 88.69 419 GLY A O 1
ATOM 3315 N N . LEU A 1 420 ? -1.287 -10.910 -24.954 1.00 91.00 420 LEU A N 1
ATOM 3316 C CA . LEU A 1 420 ? -1.479 -9.607 -24.307 1.00 91.00 420 LEU A CA 1
ATOM 3317 C C . LEU A 1 420 ? -2.955 -9.221 -24.219 1.00 91.00 420 LEU A C 1
ATOM 3319 O O . LEU A 1 420 ? -3.377 -8.725 -23.182 1.00 91.00 420 LEU A O 1
ATOM 3323 N N . GLU A 1 421 ? -3.747 -9.463 -25.264 1.00 89.50 421 GLU A N 1
ATOM 3324 C CA . GLU A 1 421 ? -5.186 -9.179 -25.254 1.00 89.50 421 GLU A CA 1
ATOM 3325 C C . GLU A 1 421 ? -5.907 -10.043 -24.212 1.00 89.50 421 GLU A C 1
ATOM 3327 O O . GLU A 1 421 ? -6.668 -9.530 -23.389 1.00 89.50 421 GLU A O 1
ATOM 3332 N N . THR A 1 422 ? -5.605 -11.345 -24.191 1.00 91.44 422 THR A N 1
ATOM 3333 C CA . THR A 1 422 ? -6.149 -12.285 -23.201 1.00 91.44 422 THR A CA 1
ATOM 3334 C C . THR A 1 422 ? -5.758 -11.875 -21.782 1.00 91.44 422 THR A C 1
ATOM 3336 O O . THR A 1 422 ? -6.613 -11.822 -20.897 1.00 91.44 422 THR A O 1
ATOM 3339 N N . LEU A 1 423 ? -4.484 -11.527 -21.572 1.00 91.19 423 LEU A N 1
ATOM 3340 C CA . LEU A 1 423 ? -3.979 -11.062 -20.285 1.00 91.19 423 LEU A CA 1
ATOM 3341 C C . LEU A 1 423 ? -4.659 -9.754 -19.862 1.00 91.19 423 LEU A C 1
ATOM 3343 O O . LEU A 1 423 ? -5.091 -9.645 -18.722 1.00 91.19 423 LEU A O 1
ATOM 3347 N N . SER A 1 424 ? -4.827 -8.785 -20.766 1.00 92.69 424 SER A N 1
ATOM 3348 C CA . SER A 1 424 ? -5.547 -7.537 -20.485 1.00 92.69 424 SER A CA 1
ATOM 3349 C C . SER A 1 424 ? -6.988 -7.793 -20.039 1.00 92.69 424 SER A C 1
ATOM 3351 O O . SER A 1 424 ? -7.435 -7.188 -19.066 1.00 92.69 424 SER A O 1
ATOM 3353 N N . ILE A 1 425 ? -7.712 -8.710 -20.693 1.00 90.88 425 ILE A N 1
ATOM 3354 C CA . ILE A 1 425 ? -9.077 -9.094 -20.291 1.00 90.88 425 ILE A CA 1
ATOM 3355 C C . ILE A 1 425 ? -9.075 -9.740 -18.901 1.00 90.88 425 ILE A C 1
ATOM 3357 O O . ILE A 1 425 ? -9.921 -9.413 -18.063 1.00 90.88 425 ILE A O 1
ATOM 3361 N N . GLU A 1 426 ? -8.130 -10.645 -18.641 1.00 92.88 426 GLU A N 1
ATOM 3362 C CA . GLU A 1 426 ? -8.015 -11.320 -17.350 1.00 92.88 426 GLU A CA 1
ATOM 3363 C C . GLU A 1 426 ? -7.712 -10.324 -16.226 1.00 92.88 426 GLU A C 1
ATOM 3365 O O . GLU A 1 426 ? -8.420 -10.308 -15.216 1.00 92.88 426 GLU A O 1
ATOM 3370 N N . VAL A 1 427 ? -6.719 -9.448 -16.412 1.00 92.94 427 VAL A N 1
ATOM 3371 C CA . VAL A 1 427 ? -6.367 -8.437 -15.411 1.00 92.94 427 VAL A CA 1
ATOM 3372 C C . VAL A 1 427 ? -7.523 -7.449 -15.230 1.00 92.94 427 VAL A C 1
ATOM 3374 O O . VAL A 1 427 ? -7.878 -7.175 -14.091 1.00 92.94 427 VAL A O 1
ATOM 3377 N N . ALA A 1 428 ? -8.208 -7.000 -16.289 1.00 91.38 428 ALA A N 1
ATOM 3378 C CA . ALA A 1 428 ? -9.396 -6.145 -16.157 1.00 91.38 428 ALA A CA 1
ATOM 3379 C C . ALA A 1 428 ? -10.506 -6.814 -15.322 1.00 91.38 428 ALA A C 1
ATOM 3381 O O . ALA A 1 428 ? -11.118 -6.182 -14.457 1.00 91.38 428 ALA A O 1
ATOM 3382 N N . SER A 1 429 ? -10.739 -8.117 -15.517 1.00 93.25 429 SER A N 1
ATOM 3383 C CA . SER A 1 429 ? -11.672 -8.878 -14.682 1.00 93.25 429 SER A CA 1
ATOM 3384 C C . SER A 1 429 ? -11.204 -8.981 -13.227 1.00 93.25 429 SER A C 1
ATOM 3386 O O . SER A 1 429 ? -12.043 -8.962 -12.322 1.00 93.25 429 SER A O 1
ATOM 3388 N N . GLN A 1 430 ? -9.898 -9.121 -12.980 1.00 93.56 430 GLN A N 1
ATOM 3389 C CA . GLN A 1 430 ? -9.339 -9.123 -11.627 1.00 93.56 430 GLN A CA 1
ATOM 3390 C C . GLN A 1 430 ? -9.470 -7.747 -10.965 1.00 93.56 430 GLN A C 1
ATOM 3392 O O . GLN A 1 430 ? -9.853 -7.692 -9.800 1.00 93.56 430 GLN A O 1
ATOM 3397 N N . MET A 1 431 ? -9.256 -6.655 -11.706 1.00 93.88 431 MET A N 1
ATOM 3398 C CA . MET A 1 431 ? -9.448 -5.284 -11.220 1.00 93.88 431 MET A CA 1
ATOM 3399 C C . MET A 1 431 ? -10.904 -5.013 -10.851 1.00 93.88 431 MET A C 1
ATOM 3401 O O . MET A 1 431 ? -11.172 -4.454 -9.792 1.00 93.88 431 MET A O 1
ATOM 3405 N N . LYS A 1 432 ? -11.860 -5.493 -11.655 1.00 91.50 432 LYS A N 1
ATOM 3406 C CA . LYS A 1 432 ? -13.282 -5.412 -11.302 1.00 91.50 432 LYS A CA 1
ATOM 3407 C C . LYS A 1 432 ? -13.574 -6.119 -9.975 1.00 91.50 432 LYS A C 1
ATOM 3409 O O . LYS A 1 432 ? -14.177 -5.529 -9.090 1.00 91.50 432 LYS A O 1
ATOM 3414 N N . ARG A 1 433 ? -13.092 -7.357 -9.809 1.00 93.50 433 ARG A N 1
ATOM 3415 C CA . ARG A 1 433 ? -13.242 -8.096 -8.543 1.00 93.50 433 ARG A CA 1
ATOM 3416 C C . ARG A 1 433 ? -12.537 -7.407 -7.375 1.00 93.50 433 ARG A C 1
ATOM 3418 O O . ARG A 1 433 ? -13.022 -7.484 -6.252 1.00 93.50 433 ARG A O 1
ATOM 3425 N N . LEU A 1 434 ? -11.388 -6.777 -7.619 1.00 94.00 434 LEU A N 1
ATOM 3426 C CA . LEU A 1 434 ? -10.686 -5.993 -6.610 1.00 94.00 434 LEU A CA 1
ATOM 3427 C C . LEU A 1 434 ? -11.542 -4.802 -6.176 1.00 94.00 434 LEU A C 1
ATOM 3429 O O . LEU A 1 434 ? -11.708 -4.617 -4.979 1.00 94.00 434 LEU A O 1
ATOM 3433 N N . ASN A 1 435 ? -12.137 -4.062 -7.111 1.00 93.25 435 ASN A N 1
ATOM 3434 C CA . ASN A 1 435 ? -13.037 -2.952 -6.799 1.00 93.25 435 ASN A CA 1
ATOM 3435 C C . ASN A 1 435 ? -14.273 -3.410 -6.010 1.00 93.25 435 ASN A C 1
ATOM 3437 O O . ASN A 1 435 ? -14.588 -2.798 -4.994 1.00 93.25 435 ASN A O 1
ATOM 3441 N N . ASP A 1 436 ? -14.894 -4.532 -6.388 1.00 93.12 436 ASP A N 1
ATOM 3442 C CA . ASP A 1 436 ? -16.001 -5.118 -5.615 1.00 93.12 436 ASP A CA 1
ATOM 3443 C C . ASP A 1 436 ? -15.551 -5.475 -4.179 1.00 93.12 436 ASP A C 1
ATOM 3445 O O . ASP A 1 436 ? -16.270 -5.266 -3.201 1.00 93.12 436 ASP A O 1
ATOM 3449 N N . ASN A 1 437 ? -14.335 -6.012 -4.014 1.00 93.81 437 ASN A N 1
ATOM 3450 C CA . ASN A 1 437 ? -13.777 -6.300 -2.691 1.00 93.81 437 ASN A CA 1
ATOM 3451 C C . ASN A 1 437 ? -13.493 -5.019 -1.897 1.00 93.81 437 ASN A C 1
ATOM 3453 O O . ASN A 1 437 ? -13.771 -4.988 -0.703 1.00 93.81 437 ASN A O 1
ATOM 3457 N N . ILE A 1 438 ? -12.958 -3.975 -2.534 1.00 94.25 438 ILE A N 1
ATOM 3458 C CA . ILE A 1 438 ? -12.720 -2.669 -1.908 1.00 94.25 438 ILE A CA 1
ATOM 3459 C C . ILE A 1 438 ? -14.036 -2.098 -1.383 1.00 94.25 438 ILE A C 1
ATOM 3461 O O . ILE A 1 438 ? -14.076 -1.673 -0.236 1.00 94.25 438 ILE A O 1
ATOM 3465 N N . GLU A 1 439 ? -15.115 -2.135 -2.168 1.00 92.25 439 GLU A N 1
ATOM 3466 C CA . GLU A 1 439 ? -16.433 -1.640 -1.751 1.00 92.25 439 GLU A CA 1
ATOM 3467 C C . GLU A 1 439 ? -16.954 -2.391 -0.512 1.00 92.25 439 GLU A C 1
ATOM 3469 O O . GLU A 1 439 ? -17.394 -1.775 0.460 1.00 92.25 439 GLU A O 1
ATOM 3474 N N . ASN A 1 440 ? -16.800 -3.719 -0.485 1.00 93.69 440 ASN A N 1
ATOM 3475 C CA . ASN A 1 440 ? -17.146 -4.536 0.682 1.00 93.69 440 ASN A CA 1
ATOM 3476 C C . ASN A 1 440 ? -16.280 -4.222 1.915 1.00 93.69 440 ASN A C 1
ATOM 3478 O O . ASN A 1 440 ? -16.785 -4.199 3.042 1.00 93.69 440 ASN A O 1
ATOM 3482 N N . ILE A 1 441 ? -14.977 -3.990 1.726 1.00 93.81 441 ILE A N 1
ATOM 3483 C CA . ILE A 1 441 ? -14.076 -3.614 2.822 1.00 93.81 441 ILE A CA 1
ATOM 3484 C C . ILE A 1 441 ? -14.440 -2.212 3.329 1.00 93.81 441 ILE A C 1
ATOM 3486 O O . ILE A 1 441 ? -14.514 -2.031 4.540 1.00 93.81 441 ILE A O 1
ATOM 3490 N N . SER A 1 442 ? -14.744 -1.252 2.452 1.00 93.69 442 SER A N 1
ATOM 3491 C CA . SER A 1 442 ? -15.212 0.089 2.834 1.00 93.69 442 SER A CA 1
ATOM 3492 C C . SER A 1 442 ? -16.473 0.022 3.688 1.00 93.69 442 SER A C 1
ATOM 3494 O O . SER A 1 442 ? -16.500 0.593 4.776 1.00 93.69 442 SER A O 1
ATOM 3496 N N . ALA A 1 443 ? -17.479 -0.748 3.261 1.00 93.19 443 ALA A N 1
ATOM 3497 C CA . ALA A 1 443 ? -18.695 -0.958 4.048 1.00 93.19 443 ALA A CA 1
ATOM 3498 C C . ALA A 1 443 ? -18.391 -1.598 5.417 1.00 93.19 443 ALA A C 1
ATOM 3500 O O . ALA A 1 443 ? -18.955 -1.210 6.440 1.00 93.19 443 ALA A O 1
ATOM 3501 N N . SER A 1 444 ? -17.448 -2.547 5.460 1.00 93.38 444 SER A N 1
ATOM 3502 C CA . SER A 1 444 ? -17.005 -3.173 6.713 1.00 93.38 444 SER A CA 1
ATOM 3503 C C . SER A 1 444 ? -16.291 -2.180 7.635 1.00 93.38 444 SER A C 1
ATOM 3505 O O . SER A 1 444 ? -16.486 -2.230 8.846 1.00 93.38 444 SER A O 1
ATOM 3507 N N . VAL A 1 445 ? -15.485 -1.271 7.080 1.00 94.94 445 VAL A N 1
ATOM 3508 C CA . VAL A 1 445 ? -14.786 -0.200 7.808 1.00 94.94 445 VAL A CA 1
ATOM 3509 C C . VAL A 1 445 ? -15.769 0.818 8.380 1.00 94.94 445 VAL A C 1
ATOM 3511 O O . VAL A 1 445 ? -15.626 1.193 9.542 1.00 94.94 445 VAL A O 1
ATOM 3514 N N . GLU A 1 446 ? -16.787 1.223 7.617 1.00 91.75 446 GLU A N 1
ATOM 3515 C CA . GLU A 1 446 ? -17.863 2.090 8.116 1.00 91.75 446 GLU A CA 1
ATOM 3516 C C . GLU A 1 446 ? -18.608 1.435 9.283 1.00 91.75 446 GLU A C 1
ATOM 3518 O O . GLU A 1 446 ? -18.788 2.056 10.333 1.00 91.75 446 GLU A O 1
ATOM 3523 N N . GLN A 1 447 ? -18.971 0.155 9.145 1.00 94.69 447 GLN A N 1
ATOM 3524 C CA . GLN A 1 447 ? -19.623 -0.597 10.216 1.00 94.69 447 GLN A CA 1
ATOM 3525 C C . GLN A 1 447 ? -18.725 -0.715 11.456 1.00 94.69 447 GLN A C 1
ATOM 3527 O O . GLN A 1 447 ? -19.189 -0.493 12.572 1.00 94.69 447 GLN A O 1
ATOM 3532 N N . LEU A 1 448 ? -17.436 -1.017 11.274 1.00 94.25 448 LEU A N 1
ATOM 3533 C CA . LEU A 1 448 ? -16.451 -1.055 12.358 1.00 94.25 448 LEU A CA 1
ATOM 3534 C C . LEU A 1 448 ? -16.339 0.297 13.063 1.00 94.25 448 LEU A C 1
ATOM 3536 O O . LEU A 1 448 ? -16.292 0.337 14.289 1.00 94.25 448 LEU A O 1
ATOM 3540 N N . SER A 1 449 ? -16.329 1.398 12.313 1.00 94.19 449 SER A N 1
ATOM 3541 C CA . SER A 1 449 ? -16.294 2.748 12.879 1.00 94.19 449 SER A CA 1
ATOM 3542 C C . SER A 1 449 ? -17.521 3.022 13.753 1.00 94.19 449 SER A C 1
ATOM 3544 O O . SER A 1 449 ? -17.371 3.467 14.893 1.00 94.19 449 SER A O 1
ATOM 3546 N N . ALA A 1 450 ? -18.719 2.670 13.273 1.00 92.69 450 ALA A N 1
ATOM 3547 C CA . ALA A 1 450 ? -19.953 2.785 14.048 1.00 92.69 450 ALA A CA 1
ATOM 3548 C C . ALA A 1 450 ? -19.917 1.919 15.321 1.00 92.69 450 ALA A C 1
ATOM 3550 O O . ALA A 1 450 ? -20.228 2.405 16.407 1.00 92.69 450 ALA A O 1
ATOM 3551 N N . SER A 1 451 ? -19.453 0.668 15.224 1.00 94.81 451 SER A N 1
ATOM 3552 C CA . SER A 1 451 ? -19.297 -0.215 16.387 1.00 94.81 451 SER A CA 1
ATOM 3553 C C . SER A 1 451 ? -18.281 0.314 17.403 1.00 94.81 451 SER A C 1
ATOM 3555 O O . SER A 1 451 ? -18.488 0.159 18.605 1.00 94.81 451 SER A O 1
ATOM 3557 N N . MET A 1 452 ? -17.200 0.966 16.961 1.00 93.88 452 MET A N 1
ATOM 3558 C CA . MET A 1 452 ? -16.239 1.603 17.871 1.00 93.88 452 MET A CA 1
ATOM 3559 C C . MET A 1 452 ? -16.861 2.791 18.608 1.00 93.88 452 MET A C 1
ATOM 3561 O O . MET A 1 452 ? -16.639 2.937 19.808 1.00 93.88 452 MET A O 1
ATOM 3565 N N . GLN A 1 453 ? -17.681 3.602 17.933 1.00 91.62 453 GLN A N 1
ATOM 3566 C CA . GLN A 1 453 ? -18.424 4.691 18.579 1.00 91.62 453 GLN A CA 1
ATOM 3567 C C . GLN A 1 453 ? -19.424 4.163 19.615 1.00 91.62 453 GLN A C 1
ATOM 3569 O O . GLN A 1 453 ? -19.464 4.664 20.737 1.00 91.62 453 GLN A O 1
ATOM 3574 N N . GLU A 1 454 ? -20.186 3.122 19.273 1.00 95.31 454 GLU A N 1
ATOM 3575 C CA . GLU A 1 454 ? -21.144 2.482 20.184 1.00 95.31 454 GLU A CA 1
ATOM 3576 C C . GLU A 1 454 ? -20.447 1.843 21.395 1.00 95.31 454 GLU A C 1
ATOM 3578 O O . GLU A 1 454 ? -20.891 2.005 22.534 1.00 95.31 454 GLU A O 1
ATOM 3583 N N . THR A 1 455 ? -19.306 1.183 21.173 1.00 93.81 455 THR A N 1
ATOM 3584 C CA . THR A 1 455 ? -18.495 0.603 22.253 1.00 93.81 455 THR A CA 1
ATOM 3585 C C . THR A 1 455 ? -17.918 1.698 23.149 1.00 93.81 455 THR A C 1
ATOM 3587 O O . THR A 1 455 ? -17.931 1.547 24.368 1.00 93.81 455 THR A O 1
ATOM 3590 N N . SER A 1 456 ? -17.460 2.820 22.581 1.00 94.06 456 SER A N 1
ATOM 3591 C CA . SER A 1 456 ? -16.975 3.973 23.351 1.00 94.06 456 SER A CA 1
ATOM 3592 C C . SER A 1 456 ? -18.072 4.546 24.246 1.00 94.06 456 SER A C 1
ATOM 3594 O O . SER A 1 456 ? -17.857 4.698 25.445 1.00 94.06 456 SER A O 1
ATOM 3596 N N . ALA A 1 457 ? -19.265 4.788 23.693 1.00 92.81 457 ALA A N 1
ATOM 3597 C CA . ALA A 1 457 ? -20.407 5.290 24.455 1.00 92.81 457 ALA A CA 1
ATOM 3598 C C . ALA A 1 457 ? -20.823 4.315 25.572 1.00 92.81 457 ALA A C 1
ATOM 3600 O O . ALA A 1 457 ? -21.037 4.726 26.710 1.00 92.81 457 ALA A O 1
ATOM 3601 N N . SER A 1 458 ? -20.856 3.013 25.272 1.00 94.81 458 SER A N 1
ATOM 3602 C CA . SER A 1 458 ? -21.146 1.972 26.268 1.00 94.81 458 SER A CA 1
ATOM 3603 C C . SER A 1 458 ? -20.083 1.930 27.369 1.00 94.81 458 SER A C 1
ATOM 3605 O O . SER A 1 458 ? -20.402 1.748 28.538 1.00 94.81 458 SER A O 1
ATOM 3607 N N . THR A 1 459 ? -18.810 2.126 27.019 1.00 94.62 459 THR A N 1
ATOM 3608 C CA . THR A 1 459 ? -17.698 2.153 27.982 1.00 94.62 459 THR A CA 1
ATOM 3609 C C . THR A 1 459 ? -17.826 3.345 28.935 1.00 94.62 459 THR A C 1
ATOM 3611 O O . THR A 1 459 ? -17.657 3.172 30.140 1.00 94.62 459 THR A O 1
ATOM 3614 N N . GLU A 1 460 ? -18.192 4.526 28.425 1.00 91.94 460 GLU A N 1
ATOM 3615 C CA . GLU A 1 460 ? -18.473 5.717 29.243 1.00 91.94 460 GLU A CA 1
ATOM 3616 C C . GLU A 1 460 ? -19.676 5.512 30.182 1.00 91.94 460 GLU A C 1
ATOM 3618 O O . GLU A 1 460 ? -19.627 5.894 31.352 1.00 91.94 460 GLU A O 1
ATOM 3623 N N . GLU A 1 461 ? -20.748 4.869 29.706 1.00 94.19 461 GLU A N 1
ATOM 3624 C CA . GLU A 1 461 ? -21.928 4.565 30.527 1.00 94.19 461 GLU A CA 1
ATOM 3625 C C . GLU A 1 461 ? -21.609 3.570 31.655 1.00 94.19 461 GLU A C 1
ATOM 3627 O O . GLU A 1 461 ? -22.048 3.749 32.799 1.00 94.19 461 GLU A O 1
ATOM 3632 N N . ILE A 1 462 ? -20.812 2.535 31.364 1.00 94.00 462 ILE A N 1
ATOM 3633 C CA . ILE A 1 462 ? -20.377 1.566 32.375 1.00 94.00 462 ILE A CA 1
ATOM 3634 C C . ILE A 1 462 ? -19.447 2.245 33.392 1.00 94.00 462 ILE A C 1
ATOM 3636 O O . ILE A 1 462 ? -19.595 1.986 34.588 1.00 94.00 462 ILE A O 1
ATOM 3640 N N . ASP A 1 463 ? -18.547 3.143 32.975 1.00 93.31 463 ASP A N 1
ATOM 3641 C CA . ASP A 1 463 ? -17.696 3.905 33.903 1.00 93.31 463 ASP A CA 1
ATOM 3642 C C . ASP A 1 463 ? -18.542 4.728 34.890 1.00 93.31 463 ASP A C 1
ATOM 3644 O O . ASP A 1 463 ? -18.409 4.585 36.108 1.00 93.31 463 ASP A O 1
ATOM 3648 N N . ALA A 1 464 ? -19.507 5.502 34.380 1.00 92.62 464 ALA A N 1
ATOM 3649 C CA . ALA A 1 464 ? -20.423 6.291 35.207 1.00 92.62 464 ALA A CA 1
ATOM 3650 C C . ALA A 1 464 ? -21.266 5.417 36.159 1.00 92.62 464 ALA A C 1
ATOM 3652 O O . ALA A 1 464 ? -21.486 5.759 37.329 1.00 92.62 464 ALA A O 1
ATOM 3653 N N . THR A 1 465 ? -21.716 4.254 35.681 1.00 93.38 465 THR A N 1
ATOM 3654 C CA . THR A 1 465 ? -22.447 3.277 36.500 1.00 93.38 465 THR A CA 1
ATOM 3655 C C . THR A 1 465 ? -21.558 2.710 37.606 1.00 93.38 465 THR A C 1
ATOM 3657 O O . THR A 1 465 ? -21.992 2.594 38.750 1.00 93.38 465 THR A O 1
ATOM 3660 N N . THR A 1 466 ? -20.296 2.417 37.301 1.00 94.75 466 THR A N 1
ATOM 3661 C CA . THR A 1 466 ? -19.316 1.874 38.252 1.00 94.75 466 THR A CA 1
ATOM 3662 C C . THR A 1 466 ? -19.003 2.882 39.360 1.00 94.75 466 THR A C 1
ATOM 3664 O O . THR A 1 466 ? -19.012 2.521 40.537 1.00 94.75 466 THR A O 1
ATOM 3667 N N . GLN A 1 467 ? -18.855 4.167 39.019 1.00 91.06 467 GLN A N 1
ATOM 3668 C CA . GLN A 1 467 ? -18.727 5.254 40.002 1.00 91.06 467 GLN A CA 1
ATOM 3669 C C . GLN A 1 467 ? -19.964 5.365 40.909 1.00 91.06 467 GLN A C 1
ATOM 3671 O O . GLN A 1 467 ? -19.850 5.565 42.120 1.00 91.06 467 GLN A O 1
ATOM 3676 N N . THR A 1 468 ? -21.160 5.189 40.340 1.00 94.38 468 THR A N 1
ATOM 3677 C CA . THR A 1 468 ? -22.413 5.183 41.110 1.00 94.38 468 THR A CA 1
ATOM 3678 C C . THR A 1 468 ? -22.465 3.998 42.080 1.00 94.38 468 THR A C 1
ATOM 3680 O O . THR A 1 468 ? -22.854 4.171 43.236 1.00 94.38 468 THR A O 1
ATOM 3683 N N . ILE A 1 469 ? -22.034 2.807 41.647 1.00 94.06 469 ILE A N 1
ATOM 3684 C CA . ILE A 1 469 ? -21.952 1.616 42.503 1.00 94.06 469 ILE A CA 1
ATOM 3685 C C . ILE A 1 469 ? -20.958 1.837 43.652 1.00 94.06 469 ILE A C 1
ATOM 3687 O O . ILE A 1 469 ? -21.293 1.511 44.789 1.00 94.06 469 ILE A O 1
ATOM 3691 N N . ASP A 1 470 ? -19.783 2.431 43.410 1.00 93.12 470 ASP A N 1
ATOM 3692 C CA . ASP A 1 470 ? -18.809 2.736 44.477 1.00 93.12 470 ASP A CA 1
ATOM 3693 C C . ASP A 1 470 ? -19.401 3.668 45.555 1.00 93.12 470 ASP A C 1
ATOM 3695 O O . ASP A 1 470 ? -19.252 3.434 46.763 1.00 93.12 470 ASP A O 1
ATOM 3699 N N . SER A 1 471 ? -20.170 4.679 45.132 1.00 93.12 471 SER A N 1
ATOM 3700 C CA . SER A 1 471 ? -20.911 5.546 46.055 1.00 93.12 471 SER A CA 1
ATOM 3701 C C . SER A 1 471 ? -21.970 4.767 46.843 1.00 93.12 471 SER A C 1
ATOM 3703 O O . SER A 1 471 ? -22.077 4.937 48.057 1.00 93.12 471 SER A O 1
ATOM 3705 N N . MET A 1 472 ? -22.735 3.888 46.188 1.00 94.75 472 MET A N 1
ATOM 3706 C CA . MET A 1 472 ? -23.750 3.063 46.856 1.00 94.75 472 MET A CA 1
ATOM 3707 C C . MET A 1 472 ? -23.137 2.098 47.876 1.00 94.75 472 MET A C 1
ATOM 3709 O O . MET A 1 472 ? -23.701 1.911 48.952 1.00 94.75 472 MET A O 1
ATOM 3713 N N . ILE A 1 473 ? -21.981 1.507 47.570 1.00 95.44 473 ILE A N 1
ATOM 3714 C CA . ILE A 1 473 ? -21.231 0.657 48.504 1.00 95.44 473 ILE A CA 1
ATOM 3715 C C . ILE A 1 473 ? -20.875 1.456 49.760 1.00 95.44 473 ILE A C 1
ATOM 3717 O O . ILE A 1 473 ? -21.131 0.997 50.874 1.00 95.44 473 ILE A O 1
ATOM 3721 N N . SER A 1 474 ? -20.348 2.671 49.590 1.00 92.62 474 SER A N 1
ATOM 3722 C CA . SER A 1 474 ? -19.998 3.556 50.710 1.00 92.62 474 SER A CA 1
ATOM 3723 C C . SER A 1 474 ? -21.218 3.904 51.580 1.00 92.62 474 SER A C 1
ATOM 3725 O O . SER A 1 474 ? -21.134 3.888 52.814 1.00 92.62 474 SER A O 1
ATOM 3727 N N . ASP A 1 475 ? -22.381 4.128 50.963 1.00 95.19 475 ASP A N 1
ATOM 3728 C CA . ASP A 1 475 ? -23.641 4.366 51.676 1.00 95.19 475 ASP A CA 1
ATOM 3729 C C . ASP A 1 475 ? -24.117 3.133 52.461 1.00 95.19 475 ASP A C 1
ATOM 3731 O O . ASP A 1 475 ? -24.581 3.257 53.599 1.00 95.19 475 ASP A O 1
ATOM 3735 N N . VAL A 1 476 ? -24.011 1.932 51.879 1.00 95.44 476 VAL A N 1
ATOM 3736 C CA . VAL A 1 476 ? -24.393 0.679 52.553 1.00 95.44 476 VAL A CA 1
ATOM 3737 C C . VAL A 1 476 ? -23.469 0.396 53.734 1.00 95.44 476 VAL A C 1
ATOM 3739 O O . VAL A 1 476 ? -23.966 0.043 54.802 1.00 95.44 476 VAL A O 1
ATOM 3742 N N . VAL A 1 477 ? -22.157 0.610 53.587 1.00 95.44 477 VAL A N 1
ATOM 3743 C CA . VAL A 1 477 ? -21.186 0.492 54.691 1.00 95.44 477 VAL A CA 1
ATOM 3744 C C . VAL A 1 477 ? -21.550 1.439 55.833 1.00 95.44 477 VAL A C 1
ATOM 3746 O O . VAL A 1 477 ? -21.610 1.015 56.987 1.00 95.44 477 VAL A O 1
ATOM 3749 N N . THR A 1 478 ? -21.869 2.697 55.520 1.00 94.94 478 THR A N 1
ATOM 3750 C CA . THR A 1 478 ? -22.294 3.684 56.527 1.00 94.94 478 THR A CA 1
ATOM 3751 C C . THR A 1 478 ? -23.548 3.219 57.271 1.00 94.94 478 THR A C 1
ATOM 3753 O O . THR A 1 478 ? -23.562 3.170 58.500 1.00 94.94 478 THR A O 1
ATOM 3756 N N . LYS A 1 479 ? -24.579 2.772 56.542 1.00 95.56 479 LYS A N 1
ATOM 3757 C CA . LYS A 1 479 ? -25.819 2.255 57.149 1.00 95.56 479 LYS A CA 1
ATOM 3758 C C . LYS A 1 479 ? -25.603 0.980 57.964 1.00 95.56 479 LYS A C 1
ATOM 3760 O O . LYS A 1 479 ? -26.293 0.771 58.959 1.00 95.56 479 LYS A O 1
ATOM 3765 N N . ALA A 1 480 ? -24.669 0.121 57.563 1.00 95.31 480 ALA A N 1
ATOM 3766 C CA . ALA A 1 480 ? -24.313 -1.072 58.322 1.00 95.31 480 ALA A CA 1
ATOM 3767 C C . ALA A 1 480 ? -23.614 -0.704 59.641 1.00 95.31 480 ALA A C 1
ATOM 3769 O O . ALA A 1 480 ? -23.930 -1.284 60.680 1.00 95.31 480 ALA A O 1
ATOM 3770 N N . HIS A 1 481 ? -22.739 0.309 59.635 1.00 94.38 481 HIS A N 1
ATOM 3771 C CA . HIS A 1 481 ? -22.164 0.867 60.861 1.00 94.38 481 HIS A CA 1
ATOM 3772 C C . HIS A 1 481 ? -23.227 1.446 61.800 1.00 94.38 481 HIS A C 1
ATOM 3774 O O . HIS A 1 481 ? -23.200 1.147 62.997 1.00 94.38 481 HIS A O 1
ATOM 3780 N N . ASP A 1 482 ? -24.195 2.195 61.271 1.00 94.56 482 ASP A N 1
ATOM 3781 C CA . ASP A 1 482 ? -25.333 2.683 62.059 1.00 94.56 482 ASP A CA 1
ATOM 3782 C C . ASP A 1 482 ? -26.141 1.517 62.656 1.00 94.56 482 ASP A C 1
ATOM 3784 O O . ASP A 1 482 ? -26.515 1.545 63.831 1.00 94.56 482 ASP A O 1
ATOM 3788 N N . GLY A 1 483 ? -26.349 0.450 61.876 1.00 94.81 483 GLY A N 1
ATOM 3789 C CA . GLY A 1 483 ? -26.995 -0.786 62.318 1.00 94.81 483 GLY A CA 1
ATOM 3790 C C . GLY A 1 483 ? -26.258 -1.486 63.466 1.00 94.81 483 GLY A C 1
ATOM 3791 O O . GLY A 1 483 ? -26.895 -1.911 64.432 1.00 94.81 483 GLY A O 1
ATOM 3792 N N . MET A 1 484 ? -24.923 -1.551 63.415 1.00 95.06 484 MET A N 1
ATOM 3793 C CA . MET A 1 484 ? -24.097 -2.071 64.516 1.00 95.06 484 MET A CA 1
ATOM 3794 C C . MET A 1 484 ? -24.213 -1.208 65.775 1.00 95.06 484 MET A C 1
ATOM 3796 O O . MET A 1 484 ? -24.373 -1.737 66.876 1.00 95.06 484 MET A O 1
ATOM 3800 N N . SER A 1 485 ? -24.188 0.119 65.625 1.00 94.75 485 SER A N 1
ATOM 3801 C CA . SER A 1 485 ? -24.380 1.044 66.748 1.00 94.75 485 SER A CA 1
ATOM 3802 C C . SER A 1 485 ? -25.743 0.825 67.419 1.00 94.75 485 SER A C 1
ATOM 3804 O O . SER A 1 485 ? -25.828 0.651 68.637 1.00 94.75 485 SER A O 1
ATOM 3806 N N . PHE A 1 486 ? -26.807 0.713 66.617 1.00 95.69 486 PHE A N 1
ATOM 3807 C CA . PHE A 1 486 ? -28.157 0.437 67.105 1.00 95.69 486 PHE A CA 1
ATOM 3808 C C . PHE A 1 486 ? -28.268 -0.929 67.800 1.00 95.69 486 PHE A C 1
ATOM 3810 O O . PHE A 1 486 ? -28.891 -1.039 68.858 1.00 95.69 486 PHE A O 1
ATOM 3817 N N . ALA A 1 487 ? -27.619 -1.967 67.265 1.00 96.12 487 ALA A N 1
ATOM 3818 C CA . ALA A 1 487 ? -27.524 -3.268 67.922 1.00 96.12 487 ALA A CA 1
ATOM 3819 C C . ALA A 1 487 ? -26.817 -3.163 69.290 1.00 96.12 487 ALA A C 1
ATOM 3821 O O . ALA A 1 487 ? -27.287 -3.724 70.284 1.00 96.12 487 ALA A O 1
ATOM 3822 N N . GLY A 1 488 ? -25.748 -2.365 69.378 1.00 93.69 488 GLY A N 1
ATOM 3823 C CA . GLY A 1 488 ? -25.087 -2.021 70.639 1.00 93.69 488 GLY A CA 1
ATOM 3824 C C . GLY A 1 488 ? -26.036 -1.375 71.655 1.00 93.69 488 GLY A C 1
ATOM 3825 O O . GLY A 1 488 ? -26.056 -1.773 72.822 1.00 93.69 488 GLY A O 1
ATOM 3826 N N . GLU A 1 489 ? -26.886 -0.441 71.223 1.00 95.25 489 GLU A N 1
ATOM 3827 C CA . GLU A 1 489 ? -27.905 0.157 72.095 1.00 95.25 489 GLU A CA 1
ATOM 3828 C C . GLU A 1 489 ? -28.936 -0.862 72.600 1.00 95.25 489 GLU A C 1
ATOM 3830 O O . GLU A 1 489 ? -29.297 -0.832 73.781 1.00 95.25 489 GLU A O 1
ATOM 3835 N N . ILE A 1 490 ? -29.413 -1.773 71.739 1.00 95.75 490 ILE A N 1
ATOM 3836 C CA . ILE A 1 490 ? -30.349 -2.838 72.141 1.00 95.75 490 ILE A CA 1
ATOM 3837 C C . ILE A 1 490 ? -29.713 -3.709 73.223 1.00 95.75 490 ILE A C 1
ATOM 3839 O O . ILE A 1 490 ? -30.362 -4.005 74.229 1.00 95.75 490 ILE A O 1
ATOM 3843 N N . LYS A 1 491 ? -28.435 -4.067 73.059 1.00 94.69 491 LYS A N 1
ATOM 3844 C CA . LYS A 1 491 ? -27.691 -4.858 74.042 1.00 94.69 491 LYS A CA 1
ATOM 3845 C C . LYS A 1 491 ? -27.673 -4.182 75.416 1.00 94.69 491 LYS A C 1
ATOM 3847 O O . LYS A 1 491 ? -28.041 -4.813 76.407 1.00 94.69 491 LYS A O 1
ATOM 3852 N N . VAL A 1 492 ? -27.340 -2.888 75.465 1.00 94.94 492 VAL A N 1
ATOM 3853 C CA . VAL A 1 492 ? -27.325 -2.091 76.707 1.00 94.94 492 VAL A CA 1
ATOM 3854 C C . VAL A 1 492 ? -28.715 -2.025 77.348 1.00 94.94 492 VAL A C 1
ATOM 3856 O O . VAL A 1 492 ? -28.858 -2.236 78.555 1.00 94.94 492 VAL A O 1
ATOM 3859 N N . ARG A 1 493 ? -29.768 -1.769 76.558 1.00 94.56 493 ARG A N 1
ATOM 3860 C CA . ARG A 1 493 ? -31.156 -1.739 77.063 1.00 94.56 493 ARG A CA 1
ATOM 3861 C C . ARG A 1 493 ? -31.578 -3.099 77.613 1.00 94.56 493 ARG A C 1
ATOM 3863 O O . ARG A 1 493 ? -32.236 -3.159 78.650 1.00 94.56 493 ARG A O 1
ATOM 3870 N N . SER A 1 494 ? -31.174 -4.179 76.954 1.00 95.25 494 SER A N 1
ATOM 3871 C CA . SER A 1 494 ? -31.471 -5.535 77.396 1.00 95.25 494 SER A CA 1
ATOM 3872 C C . SER A 1 494 ? -30.809 -5.872 78.738 1.00 95.25 494 SER A C 1
ATOM 3874 O O . SER A 1 494 ? -31.461 -6.374 79.656 1.00 95.25 494 SER A O 1
ATOM 3876 N N . GLU A 1 495 ? -29.534 -5.513 78.907 1.00 93.31 495 GLU A N 1
ATOM 3877 C CA . GLU A 1 495 ? -28.818 -5.672 80.178 1.00 93.31 495 GLU A CA 1
ATOM 3878 C C . GLU A 1 495 ? -29.484 -4.870 81.310 1.00 93.31 495 GLU A C 1
ATOM 3880 O O . GLU A 1 495 ? -29.623 -5.369 82.432 1.00 93.31 495 GLU A O 1
ATOM 3885 N N . ALA A 1 496 ? -29.987 -3.665 81.015 1.00 93.69 496 ALA A N 1
ATOM 3886 C CA . ALA A 1 496 ? -30.750 -2.862 81.970 1.00 93.69 496 ALA A CA 1
ATOM 3887 C C . ALA A 1 496 ? -32.090 -3.519 82.364 1.00 93.69 496 ALA A C 1
ATOM 3889 O O . ALA A 1 496 ? -32.443 -3.539 83.550 1.00 93.69 496 ALA A O 1
ATOM 3890 N N . VAL A 1 497 ? -32.823 -4.106 81.408 1.00 94.06 497 VAL A N 1
ATOM 3891 C CA . VAL A 1 497 ? -34.052 -4.879 81.681 1.00 94.06 497 VAL A CA 1
ATOM 3892 C C . VAL A 1 497 ? -33.740 -6.106 82.536 1.00 94.06 497 VAL A C 1
ATOM 3894 O O . VAL A 1 497 ? -34.438 -6.357 83.518 1.00 94.06 497 VAL A O 1
ATOM 3897 N N . LYS A 1 498 ? -32.662 -6.836 82.232 1.00 93.81 498 LYS A N 1
ATOM 3898 C CA . LYS A 1 498 ? -32.246 -8.011 83.009 1.00 93.81 498 LYS A CA 1
ATOM 3899 C C . LYS A 1 498 ? -31.871 -7.634 84.443 1.00 93.81 498 LYS A C 1
ATOM 3901 O O . LYS A 1 498 ? -32.329 -8.272 85.392 1.00 93.81 498 LYS A O 1
ATOM 3906 N N . SER A 1 499 ? -31.085 -6.572 84.614 1.00 94.38 499 SER A N 1
ATOM 3907 C CA . SER A 1 499 ? -30.670 -6.064 85.926 1.00 94.38 499 SER A CA 1
ATOM 3908 C C . SER A 1 499 ? -31.868 -5.610 86.772 1.00 94.38 499 SER A C 1
ATOM 3910 O O . SER A 1 499 ? -32.044 -6.066 87.906 1.00 94.38 499 SER A O 1
ATOM 3912 N N . SER A 1 500 ? -32.754 -4.785 86.202 1.00 94.12 500 SER A N 1
ATOM 3913 C CA . SER A 1 500 ? -33.960 -4.308 86.895 1.00 94.12 500 SER A CA 1
ATOM 3914 C C . SER A 1 500 ? -34.935 -5.442 87.229 1.00 94.12 500 SER A C 1
ATOM 3916 O O . SER A 1 500 ? -35.432 -5.495 88.354 1.00 94.12 500 SER A O 1
ATOM 3918 N N . SER A 1 501 ? -35.140 -6.397 86.316 1.00 94.88 501 SER A N 1
ATOM 3919 C CA . SER A 1 501 ? -35.997 -7.571 86.545 1.00 94.88 501 SER A CA 1
ATOM 3920 C C . SER A 1 501 ? -35.420 -8.508 87.607 1.00 94.88 501 SER A C 1
ATOM 3922 O O . SER A 1 501 ? -36.170 -9.019 88.434 1.00 94.88 501 SER A O 1
ATOM 3924 N N . THR A 1 502 ? -34.094 -8.692 87.653 1.00 94.94 502 THR A N 1
ATOM 3925 C CA . THR A 1 502 ? -33.428 -9.502 88.694 1.00 94.94 502 THR A CA 1
ATOM 3926 C C . THR A 1 502 ? -33.663 -8.894 90.072 1.00 94.94 502 THR A C 1
ATOM 3928 O O . THR A 1 502 ? -34.036 -9.598 91.012 1.00 94.94 502 THR A O 1
ATOM 3931 N N . LYS A 1 503 ? -33.493 -7.570 90.185 1.00 94.88 503 LYS A N 1
ATOM 3932 C CA . LYS A 1 503 ? -33.741 -6.841 91.430 1.00 94.88 503 LYS A CA 1
ATOM 3933 C C . LYS A 1 503 ? -35.209 -6.937 91.849 1.00 94.88 503 LYS A C 1
ATOM 3935 O O . LYS A 1 503 ? -35.488 -7.341 92.972 1.00 94.88 503 LYS A O 1
ATOM 3940 N N . ALA A 1 504 ? -36.135 -6.654 90.935 1.00 94.44 504 ALA A N 1
ATOM 3941 C CA . ALA A 1 504 ? -37.568 -6.710 91.210 1.00 94.44 504 ALA A CA 1
ATOM 3942 C C . ALA A 1 504 ? -38.039 -8.125 91.601 1.00 94.44 504 ALA A C 1
ATOM 3944 O O . ALA A 1 504 ? -38.854 -8.274 92.512 1.00 94.44 504 ALA A O 1
ATOM 3945 N N . LYS A 1 505 ? -37.475 -9.172 90.980 1.00 94.88 505 LYS A N 1
ATOM 3946 C CA . LYS A 1 505 ? -37.713 -10.566 91.371 1.00 94.88 505 LYS A CA 1
ATOM 3947 C C . LYS A 1 505 ? -37.229 -10.843 92.791 1.00 94.88 505 LYS A C 1
ATOM 3949 O O . LYS A 1 505 ? -37.966 -11.429 93.577 1.00 94.88 505 LYS A O 1
ATOM 3954 N N . SER A 1 506 ? -36.010 -10.417 93.125 1.00 94.81 506 SER A N 1
ATOM 3955 C CA . SER A 1 506 ? -35.448 -10.570 94.472 1.00 94.81 506 SER A CA 1
ATOM 3956 C C . SER A 1 506 ? -36.311 -9.870 95.527 1.00 94.81 506 SER A C 1
ATOM 3958 O O . SER A 1 506 ? -36.618 -10.461 96.564 1.00 94.81 506 SER A O 1
ATOM 3960 N N . ASP A 1 507 ? -36.752 -8.641 95.248 1.00 94.06 507 ASP A N 1
ATOM 3961 C CA . ASP A 1 507 ? -37.628 -7.873 96.137 1.00 94.06 507 ASP A CA 1
ATOM 3962 C C . ASP A 1 507 ? -38.990 -8.573 96.317 1.00 94.06 507 ASP A C 1
ATOM 3964 O O . ASP A 1 507 ? -39.494 -8.679 97.438 1.00 94.06 507 ASP A O 1
ATOM 3968 N N . ALA A 1 508 ? -39.561 -9.131 95.242 1.00 93.69 508 ALA A N 1
ATOM 3969 C CA . ALA A 1 508 ? -40.813 -9.886 95.293 1.00 93.69 508 ALA A CA 1
ATOM 3970 C C . ALA A 1 508 ? -40.697 -11.201 96.085 1.00 93.69 508 ALA A C 1
ATOM 3972 O O . ALA A 1 508 ? -41.610 -11.522 96.845 1.00 93.69 508 ALA A O 1
ATOM 3973 N N . ILE A 1 509 ? -39.584 -11.937 95.958 1.00 94.00 509 ILE A N 1
ATOM 3974 C CA . ILE A 1 509 ? -39.307 -13.138 96.770 1.00 94.00 509 ILE A CA 1
ATOM 3975 C C . ILE A 1 509 ? -39.229 -12.761 98.255 1.00 94.00 509 ILE A C 1
ATOM 3977 O O . ILE A 1 509 ? -39.857 -13.408 99.092 1.00 94.00 509 ILE A O 1
ATOM 3981 N N . SER A 1 510 ? -38.503 -11.689 98.582 1.00 93.81 510 SER A N 1
ATOM 3982 C CA . SER A 1 510 ? -38.379 -11.196 99.960 1.00 93.81 510 SER A CA 1
ATOM 3983 C C . SER A 1 510 ? -39.739 -10.813 100.559 1.00 93.81 510 SER A C 1
ATOM 3985 O O . SER A 1 510 ? -40.063 -11.195 101.691 1.00 93.81 510 SER A O 1
ATOM 3987 N N . LEU A 1 511 ? -40.576 -10.113 99.783 1.00 91.12 511 LEU A N 1
ATOM 3988 C CA . LEU A 1 511 ? -41.932 -9.750 100.192 1.00 91.12 511 LEU A CA 1
ATOM 3989 C C . LEU A 1 511 ? -42.821 -10.985 100.381 1.00 91.12 511 LEU A C 1
ATOM 3991 O O . LEU A 1 511 ? -43.506 -11.073 101.398 1.00 91.12 511 LEU A O 1
ATOM 3995 N N . TYR A 1 512 ? -42.783 -11.940 99.447 1.00 92.12 512 TYR A N 1
ATOM 3996 C CA . TYR A 1 512 ? -43.522 -13.203 99.532 1.00 92.12 512 TYR A CA 1
ATOM 3997 C C . TYR A 1 512 ? -43.210 -13.954 100.833 1.00 92.12 512 TYR A C 1
ATOM 3999 O O . TYR A 1 512 ? -44.127 -14.253 101.601 1.00 92.12 512 TYR A O 1
ATOM 4007 N N . GLU A 1 513 ? -41.927 -14.197 101.121 1.00 92.06 513 GLU A N 1
ATOM 4008 C CA . GLU A 1 513 ? -41.492 -14.920 102.324 1.00 92.06 513 GLU A CA 1
ATOM 4009 C C . GLU A 1 513 ? -41.902 -14.182 103.605 1.00 92.06 513 GLU A C 1
ATOM 4011 O O . GLU A 1 513 ? -42.443 -14.775 104.545 1.00 92.06 513 GLU A O 1
ATOM 4016 N N . THR A 1 514 ? -41.721 -12.858 103.626 1.00 92.88 514 THR A N 1
ATOM 4017 C CA . THR A 1 514 ? -42.088 -12.021 104.775 1.00 92.88 514 THR A CA 1
ATOM 4018 C C . THR A 1 514 ? -43.601 -12.026 105.012 1.00 92.88 514 THR A C 1
ATOM 4020 O O . THR A 1 514 ? -44.049 -12.245 106.139 1.00 92.88 514 THR A O 1
ATOM 4023 N N . SER A 1 515 ? -44.411 -11.826 103.967 1.00 90.50 515 SER A N 1
ATOM 4024 C CA . SER A 1 515 ? -45.877 -11.838 104.060 1.00 90.50 515 SER A CA 1
ATOM 4025 C C . SER A 1 515 ? -46.419 -13.205 104.476 1.00 90.50 515 SER A C 1
ATOM 4027 O O . SER A 1 515 ? -47.309 -13.268 105.323 1.00 90.50 515 SER A O 1
ATOM 4029 N N . LYS A 1 516 ? -45.855 -14.299 103.950 1.00 91.06 516 LYS A N 1
ATOM 4030 C CA . LYS A 1 516 ? -46.214 -15.673 104.331 1.00 91.06 516 LYS A CA 1
ATOM 4031 C C . LYS A 1 516 ? -45.943 -15.946 105.807 1.00 91.06 516 LYS A C 1
ATOM 4033 O O . LYS A 1 516 ? -46.806 -16.489 106.500 1.00 91.06 516 LYS A O 1
ATOM 4038 N N . ASN A 1 517 ? -44.787 -15.513 106.308 1.00 91.56 517 ASN A N 1
ATOM 4039 C CA . ASN A 1 517 ? -44.441 -15.639 107.721 1.00 91.56 517 ASN A CA 1
ATOM 4040 C C . ASN A 1 517 ? -45.392 -14.817 108.612 1.00 91.56 517 ASN A C 1
ATOM 4042 O O . ASN A 1 517 ? -46.017 -15.369 109.520 1.00 91.56 517 ASN A O 1
ATOM 4046 N N . ILE A 1 518 ? -45.586 -13.527 108.304 1.00 88.81 518 ILE A N 1
ATOM 4047 C CA . ILE A 1 518 ? -46.500 -12.647 109.054 1.00 88.81 518 ILE A CA 1
ATOM 4048 C C . ILE A 1 518 ? -47.916 -13.225 109.086 1.00 88.81 518 ILE A C 1
ATOM 4050 O O . ILE A 1 518 ? -48.546 -13.234 110.148 1.00 88.81 518 ILE A O 1
ATOM 4054 N N . LEU A 1 519 ? -48.417 -13.730 107.955 1.00 88.81 519 LEU A N 1
ATOM 4055 C CA . LEU A 1 519 ? -49.740 -14.338 107.877 1.00 88.81 519 LEU A CA 1
ATOM 4056 C C . LEU A 1 519 ? -49.844 -15.577 108.776 1.00 88.81 519 LEU A C 1
ATOM 4058 O O . LEU A 1 519 ? -50.780 -15.674 109.568 1.00 88.81 519 LEU A O 1
ATOM 4062 N N . SER A 1 520 ? -48.862 -16.483 108.712 1.00 88.00 520 SER A N 1
ATOM 4063 C CA . SER A 1 520 ? -48.812 -17.683 109.557 1.00 88.00 520 SER A CA 1
ATOM 4064 C C . SER A 1 520 ? -48.834 -17.336 111.051 1.00 88.00 520 SER A C 1
ATOM 4066 O O . SER A 1 520 ? -49.627 -17.893 111.814 1.00 88.00 520 SER A O 1
ATOM 4068 N N . VAL A 1 521 ? -48.008 -16.371 111.472 1.00 88.06 521 VAL A N 1
ATOM 4069 C CA . VAL A 1 521 ? -47.966 -15.896 112.866 1.00 88.06 521 VAL A CA 1
ATOM 4070 C C . VAL A 1 521 ? -49.289 -15.238 113.269 1.00 88.06 521 VAL A C 1
ATOM 4072 O O . VAL A 1 521 ? -49.765 -15.438 114.387 1.00 88.06 521 VAL A O 1
ATOM 4075 N N . SER A 1 522 ? -49.906 -14.468 112.372 1.00 86.69 522 SER A N 1
ATOM 4076 C CA . SER A 1 522 ? -51.165 -13.766 112.644 1.00 86.69 522 SER A CA 1
ATOM 4077 C C . SER A 1 522 ? -52.334 -14.737 112.816 1.00 86.69 522 SER A C 1
ATOM 4079 O O . SER A 1 522 ? -53.068 -14.620 113.793 1.00 86.69 522 SER A O 1
ATOM 4081 N N . ILE A 1 523 ? -52.458 -15.754 111.953 1.00 85.94 523 ILE A N 1
ATOM 4082 C CA . ILE A 1 523 ? -53.466 -16.821 112.092 1.00 85.94 523 ILE A CA 1
ATOM 4083 C C . ILE A 1 523 ? -53.294 -17.549 113.429 1.00 85.94 523 ILE A C 1
ATOM 4085 O O . ILE A 1 523 ? -54.273 -17.806 114.129 1.00 85.94 523 ILE A O 1
ATOM 4089 N N . GLN A 1 524 ? -52.050 -17.855 113.817 1.00 85.50 524 GLN A N 1
ATOM 4090 C CA . GLN A 1 524 ? -51.775 -18.500 115.098 1.00 85.50 524 GLN A CA 1
ATOM 4091 C C . GLN A 1 524 ? -52.202 -17.624 116.284 1.00 85.50 524 GLN A C 1
ATOM 4093 O O . GLN A 1 524 ? -52.839 -18.131 117.205 1.00 85.50 524 GLN A O 1
ATOM 4098 N N . LYS A 1 525 ? -51.907 -16.316 116.252 1.00 83.69 525 LYS A N 1
ATOM 4099 C CA . LYS A 1 525 ? -52.341 -15.364 117.289 1.00 83.69 525 LYS A CA 1
ATOM 4100 C C . LYS A 1 525 ? -53.860 -15.208 117.345 1.00 83.69 525 LYS A C 1
ATOM 4102 O O . LYS A 1 525 ? -54.408 -15.092 118.435 1.00 83.69 525 LYS A O 1
ATOM 4107 N N . SER A 1 526 ? -54.556 -15.246 116.211 1.00 84.50 526 SER A N 1
ATOM 4108 C CA . SER A 1 526 ? -56.017 -15.113 116.182 1.00 84.50 526 SER A CA 1
ATOM 4109 C C . SER A 1 526 ? -56.762 -16.272 116.848 1.00 84.50 526 SER A C 1
ATOM 4111 O O . SER A 1 526 ? -57.883 -16.068 117.309 1.00 84.50 526 SER A O 1
ATOM 4113 N N . LYS A 1 527 ? -56.142 -17.452 117.003 1.00 83.25 527 LYS A N 1
ATOM 4114 C CA . LYS A 1 527 ? -56.711 -18.555 117.804 1.00 83.25 527 LYS A CA 1
ATOM 4115 C C . LYS A 1 527 ? -56.890 -18.196 119.283 1.00 83.25 527 LYS A C 1
ATOM 4117 O O . LYS A 1 527 ? -57.703 -18.807 119.967 1.00 83.25 527 LYS A O 1
ATOM 4122 N N . GLU A 1 528 ? -56.205 -17.169 119.788 1.00 82.31 528 GLU A N 1
ATOM 4123 C CA . GLU A 1 528 ? -56.460 -16.643 121.136 1.00 82.31 528 GLU A CA 1
ATOM 4124 C C . GLU A 1 528 ? -57.883 -16.067 121.277 1.00 82.31 528 GLU A C 1
ATOM 4126 O O . GLU A 1 528 ? -58.446 -16.093 122.369 1.00 82.31 528 GLU A O 1
ATOM 4131 N N . VAL A 1 529 ? -58.518 -15.622 120.182 1.00 84.81 529 VAL A N 1
ATOM 4132 C CA . VAL A 1 529 ? -59.917 -15.151 120.185 1.00 84.81 529 VAL A CA 1
ATOM 4133 C C . VAL A 1 529 ? -60.897 -16.303 120.446 1.00 84.81 529 VAL A C 1
ATOM 4135 O O . VAL A 1 529 ? -61.921 -16.095 121.096 1.00 84.81 529 VAL A O 1
ATOM 4138 N N . GLU A 1 530 ? -60.570 -17.539 120.049 1.00 81.94 530 GLU A N 1
ATOM 4139 C CA . GLU A 1 530 ? -61.378 -18.723 120.389 1.00 81.94 530 GLU A CA 1
ATOM 4140 C C . GLU A 1 530 ? -61.437 -18.945 121.909 1.00 81.94 530 GLU A C 1
ATOM 4142 O O . GLU A 1 530 ? -62.472 -19.357 122.438 1.00 81.94 530 GLU A O 1
ATOM 4147 N N . LYS A 1 531 ? -60.375 -18.579 122.645 1.00 83.81 531 LYS A N 1
ATOM 4148 C CA . LYS A 1 531 ? -60.380 -18.626 124.116 1.00 83.81 531 LYS A CA 1
ATOM 4149 C C . LYS A 1 531 ? -61.392 -17.654 124.718 1.00 83.81 531 LYS A C 1
ATOM 4151 O O . LYS A 1 531 ? -61.969 -17.967 125.755 1.00 83.81 531 LYS A O 1
ATOM 4156 N N . ILE A 1 532 ? -61.667 -16.516 124.073 1.00 86.06 532 ILE A N 1
ATOM 4157 C CA . ILE A 1 532 ? -62.717 -15.585 124.517 1.00 86.06 532 ILE A CA 1
ATOM 4158 C C . ILE A 1 532 ? -64.094 -16.238 124.378 1.00 86.06 532 ILE A C 1
ATOM 4160 O O . ILE A 1 532 ? -64.925 -16.090 125.269 1.00 86.06 532 ILE A O 1
ATOM 4164 N N . ASN A 1 533 ? -64.331 -17.017 123.318 1.00 85.06 533 ASN A N 1
ATOM 4165 C CA . ASN A 1 533 ? -65.582 -17.762 123.165 1.00 85.06 533 ASN A CA 1
ATOM 4166 C C . ASN A 1 533 ? -65.737 -18.832 124.268 1.00 85.06 533 ASN A C 1
ATOM 4168 O O . ASN A 1 533 ? -66.802 -18.945 124.874 1.00 85.06 533 ASN A O 1
ATOM 4172 N N . LEU A 1 534 ? -64.656 -19.547 124.615 1.00 85.69 534 LEU A N 1
ATOM 4173 C CA . LEU A 1 534 ? -64.638 -20.473 125.760 1.00 85.69 534 LEU A CA 1
ATOM 4174 C C . LEU A 1 534 ? -64.937 -19.762 127.092 1.00 85.69 534 LEU A C 1
ATOM 4176 O O . LEU A 1 534 ? -65.756 -20.240 127.876 1.00 85.69 534 LEU A O 1
ATOM 4180 N N . LEU A 1 535 ? -64.318 -18.603 127.336 1.00 86.19 535 LEU A N 1
ATOM 4181 C CA . LEU A 1 535 ? -64.581 -17.792 128.529 1.00 86.19 535 LEU A CA 1
ATOM 4182 C C . LEU A 1 535 ? -66.023 -17.271 128.553 1.00 86.19 535 LEU A C 1
ATOM 4184 O O . LEU A 1 535 ? -66.658 -17.308 129.603 1.00 86.19 535 LEU A O 1
ATOM 4188 N N . SER A 1 536 ? -66.569 -16.850 127.410 1.00 89.12 536 SER A N 1
ATOM 4189 C CA . SER A 1 536 ? -67.955 -16.384 127.310 1.00 89.12 536 SER A CA 1
ATOM 4190 C C . SER A 1 536 ? -68.963 -17.508 127.576 1.00 89.12 536 SER A C 1
ATOM 4192 O O . SER A 1 536 ? -69.925 -17.295 128.308 1.00 89.12 536 SER A O 1
ATOM 4194 N N . ASN A 1 537 ? -68.709 -18.731 127.088 1.00 86.81 537 ASN A N 1
ATOM 4195 C CA . ASN A 1 537 ? -69.495 -19.921 127.450 1.00 86.81 537 ASN A CA 1
ATOM 4196 C C . ASN A 1 537 ? -69.464 -20.193 128.961 1.00 86.81 537 ASN A C 1
ATOM 4198 O O . ASN A 1 537 ? -70.486 -20.535 129.551 1.00 86.81 537 ASN A O 1
ATOM 4202 N N . SER A 1 538 ? -68.305 -20.010 129.599 1.00 90.44 538 SER A N 1
ATOM 4203 C CA . SER A 1 538 ? -68.185 -20.131 131.055 1.00 90.44 538 SER A CA 1
ATOM 4204 C C . SER A 1 538 ? -69.025 -19.070 131.781 1.00 90.44 538 SER A C 1
ATOM 4206 O O . SER A 1 538 ? -69.768 -19.400 132.704 1.00 90.44 538 SER A O 1
ATOM 4208 N N . ILE A 1 539 ? -68.994 -17.811 131.321 1.00 89.38 539 ILE A N 1
ATOM 4209 C CA . ILE A 1 539 ? -69.829 -16.725 131.867 1.00 89.38 539 ILE A CA 1
ATOM 4210 C C . ILE A 1 539 ? -71.319 -17.025 131.676 1.00 89.38 539 ILE A C 1
ATOM 4212 O O . ILE A 1 539 ? -72.084 -16.816 132.612 1.00 89.38 539 ILE A O 1
ATOM 4216 N N . LEU A 1 540 ? -71.736 -17.536 130.511 1.00 89.00 540 LEU A N 1
ATOM 4217 C CA . LEU A 1 540 ? -73.117 -17.970 130.264 1.00 89.00 540 LEU A CA 1
ATOM 4218 C C . LEU A 1 540 ? -73.548 -19.051 131.257 1.00 89.00 540 LEU A C 1
ATOM 4220 O O . LEU A 1 540 ? -74.612 -18.920 131.859 1.00 89.00 540 LEU A O 1
ATOM 4224 N N . GLY A 1 541 ? -72.703 -20.063 131.478 1.00 88.81 541 GLY A N 1
ATOM 4225 C CA . GLY A 1 541 ? -72.960 -21.116 132.461 1.00 88.81 541 GLY A CA 1
ATOM 4226 C C . GLY A 1 541 ? -73.092 -20.575 133.889 1.00 88.81 541 GLY A C 1
ATOM 4227 O O . GLY A 1 541 ? -74.029 -20.935 134.601 1.00 88.81 541 GLY A O 1
ATOM 4228 N N . ILE A 1 542 ? -72.209 -19.654 134.300 1.00 88.06 542 ILE A N 1
ATOM 4229 C CA . ILE A 1 542 ? -72.286 -18.987 135.613 1.00 88.06 542 ILE A CA 1
ATOM 4230 C C . ILE A 1 542 ? -73.553 -18.126 135.712 1.00 88.06 542 ILE A C 1
ATOM 4232 O O . ILE A 1 542 ? -74.243 -18.160 136.731 1.00 88.06 542 ILE A O 1
ATOM 4236 N N . ALA A 1 543 ? -73.881 -17.360 134.671 1.00 89.62 543 ALA A N 1
ATOM 4237 C CA . ALA A 1 543 ? -75.050 -16.488 134.632 1.00 89.62 543 ALA A CA 1
ATOM 4238 C C . ALA A 1 543 ? -76.359 -17.291 134.698 1.00 89.62 543 ALA A C 1
ATOM 4240 O O . ALA A 1 543 ? -77.264 -16.916 135.439 1.00 89.62 543 ALA A O 1
ATOM 4241 N N . GLU A 1 544 ? -76.451 -18.428 134.006 1.00 87.94 544 GLU A N 1
ATOM 4242 C CA . GLU A 1 544 ? -77.606 -19.330 134.060 1.00 87.94 544 GLU A CA 1
ATOM 4243 C C . GLU A 1 544 ? -77.777 -19.956 135.452 1.00 87.94 544 GLU A C 1
ATOM 4245 O O . GLU A 1 544 ? -78.872 -19.914 136.022 1.00 87.94 544 GLU A O 1
ATOM 4250 N N . GLN A 1 545 ? -76.685 -20.448 136.051 1.00 89.12 545 GLN A N 1
ATOM 4251 C CA . GLN A 1 545 ? -76.688 -20.939 137.433 1.00 89.12 545 GLN A CA 1
ATOM 4252 C C . GLN A 1 545 ? -77.103 -19.843 138.424 1.00 89.12 545 GLN A C 1
ATOM 4254 O O . GLN A 1 545 ? -77.919 -20.088 139.313 1.00 89.12 545 GLN A O 1
ATOM 4259 N N . THR A 1 546 ? -76.593 -18.620 138.252 1.00 89.88 546 THR A N 1
ATOM 4260 C CA . THR A 1 546 ? -76.914 -17.471 139.114 1.00 89.88 546 THR A CA 1
ATOM 4261 C C . THR A 1 546 ? -78.376 -17.050 138.960 1.00 89.88 546 THR A C 1
ATOM 4263 O O . THR A 1 546 ? -79.033 -16.762 139.956 1.00 89.88 546 THR A O 1
ATOM 4266 N N . ASN A 1 547 ? -78.923 -17.075 137.741 1.00 88.50 547 ASN A N 1
ATOM 4267 C CA . ASN A 1 547 ? -80.332 -16.795 137.462 1.00 88.50 547 ASN A CA 1
ATOM 4268 C C . ASN A 1 547 ? -81.264 -17.833 138.115 1.00 88.50 547 ASN A C 1
ATOM 4270 O O . ASN A 1 547 ? -82.279 -17.456 138.695 1.00 88.50 547 ASN A O 1
ATOM 4274 N N . LEU A 1 548 ? -80.902 -19.123 138.085 1.00 87.94 548 LEU A N 1
ATOM 4275 C CA . LEU A 1 548 ? -81.633 -20.193 138.780 1.00 87.94 548 LEU A CA 1
ATOM 4276 C C . LEU A 1 548 ? -81.568 -20.053 140.307 1.00 87.94 548 LEU A C 1
ATOM 4278 O O . LEU A 1 548 ? -82.592 -20.176 140.979 1.00 87.94 548 LEU A O 1
ATOM 4282 N N . LEU A 1 549 ? -80.387 -19.756 140.860 1.00 86.44 549 LEU A N 1
ATOM 4283 C CA . LEU A 1 549 ? -80.214 -19.499 142.294 1.00 86.44 549 LEU A CA 1
ATOM 4284 C C . LEU A 1 549 ? -81.033 -18.284 142.750 1.00 86.44 549 LEU A C 1
ATOM 4286 O O . LEU A 1 549 ? -81.718 -18.351 143.769 1.00 86.44 549 LEU A O 1
ATOM 4290 N N . ALA A 1 550 ? -81.007 -17.199 141.974 1.00 88.12 550 ALA A N 1
ATOM 4291 C CA . ALA A 1 550 ? -81.760 -15.981 142.244 1.00 88.12 550 ALA A CA 1
ATOM 4292 C C . ALA A 1 550 ? -83.276 -16.187 142.116 1.00 88.12 550 ALA A C 1
ATOM 4294 O O . ALA A 1 550 ? -84.029 -15.675 142.938 1.00 88.12 550 ALA A O 1
ATOM 4295 N N . LEU A 1 551 ? -83.735 -16.984 141.144 1.00 85.19 551 LEU A N 1
ATOM 4296 C CA . LEU A 1 551 ? -85.143 -17.365 141.009 1.00 85.19 551 LEU A CA 1
ATOM 4297 C C . LEU A 1 551 ? -85.620 -18.183 142.216 1.00 85.19 551 LEU A C 1
ATOM 4299 O O . LEU A 1 551 ? -86.671 -17.882 142.776 1.00 85.19 551 LEU A O 1
ATOM 4303 N N . ASN A 1 552 ? -84.832 -19.169 142.655 1.00 84.06 552 ASN A N 1
ATOM 4304 C CA . ASN A 1 552 ? -85.137 -19.952 143.855 1.00 84.06 552 ASN A CA 1
ATOM 4305 C C . ASN A 1 552 ? -85.187 -19.061 145.109 1.00 84.06 552 ASN A C 1
ATOM 4307 O O . ASN A 1 552 ? -86.093 -19.204 145.928 1.00 84.06 552 ASN A O 1
ATOM 4311 N N . ALA A 1 553 ? -84.263 -18.102 145.233 1.00 83.81 553 ALA A N 1
ATOM 4312 C CA . ALA A 1 553 ? -84.253 -17.133 146.328 1.00 83.81 553 ALA A CA 1
ATOM 4313 C C . ALA A 1 553 ? -85.451 -16.162 146.281 1.00 83.81 553 ALA A C 1
ATOM 4315 O O . ALA A 1 553 ? -86.027 -15.866 147.325 1.00 83.81 553 ALA A O 1
ATOM 4316 N N . ALA A 1 554 ? -85.865 -15.701 145.095 1.00 83.06 554 ALA A N 1
ATOM 4317 C CA . ALA A 1 554 ? -87.040 -14.846 144.913 1.00 83.06 554 ALA A CA 1
ATOM 4318 C C . ALA A 1 554 ? -88.348 -15.588 145.250 1.00 83.06 554 ALA A C 1
ATOM 4320 O O . ALA A 1 554 ? -89.223 -15.024 145.907 1.00 83.06 554 ALA A O 1
ATOM 4321 N N . ILE A 1 555 ? -88.459 -16.871 144.872 1.00 81.00 555 ILE A N 1
ATOM 4322 C CA . ILE A 1 555 ? -89.590 -17.740 145.237 1.00 81.00 555 ILE A CA 1
ATOM 4323 C C . ILE A 1 555 ? -89.681 -17.898 146.761 1.00 81.00 555 ILE A C 1
ATOM 4325 O O . ILE A 1 555 ? -90.758 -17.716 147.332 1.00 81.00 555 ILE A O 1
ATOM 4329 N N . GLU A 1 556 ? -88.566 -18.186 147.437 1.00 82.94 556 GLU A N 1
ATOM 4330 C CA . GLU A 1 556 ? -88.564 -18.392 148.891 1.00 82.94 556 GLU A CA 1
ATOM 4331 C C . GLU A 1 556 ? -88.781 -17.076 149.666 1.00 82.94 556 GLU A C 1
ATOM 4333 O O . GLU A 1 556 ? -89.463 -17.058 150.692 1.00 82.94 556 GLU A O 1
ATOM 4338 N N . ALA A 1 557 ? -88.309 -15.942 149.132 1.00 81.06 557 ALA A N 1
ATOM 4339 C CA . ALA A 1 557 ? -88.588 -14.611 149.673 1.00 81.06 557 ALA A CA 1
ATOM 4340 C C . ALA A 1 557 ? -90.068 -14.202 149.530 1.00 81.06 557 ALA A C 1
ATOM 4342 O O . ALA A 1 557 ? -90.632 -13.632 150.466 1.00 81.06 557 ALA A O 1
ATOM 4343 N N . ALA A 1 558 ? -90.728 -14.540 148.414 1.00 75.94 558 ALA A N 1
ATOM 4344 C CA . ALA A 1 558 ? -92.171 -14.345 148.238 1.00 75.94 558 ALA A CA 1
ATOM 4345 C C . ALA A 1 558 ? -92.996 -15.219 149.204 1.00 75.94 558 ALA A C 1
ATOM 4347 O O . ALA A 1 558 ? -94.057 -14.808 149.680 1.00 75.94 558 ALA A O 1
ATOM 4348 N N . ARG A 1 559 ? -92.480 -16.407 149.547 1.00 78.31 559 ARG A N 1
ATOM 4349 C CA . ARG A 1 559 ? -93.091 -17.357 150.488 1.00 78.31 559 ARG A CA 1
ATOM 4350 C C . ARG A 1 559 ? -93.072 -16.872 151.944 1.00 78.31 559 ARG A C 1
ATOM 4352 O O . ARG A 1 559 ? -93.970 -17.220 152.705 1.00 78.31 559 ARG A O 1
ATOM 4359 N N . ALA A 1 560 ? -92.096 -16.040 152.315 1.00 77.81 560 ALA A N 1
ATOM 4360 C CA . ALA A 1 560 ? -91.954 -15.446 153.650 1.00 77.81 560 ALA A CA 1
ATOM 4361 C C . ALA A 1 560 ? -92.845 -14.202 153.906 1.00 77.81 560 ALA A C 1
ATOM 4363 O O . ALA A 1 560 ? -92.812 -13.636 155.002 1.00 77.81 560 ALA A O 1
ATOM 4364 N N . GLY A 1 561 ? -93.651 -13.763 152.928 1.00 73.12 561 GLY A N 1
ATOM 4365 C CA . GLY A 1 561 ? -94.610 -12.660 153.089 1.00 73.12 561 GLY A CA 1
ATOM 4366 C C . GLY A 1 561 ? -93.959 -11.300 153.401 1.00 73.12 561 GLY A C 1
ATOM 4367 O O . GLY A 1 561 ? -92.930 -10.948 152.827 1.00 73.12 561 GLY A O 1
ATOM 4368 N N . GLU A 1 562 ? -94.546 -10.514 154.316 1.00 69.69 562 GLU A N 1
ATOM 4369 C CA . GLU A 1 562 ? -94.075 -9.155 154.674 1.00 69.69 562 GLU A CA 1
ATOM 4370 C C . GLU A 1 562 ? -92.607 -9.116 155.158 1.00 69.69 562 GLU A C 1
ATOM 4372 O O . GLU A 1 562 ? -91.904 -8.149 154.868 1.00 69.69 562 GLU A O 1
ATOM 4377 N N . ALA A 1 563 ? -92.104 -10.176 155.811 1.00 69.06 563 ALA A N 1
ATOM 4378 C CA . ALA A 1 563 ? -90.718 -10.258 156.298 1.00 69.06 563 ALA A CA 1
ATOM 4379 C C . ALA A 1 563 ? -89.676 -10.492 155.180 1.00 69.06 563 ALA A C 1
ATOM 4381 O O . ALA A 1 563 ? -88.500 -10.174 155.355 1.00 69.06 563 ALA A O 1
ATOM 4382 N N . GLY A 1 564 ? -90.095 -11.028 154.025 1.00 76.81 564 GLY A N 1
ATOM 4383 C CA . GLY A 1 564 ? -89.225 -11.381 152.895 1.00 76.81 564 GLY A CA 1
ATOM 4384 C C . GLY A 1 564 ? -89.068 -10.290 151.832 1.00 76.81 564 GLY A C 1
ATOM 4385 O O . GLY A 1 564 ? -88.242 -10.434 150.929 1.00 76.81 564 GLY A O 1
ATOM 4386 N N . LYS A 1 565 ? -89.813 -9.179 151.937 1.00 74.50 565 LYS A N 1
ATOM 4387 C CA . LYS A 1 565 ? -89.843 -8.097 150.931 1.00 74.50 565 LYS A CA 1
ATOM 4388 C C . LYS A 1 565 ? -88.452 -7.578 150.547 1.00 74.50 565 LYS A C 1
ATOM 4390 O O . LYS A 1 565 ? -88.168 -7.452 149.361 1.00 74.50 565 LYS A O 1
ATOM 4395 N N . GLY A 1 566 ? -87.576 -7.315 151.521 1.00 79.44 566 GLY A N 1
ATOM 4396 C CA . GLY A 1 566 ? -86.216 -6.821 151.255 1.00 79.44 566 GLY A CA 1
ATOM 4397 C C . GLY A 1 566 ? -85.341 -7.830 150.501 1.00 79.44 566 GLY A C 1
ATOM 4398 O O . GLY A 1 566 ? -84.638 -7.456 149.566 1.00 79.44 566 GLY A O 1
ATOM 4399 N N . PHE A 1 567 ? -85.438 -9.118 150.849 1.00 79.69 567 PHE A N 1
ATOM 4400 C CA . PHE A 1 567 ? -84.707 -10.195 150.171 1.00 79.69 567 PHE A CA 1
ATOM 4401 C C . PHE A 1 567 ? -85.238 -10.469 148.762 1.00 79.69 567 PHE A C 1
ATOM 4403 O O . PHE A 1 567 ? -84.441 -10.717 147.863 1.00 79.69 567 PHE A O 1
ATOM 4410 N N . SER A 1 568 ? -86.554 -10.369 148.546 1.00 82.00 568 SER A N 1
ATOM 4411 C CA . SER A 1 568 ? -87.159 -10.532 147.219 1.00 82.00 568 SER A CA 1
ATOM 4412 C C . SER A 1 568 ? -86.648 -9.479 146.238 1.00 82.00 568 SER A C 1
ATOM 4414 O O . SER A 1 568 ? -86.345 -9.817 145.099 1.00 82.00 568 SER A O 1
ATOM 4416 N N . VAL A 1 569 ? -86.496 -8.225 146.685 1.00 82.88 569 VAL A N 1
ATOM 4417 C CA . VAL A 1 569 ? -85.947 -7.138 145.854 1.00 82.88 569 VAL A CA 1
ATOM 4418 C C . VAL A 1 569 ? -84.496 -7.426 145.464 1.00 82.88 569 VAL A C 1
ATOM 4420 O O . VAL A 1 569 ? -84.139 -7.275 144.301 1.00 82.88 569 VAL A O 1
ATOM 4423 N N . VAL A 1 570 ? -83.663 -7.892 146.403 1.00 85.50 570 VAL A N 1
ATOM 4424 C CA . VAL A 1 570 ? -82.263 -8.249 146.111 1.00 85.50 570 VAL A CA 1
ATOM 4425 C C . VAL A 1 570 ? -82.179 -9.462 145.182 1.00 85.50 570 VAL A C 1
ATOM 4427 O O . VAL A 1 570 ? -81.372 -9.463 144.257 1.00 85.50 570 VAL A O 1
ATOM 4430 N N . ALA A 1 571 ? -83.013 -10.483 145.388 1.00 85.69 571 ALA A N 1
ATOM 4431 C CA . ALA A 1 571 ? -83.040 -11.672 144.543 1.00 85.69 571 ALA A CA 1
ATOM 4432 C C . ALA A 1 571 ? -83.492 -11.351 143.107 1.00 85.69 571 ALA A C 1
ATOM 4434 O O . ALA A 1 571 ? -82.853 -11.808 142.161 1.00 85.69 571 ALA A O 1
ATOM 4435 N N . ASP A 1 572 ? -84.522 -10.518 142.923 1.00 85.31 572 ASP A N 1
ATOM 4436 C CA . ASP A 1 572 ? -84.922 -10.044 141.592 1.00 85.31 572 ASP A CA 1
ATOM 4437 C C . ASP A 1 572 ? -83.845 -9.167 140.936 1.00 85.31 572 ASP A C 1
ATOM 4439 O O . ASP A 1 572 ? -83.624 -9.279 139.728 1.00 85.31 572 ASP A O 1
ATOM 4443 N N . GLU A 1 573 ? -83.118 -8.354 141.710 1.00 88.81 573 GLU A N 1
ATOM 4444 C CA . GLU A 1 573 ? -81.996 -7.565 141.189 1.00 88.81 573 GLU A CA 1
ATOM 4445 C C . GLU A 1 573 ? -80.837 -8.477 140.741 1.00 88.81 573 GLU A C 1
ATOM 4447 O O . GLU A 1 573 ? -80.337 -8.321 139.629 1.00 88.81 573 GLU A O 1
ATOM 4452 N N . ILE A 1 574 ? -80.472 -9.507 141.522 1.00 88.88 574 ILE A N 1
ATOM 4453 C CA . ILE A 1 574 ? -79.468 -10.518 141.126 1.00 88.88 574 ILE A CA 1
ATOM 4454 C C . ILE A 1 574 ? -79.929 -11.284 139.880 1.00 88.88 574 ILE A C 1
ATOM 4456 O O . ILE A 1 574 ? -79.128 -11.515 138.975 1.00 88.88 574 ILE A O 1
ATOM 4460 N N . ARG A 1 575 ? -81.214 -11.648 139.791 1.00 86.81 575 ARG A N 1
ATOM 4461 C CA . ARG A 1 575 ? -81.797 -12.313 138.616 1.00 86.81 575 ARG A CA 1
ATOM 4462 C C . ARG A 1 575 ? -81.667 -11.438 137.369 1.00 86.81 575 ARG A C 1
ATOM 4464 O O . ARG A 1 575 ? -81.253 -11.911 136.312 1.00 86.81 575 ARG A O 1
ATOM 4471 N N . LYS A 1 576 ? -81.955 -10.141 137.501 1.00 86.62 576 LYS A N 1
ATOM 4472 C CA . LYS A 1 576 ? -81.803 -9.149 136.430 1.00 86.62 576 LYS A CA 1
ATOM 4473 C C . LYS A 1 576 ? -80.336 -8.941 136.036 1.00 86.62 576 LYS A C 1
ATOM 4475 O O . LYS A 1 576 ? -80.042 -8.867 134.841 1.00 86.62 576 LYS A O 1
ATOM 4480 N N . LEU A 1 577 ? -79.413 -8.909 136.999 1.00 87.75 577 LEU A N 1
ATOM 4481 C CA . LEU A 1 577 ? -77.963 -8.870 136.764 1.00 87.75 577 LEU A CA 1
ATOM 4482 C C . LEU A 1 577 ? -77.481 -10.122 136.021 1.00 87.75 577 LEU A C 1
ATOM 4484 O O . LEU A 1 577 ? -76.789 -9.995 135.016 1.00 87.75 577 LEU A O 1
ATOM 4488 N N . ALA A 1 578 ? -77.909 -11.313 136.439 1.00 89.12 578 ALA A N 1
ATOM 4489 C CA . ALA A 1 578 ? -77.577 -12.575 135.787 1.00 89.12 578 ALA A CA 1
ATOM 4490 C C . ALA A 1 578 ? -78.113 -12.640 134.346 1.00 89.12 578 ALA A C 1
ATOM 4492 O O . ALA A 1 578 ? -77.369 -12.983 133.429 1.00 89.12 578 ALA A O 1
ATOM 4493 N N . PHE A 1 579 ? -79.360 -12.216 134.110 1.00 87.69 579 PHE A N 1
ATOM 4494 C CA . PHE A 1 579 ? -79.922 -12.084 132.759 1.00 87.69 579 PHE A CA 1
ATOM 4495 C C . PHE A 1 579 ? -79.134 -11.083 131.895 1.00 87.69 579 PHE A C 1
ATOM 4497 O O . PHE A 1 579 ? -78.869 -11.328 130.715 1.00 87.69 579 PHE A O 1
ATOM 4504 N N . THR A 1 580 ? -78.696 -9.970 132.489 1.00 87.94 580 THR A N 1
ATOM 4505 C CA . THR A 1 580 ? -77.859 -8.965 131.816 1.00 87.94 580 THR A CA 1
ATOM 4506 C C . THR A 1 580 ? -76.471 -9.523 131.480 1.00 87.94 580 THR A C 1
ATOM 4508 O O . THR A 1 580 ? -75.984 -9.309 130.369 1.00 87.94 580 THR A O 1
ATOM 4511 N N . SER A 1 581 ? -75.848 -10.295 132.378 1.00 90.81 581 SER A N 1
ATOM 4512 C CA . SER A 1 581 ? -74.588 -11.006 132.119 1.00 90.81 581 SER A CA 1
ATOM 4513 C C . SER A 1 581 ? -74.741 -12.058 131.024 1.00 90.81 581 SER A C 1
ATOM 4515 O O . SER A 1 581 ? -73.873 -12.148 130.161 1.00 90.81 581 SER A O 1
ATOM 4517 N N . GLN A 1 582 ? -75.855 -12.798 131.003 1.00 88.31 582 GLN A N 1
ATOM 4518 C CA . GLN A 1 582 ? -76.144 -13.781 129.959 1.00 88.31 582 GLN A CA 1
ATOM 4519 C C . GLN A 1 582 ? -76.295 -13.105 128.590 1.00 88.31 582 GLN A C 1
ATOM 4521 O O . GLN A 1 582 ? -75.671 -13.511 127.612 1.00 88.31 582 GLN A O 1
ATOM 4526 N N . THR A 1 583 ? -77.066 -12.017 128.532 1.00 88.94 583 THR A N 1
ATOM 4527 C CA . THR A 1 583 ? -77.236 -11.210 127.315 1.00 88.94 583 THR A CA 1
ATOM 4528 C C . THR A 1 583 ? -75.900 -10.623 126.846 1.00 88.94 583 THR A C 1
ATOM 4530 O O . THR A 1 583 ? -75.579 -10.692 125.662 1.00 88.94 583 THR A O 1
ATOM 4533 N N . SER A 1 584 ? -75.073 -10.121 127.769 1.00 89.38 584 SER A N 1
ATOM 4534 C CA . SER A 1 584 ? -73.751 -9.562 127.450 1.00 89.38 584 SER A CA 1
ATOM 4535 C C . SER A 1 584 ? -72.773 -10.626 126.945 1.00 89.38 584 SER A C 1
ATOM 4537 O O . SER A 1 584 ? -72.054 -10.390 125.979 1.00 89.38 584 SER A O 1
ATOM 4539 N N . ALA A 1 585 ? -72.755 -11.813 127.559 1.00 90.00 585 ALA A N 1
ATOM 4540 C CA . ALA A 1 585 ? -71.913 -12.925 127.124 1.00 90.00 585 ALA A CA 1
ATOM 4541 C C . ALA A 1 585 ? -72.338 -13.469 125.744 1.00 90.00 585 ALA A C 1
ATOM 4543 O O . ALA A 1 585 ? -71.482 -13.768 124.908 1.00 90.00 585 ALA A O 1
ATOM 4544 N N . ASN A 1 586 ? -73.643 -13.508 125.457 1.00 88.81 586 ASN A N 1
ATOM 4545 C CA . ASN A 1 586 ? -74.161 -13.811 124.118 1.00 88.81 586 ASN A CA 1
ATOM 4546 C C . ASN A 1 586 ? -73.717 -12.767 123.075 1.00 88.81 586 ASN A C 1
ATOM 4548 O O . ASN A 1 586 ? -73.273 -13.137 121.988 1.00 88.81 586 ASN A O 1
ATOM 4552 N N . GLU A 1 587 ? -73.766 -11.470 123.397 1.00 89.75 587 GLU A N 1
ATOM 4553 C CA . GLU A 1 587 ? -73.243 -10.422 122.506 1.00 89.75 587 GLU A CA 1
ATOM 4554 C C . GLU A 1 587 ? -71.721 -10.543 122.305 1.00 89.75 587 GLU A C 1
ATOM 4556 O O . GLU A 1 587 ? -71.244 -10.424 121.176 1.00 89.75 587 GLU A O 1
ATOM 4561 N N . ILE A 1 588 ? -70.944 -10.891 123.342 1.00 90.06 588 ILE A N 1
ATOM 4562 C CA . ILE A 1 588 ? -69.506 -11.197 123.200 1.00 90.06 588 ILE A CA 1
ATOM 4563 C C . ILE A 1 588 ? -69.289 -12.372 122.237 1.00 90.06 588 ILE A C 1
ATOM 4565 O O . ILE A 1 588 ? -68.405 -12.301 121.382 1.00 90.06 588 ILE A O 1
ATOM 4569 N N . GLN A 1 589 ? -70.080 -13.446 122.325 1.00 87.75 589 GLN A N 1
ATOM 4570 C CA . GLN A 1 589 ? -69.980 -14.578 121.393 1.00 87.75 589 GLN A CA 1
ATOM 4571 C C . GLN A 1 589 ? -70.311 -14.181 119.958 1.00 87.75 589 GLN A C 1
ATOM 4573 O O . GLN A 1 589 ? -69.607 -14.575 119.031 1.00 87.75 589 GLN A O 1
ATOM 4578 N N . LYS A 1 590 ? -71.345 -13.361 119.768 1.00 89.19 590 LYS A N 1
ATOM 4579 C CA . LYS A 1 590 ? -71.727 -12.846 118.452 1.00 89.19 590 LYS A CA 1
ATOM 4580 C C . LYS A 1 590 ? -70.621 -11.981 117.842 1.00 89.19 590 LYS A C 1
ATOM 4582 O O . LYS A 1 590 ? -70.253 -12.189 116.687 1.00 89.19 590 LYS A O 1
ATOM 4587 N N . VAL A 1 591 ? -70.045 -11.062 118.621 1.00 88.25 591 VAL A N 1
ATOM 4588 C CA . VAL A 1 591 ? -68.932 -10.205 118.181 1.00 88.25 591 VAL A CA 1
ATOM 4589 C C . VAL A 1 591 ? -67.681 -11.037 117.890 1.00 88.25 591 VAL A C 1
ATOM 4591 O O . VAL A 1 591 ? -67.096 -10.898 116.821 1.00 88.25 591 VAL A O 1
ATOM 4594 N N . THR A 1 592 ? -67.282 -11.936 118.793 1.00 88.56 592 THR A N 1
ATOM 4595 C CA . THR A 1 592 ? -66.094 -12.790 118.598 1.00 88.56 592 THR A CA 1
ATOM 4596 C C . THR A 1 592 ? -66.257 -13.769 117.436 1.00 88.56 592 THR A C 1
ATOM 4598 O O . THR A 1 592 ? -65.305 -13.973 116.688 1.00 88.56 592 THR A O 1
ATOM 4601 N N . GLY A 1 593 ? -67.458 -14.311 117.210 1.00 87.12 593 GLY A N 1
ATOM 4602 C CA . GLY A 1 593 ? -67.780 -15.111 116.025 1.00 87.12 593 GLY A CA 1
ATOM 4603 C C . GLY A 1 593 ? -67.667 -14.310 114.723 1.00 87.12 593 GLY A C 1
ATOM 4604 O O . GLY A 1 593 ? -67.086 -14.793 113.748 1.00 87.12 593 GLY A O 1
ATOM 4605 N N . GLY A 1 594 ? -68.133 -13.055 114.727 1.00 88.62 594 GLY A N 1
ATOM 4606 C CA . GLY A 1 594 ? -67.906 -12.113 113.628 1.00 88.62 594 GLY A CA 1
ATOM 4607 C C . GLY A 1 594 ? -66.416 -11.859 113.377 1.00 88.62 594 GLY A C 1
ATOM 4608 O O . GLY A 1 594 ? -65.963 -11.966 112.242 1.00 88.62 594 GLY A O 1
ATOM 4609 N N . VAL A 1 595 ? -65.628 -11.620 114.433 1.00 89.06 595 VAL A N 1
ATOM 4610 C CA . VAL A 1 595 ? -64.170 -11.414 114.339 1.00 89.06 595 VAL A CA 1
ATOM 4611 C C . VAL A 1 595 ? -63.456 -12.638 113.759 1.00 89.06 595 VAL A C 1
ATOM 4613 O O . VAL A 1 595 ? -62.625 -12.479 112.869 1.00 89.06 595 VAL A O 1
ATOM 4616 N N . ILE A 1 596 ? -63.780 -13.855 114.213 1.00 86.81 596 ILE A N 1
ATOM 4617 C CA . ILE A 1 596 ? -63.187 -15.097 113.681 1.00 86.81 596 ILE A CA 1
ATOM 4618 C C . ILE A 1 596 ? -63.506 -15.253 112.190 1.00 86.81 596 ILE A C 1
ATOM 4620 O O . ILE A 1 596 ? -62.619 -15.591 111.406 1.00 86.81 596 ILE A O 1
ATOM 4624 N N . THR A 1 597 ? -64.747 -14.969 111.789 1.00 89.50 597 THR A N 1
ATOM 4625 C CA . THR A 1 597 ? -65.161 -15.017 110.378 1.00 89.50 597 THR A CA 1
ATOM 4626 C C . THR A 1 597 ? -64.339 -14.036 109.540 1.00 89.50 597 THR A C 1
ATOM 4628 O O . THR A 1 597 ? -63.694 -14.458 108.581 1.00 89.50 597 THR A O 1
ATOM 4631 N N . SER A 1 598 ? -64.243 -12.769 109.959 1.00 90.06 598 SER A N 1
ATOM 4632 C CA . SER A 1 598 ? -63.446 -11.750 109.262 1.00 90.06 598 SER A CA 1
ATOM 4633 C C . SER A 1 598 ? -61.955 -12.095 109.192 1.00 90.06 598 SER A C 1
ATOM 4635 O O . SER A 1 598 ? -61.305 -11.840 108.181 1.00 90.06 598 SER A O 1
ATOM 4637 N N . VAL A 1 599 ? -61.389 -12.688 110.250 1.00 88.44 599 VAL A N 1
ATOM 4638 C CA . VAL A 1 599 ? -59.991 -13.146 110.253 1.00 88.44 599 VAL A CA 1
ATOM 4639 C C . VAL A 1 599 ? -59.782 -14.285 109.257 1.00 88.44 599 VAL A C 1
ATOM 4641 O O . VAL A 1 599 ? -58.789 -14.272 108.534 1.00 88.44 599 VAL A O 1
ATOM 4644 N N . ASN A 1 600 ? -60.692 -15.259 109.200 1.00 87.12 600 ASN A N 1
ATOM 4645 C CA . ASN A 1 600 ? -60.596 -16.373 108.256 1.00 87.12 600 ASN A CA 1
ATOM 4646 C C . ASN A 1 600 ? -60.732 -15.899 106.803 1.00 87.12 600 ASN A C 1
ATOM 4648 O O . ASN A 1 600 ? -59.970 -16.343 105.945 1.00 87.12 600 ASN A O 1
ATOM 4652 N N . GLU A 1 601 ? -61.643 -14.964 106.528 1.00 90.19 601 GLU A N 1
ATOM 4653 C CA . GLU A 1 601 ? -61.761 -14.323 105.214 1.00 90.19 601 GLU A CA 1
ATOM 4654 C C . GLU A 1 601 ? -60.482 -13.562 104.842 1.00 90.19 601 GLU A C 1
ATOM 4656 O O . GLU A 1 601 ? -59.949 -13.746 103.746 1.00 90.19 601 GLU A O 1
ATOM 4661 N N . LEU A 1 602 ? -59.927 -12.773 105.770 1.00 90.38 602 LEU A N 1
ATOM 4662 C CA . LEU A 1 602 ? -58.665 -12.061 105.561 1.00 90.38 602 LEU A CA 1
ATOM 4663 C C . LEU A 1 602 ? -57.503 -13.029 105.310 1.00 90.38 602 LEU A C 1
ATOM 4665 O O . LEU A 1 602 ? -56.687 -12.792 104.421 1.00 90.38 602 LEU A O 1
ATOM 4669 N N . ALA A 1 603 ? -57.439 -14.133 106.055 1.00 89.19 603 ALA A N 1
ATOM 4670 C CA . ALA A 1 603 ? -56.420 -15.157 105.878 1.00 89.19 603 ALA A CA 1
ATOM 4671 C C . ALA A 1 603 ? -56.536 -15.859 104.521 1.00 89.19 603 ALA A C 1
ATOM 4673 O O . ALA A 1 603 ? -55.521 -16.118 103.874 1.00 89.19 603 ALA A O 1
ATOM 4674 N N . ASN A 1 604 ? -57.756 -16.140 104.064 1.00 90.69 604 ASN A N 1
ATOM 4675 C CA . ASN A 1 604 ? -57.990 -16.709 102.742 1.00 90.69 604 ASN A CA 1
ATOM 4676 C C . ASN A 1 604 ? -57.550 -15.735 101.635 1.00 90.69 604 ASN A C 1
ATOM 4678 O O . ASN A 1 604 ? -56.760 -16.108 100.770 1.00 90.69 604 ASN A O 1
ATOM 4682 N N . ASN A 1 605 ? -57.955 -14.463 101.721 1.00 92.12 605 ASN A N 1
ATOM 4683 C CA . ASN A 1 605 ? -57.554 -13.426 100.764 1.00 92.12 605 ASN A CA 1
ATOM 4684 C C . ASN A 1 605 ? -56.029 -13.223 100.733 1.00 92.12 605 ASN A C 1
ATOM 4686 O O . ASN A 1 605 ? -55.431 -13.110 99.664 1.00 92.12 605 ASN A O 1
ATOM 4690 N N . ALA A 1 606 ? -55.376 -13.228 101.898 1.00 91.38 606 ALA A N 1
ATOM 4691 C CA . ALA A 1 606 ? -53.924 -13.119 101.987 1.00 91.38 606 ALA A CA 1
ATOM 4692 C C . ALA A 1 606 ? -53.215 -14.340 101.370 1.00 91.38 606 ALA A C 1
ATOM 4694 O O . ALA A 1 606 ? -52.236 -14.170 100.646 1.00 91.38 606 ALA A O 1
ATOM 4695 N N . ASN A 1 607 ? -53.731 -15.557 101.576 1.00 89.81 607 ASN A N 1
ATOM 4696 C CA . ASN A 1 607 ? -53.213 -16.759 100.914 1.00 89.81 607 ASN A CA 1
ATOM 4697 C C . ASN A 1 607 ? -53.402 -16.713 99.392 1.00 89.81 607 ASN A C 1
ATOM 4699 O O . ASN A 1 607 ? -52.493 -17.090 98.655 1.00 89.81 607 ASN A O 1
ATOM 4703 N N . GLN A 1 608 ? -54.542 -16.218 98.900 1.00 91.62 608 GLN A N 1
ATOM 4704 C CA . GLN A 1 608 ? -54.751 -16.010 97.464 1.00 91.62 608 GLN A CA 1
ATOM 4705 C C . GLN A 1 608 ? -53.717 -15.039 96.877 1.00 91.62 608 GLN A C 1
ATOM 4707 O O . GLN A 1 608 ? -53.161 -15.312 95.815 1.00 91.62 608 GLN A O 1
ATOM 4712 N N . LEU A 1 609 ? -53.409 -13.945 97.582 1.00 90.81 609 LEU A N 1
ATOM 4713 C CA . LEU A 1 609 ? -52.405 -12.969 97.155 1.00 90.81 609 LEU A CA 1
ATOM 4714 C C . LEU A 1 609 ? -50.980 -13.547 97.173 1.00 90.81 609 LEU A C 1
ATOM 4716 O O . LEU A 1 609 ? -50.226 -13.346 96.225 1.00 90.81 609 LEU A O 1
ATOM 4720 N N . ILE A 1 610 ? -50.626 -14.320 98.202 1.00 92.06 610 ILE A N 1
ATOM 4721 C CA . ILE A 1 610 ? -49.348 -15.047 98.288 1.00 92.06 610 ILE A CA 1
ATOM 4722 C C . ILE A 1 610 ? -49.208 -16.035 97.121 1.00 92.06 610 ILE A C 1
ATOM 4724 O O . ILE A 1 610 ? -48.190 -16.027 96.429 1.00 92.06 610 ILE A O 1
ATOM 4728 N N . ASN A 1 611 ? -50.251 -16.820 96.839 1.00 91.88 611 ASN A N 1
ATOM 4729 C CA . ASN A 1 611 ? -50.272 -17.751 95.709 1.00 91.88 611 ASN A CA 1
ATOM 4730 C C . ASN A 1 611 ? -50.170 -17.024 94.362 1.00 91.88 611 ASN A C 1
ATOM 4732 O O . ASN A 1 611 ? -49.521 -17.522 93.442 1.00 91.88 611 ASN A O 1
ATOM 4736 N N . PHE A 1 612 ? -50.789 -15.849 94.224 1.00 93.50 612 PHE A N 1
ATOM 4737 C CA . PHE A 1 612 ? -50.655 -15.017 93.029 1.00 93.50 612 PHE A CA 1
ATOM 4738 C C . PHE A 1 612 ? -49.210 -14.537 92.838 1.00 93.50 612 PHE A C 1
ATOM 4740 O O . PHE A 1 612 ? -48.676 -14.625 91.731 1.00 93.50 612 PHE A O 1
ATOM 4747 N N . ILE A 1 613 ? -48.546 -14.094 93.910 1.00 93.25 613 ILE A N 1
ATOM 4748 C CA . ILE A 1 613 ? -47.137 -13.688 93.844 1.00 93.25 613 ILE A CA 1
ATOM 4749 C C . ILE A 1 613 ? -46.257 -14.872 93.413 1.00 93.25 613 ILE A C 1
ATOM 4751 O O . ILE A 1 613 ? -45.478 -14.737 92.471 1.00 93.25 613 ILE A O 1
ATOM 4755 N N . GLU A 1 614 ? -46.419 -16.039 94.037 1.00 90.69 614 GLU A N 1
ATOM 4756 C CA . GLU A 1 614 ? -45.617 -17.235 93.746 1.00 90.69 614 GLU A CA 1
ATOM 4757 C C . GLU A 1 614 ? -45.830 -17.772 92.328 1.00 90.69 614 GLU A C 1
ATOM 4759 O O . GLU A 1 614 ? -44.876 -17.985 91.582 1.00 90.69 614 GLU A O 1
ATOM 4764 N N . SER A 1 615 ? -47.087 -17.988 91.941 1.00 91.62 615 SER A N 1
ATOM 4765 C CA . SER A 1 615 ? -47.411 -18.678 90.688 1.00 91.62 615 SER A CA 1
ATOM 4766 C C . SER A 1 615 ? -47.355 -17.774 89.459 1.00 91.62 615 SER A C 1
ATOM 4768 O O . SER A 1 615 ? -47.091 -18.265 88.356 1.00 91.62 615 SER A O 1
ATOM 4770 N N . LYS A 1 616 ? -47.613 -16.469 89.630 1.00 94.00 616 LYS A N 1
ATOM 4771 C CA . LYS A 1 616 ? -47.728 -15.519 88.522 1.00 94.00 616 LYS A CA 1
ATOM 4772 C C . LYS A 1 616 ? -46.602 -14.496 88.517 1.00 94.00 616 LYS A C 1
ATOM 4774 O O . LYS A 1 616 ? -45.850 -14.465 87.551 1.00 94.00 616 LYS A O 1
ATOM 4779 N N . VAL A 1 617 ? -46.431 -13.717 89.586 1.00 94.81 617 VAL A N 1
ATOM 4780 C CA . VAL A 1 617 ? -45.462 -12.601 89.600 1.00 94.81 617 VAL A CA 1
ATOM 4781 C C . VAL A 1 617 ? -44.018 -13.095 89.468 1.00 94.81 617 VAL A C 1
ATOM 4783 O O . VAL A 1 617 ? -43.273 -12.589 88.632 1.00 94.81 617 VAL A O 1
ATOM 4786 N N . LEU A 1 618 ? -43.613 -14.112 90.239 1.00 92.56 618 LEU A N 1
ATOM 4787 C CA . LEU A 1 618 ? -42.251 -14.658 90.144 1.00 92.56 618 LEU A CA 1
ATOM 4788 C C . LEU A 1 618 ? -41.969 -15.287 88.776 1.00 92.56 618 LEU A C 1
ATOM 4790 O O . LEU A 1 618 ? -40.874 -15.118 88.237 1.00 92.56 618 LEU A O 1
ATOM 4794 N N . LYS A 1 619 ? -42.967 -15.966 88.201 1.00 93.75 619 LYS A N 1
ATOM 4795 C CA . LYS A 1 619 ? -42.875 -16.568 86.868 1.00 93.75 619 LYS A CA 1
ATOM 4796 C C . LYS A 1 619 ? -42.791 -15.511 85.764 1.00 93.75 619 LYS A C 1
ATOM 4798 O O . LYS A 1 619 ? -42.009 -15.681 84.833 1.00 93.75 619 LYS A O 1
ATOM 4803 N N . ASP A 1 620 ? -43.547 -14.422 85.876 1.00 95.06 620 ASP A N 1
ATOM 4804 C CA . ASP A 1 620 ? -43.492 -13.304 84.931 1.00 95.06 620 ASP A CA 1
ATOM 4805 C C . ASP A 1 620 ? -42.100 -12.632 84.970 1.00 95.06 620 ASP A C 1
ATOM 4807 O O . ASP A 1 620 ? -41.548 -12.302 83.920 1.00 95.06 620 ASP A O 1
ATOM 4811 N N . TYR A 1 621 ? -41.458 -12.527 86.144 1.00 95.19 621 TYR A N 1
ATOM 4812 C CA . TYR A 1 621 ? -40.064 -12.067 86.225 1.00 95.19 621 TYR A CA 1
ATOM 4813 C C . TYR A 1 621 ? -39.062 -13.029 85.576 1.00 95.19 621 TYR A C 1
ATOM 4815 O O . TYR A 1 621 ? -38.133 -12.567 84.918 1.00 95.19 621 TYR A O 1
ATOM 4823 N N . ASP A 1 622 ? -39.236 -14.348 85.712 1.00 93.12 622 ASP A N 1
ATOM 4824 C CA . ASP A 1 622 ? -38.408 -15.319 84.979 1.00 93.12 622 ASP A CA 1
ATOM 4825 C C . ASP A 1 622 ? -38.549 -15.166 83.463 1.00 93.12 622 ASP A C 1
ATOM 4827 O O . ASP A 1 622 ? -37.563 -15.232 82.728 1.00 93.12 622 ASP A O 1
ATOM 4831 N N . GLN A 1 623 ? -39.766 -14.904 82.984 1.00 93.81 623 GLN A N 1
ATOM 4832 C CA . GLN A 1 623 ? -40.000 -14.613 81.572 1.00 93.81 623 GLN A CA 1
ATOM 4833 C C . GLN A 1 623 ? -39.309 -13.319 81.128 1.00 93.81 623 GLN A C 1
ATOM 4835 O O . GLN A 1 623 ? -38.709 -13.308 80.057 1.00 93.81 623 GLN A O 1
ATOM 4840 N N . LEU A 1 624 ? -39.328 -12.259 81.943 1.00 94.19 624 LEU A N 1
ATOM 4841 C CA . LEU A 1 624 ? -38.620 -11.007 81.643 1.00 94.19 624 LEU A CA 1
ATOM 4842 C C . LEU A 1 624 ? -37.095 -11.177 81.607 1.00 94.19 624 LEU A C 1
ATOM 4844 O O . LEU A 1 624 ? -36.436 -10.584 80.755 1.00 94.19 624 LEU A O 1
ATOM 4848 N N . LEU A 1 625 ? -36.527 -12.004 82.489 1.00 94.00 625 LEU A N 1
ATOM 4849 C CA . LEU A 1 625 ? -35.096 -12.323 82.465 1.00 94.00 625 LEU A CA 1
ATOM 4850 C C . LEU A 1 625 ? -34.709 -13.070 81.187 1.00 94.00 625 LEU A C 1
ATOM 4852 O O . LEU A 1 625 ? -33.752 -12.677 80.522 1.00 94.00 625 LEU A O 1
ATOM 4856 N N . ASN A 1 626 ? -35.492 -14.086 80.813 1.00 94.25 626 ASN A N 1
ATOM 4857 C CA . ASN A 1 626 ? -35.298 -14.813 79.558 1.00 94.25 626 ASN A CA 1
ATOM 4858 C C . ASN A 1 626 ? -35.459 -13.896 78.337 1.00 94.25 626 ASN A C 1
ATOM 4860 O O . ASN A 1 626 ? -34.703 -14.024 77.379 1.00 94.25 626 ASN A O 1
ATOM 4864 N N . LEU A 1 627 ? -36.406 -12.951 78.379 1.00 94.19 627 LEU A N 1
ATOM 4865 C CA . LEU A 1 627 ? -36.595 -11.957 77.320 1.00 94.19 627 LEU A CA 1
ATOM 4866 C C . LEU A 1 627 ? -35.373 -11.039 77.183 1.00 94.19 627 LEU A C 1
ATOM 4868 O O . LEU A 1 627 ? -34.949 -10.753 76.067 1.00 94.19 627 LEU A O 1
ATOM 4872 N N . GLY A 1 628 ? -34.771 -10.618 78.300 1.00 93.69 628 GLY A N 1
ATOM 4873 C CA . GLY A 1 628 ? -33.499 -9.894 78.280 1.00 93.69 628 GLY A CA 1
ATOM 4874 C C . GLY A 1 628 ? -32.376 -10.725 77.645 1.00 93.69 628 GLY A C 1
ATOM 4875 O O . GLY A 1 628 ? -31.680 -10.271 76.738 1.00 93.69 628 GLY A O 1
ATOM 4876 N N . ASP A 1 629 ? -32.226 -11.987 78.040 1.00 93.50 629 ASP A N 1
ATOM 4877 C CA . ASP A 1 629 ? -31.211 -12.856 77.430 1.00 93.50 629 ASP A CA 1
ATOM 4878 C C . ASP A 1 629 ? -31.426 -13.048 75.925 1.00 93.50 629 ASP A C 1
ATOM 4880 O O . ASP A 1 629 ? -30.469 -12.984 75.150 1.00 93.50 629 ASP A O 1
ATOM 4884 N N . GLN A 1 630 ? -32.681 -13.188 75.497 1.00 95.25 630 GLN A N 1
ATOM 4885 C CA . GLN A 1 630 ? -33.030 -13.275 74.086 1.00 95.25 630 GLN A CA 1
ATOM 4886 C C . GLN A 1 630 ? -32.677 -11.989 73.329 1.00 95.25 630 GLN A C 1
ATOM 4888 O O . GLN A 1 630 ? -31.955 -12.058 72.342 1.00 95.25 630 GLN A O 1
ATOM 4893 N N . TYR A 1 631 ? -33.069 -10.812 73.823 1.00 95.75 631 TYR A N 1
ATOM 4894 C CA . TYR A 1 631 ? -32.723 -9.539 73.177 1.00 95.75 631 TYR A CA 1
ATOM 4895 C C . TYR A 1 631 ? -31.219 -9.249 73.165 1.00 95.75 631 TYR A C 1
ATOM 4897 O O . TYR A 1 631 ? -30.731 -8.602 72.241 1.00 95.75 631 TYR A O 1
ATOM 4905 N N . ASN A 1 632 ? -30.465 -9.717 74.165 1.00 94.88 632 ASN A N 1
ATOM 4906 C CA . ASN A 1 632 ? -29.005 -9.600 74.155 1.00 94.88 632 ASN A CA 1
ATOM 4907 C C . ASN A 1 632 ? -28.398 -10.452 73.030 1.00 94.88 632 ASN A C 1
ATOM 4909 O O . ASN A 1 632 ? -27.518 -9.983 72.309 1.00 94.88 632 ASN A O 1
ATOM 4913 N N . LYS A 1 633 ? -28.913 -11.675 72.849 1.00 95.69 633 LYS A N 1
ATOM 4914 C CA . LYS A 1 633 ? -28.518 -12.554 71.750 1.00 95.69 633 LYS A CA 1
ATOM 4915 C C . LYS A 1 633 ? -28.906 -11.972 70.389 1.00 95.69 633 LYS A C 1
ATOM 4917 O O . LYS A 1 633 ? -28.043 -11.882 69.526 1.00 95.69 633 LYS A O 1
ATOM 4922 N N . ASP A 1 634 ? -30.144 -11.511 70.230 1.00 96.19 634 ASP A N 1
ATOM 4923 C CA . ASP A 1 634 ? -30.629 -10.909 68.982 1.00 96.19 634 ASP A CA 1
ATOM 4924 C C . ASP A 1 634 ? -29.786 -9.681 68.596 1.00 96.19 634 ASP A C 1
ATOM 4926 O O . ASP A 1 634 ? -29.413 -9.512 67.437 1.00 96.19 634 ASP A O 1
ATOM 4930 N N . ALA A 1 635 ? -29.414 -8.846 69.572 1.00 95.69 635 ALA A N 1
ATOM 4931 C CA . ALA A 1 635 ? -28.503 -7.725 69.358 1.00 95.69 635 ALA A CA 1
ATOM 4932 C C . ALA A 1 635 ? -27.106 -8.177 68.902 1.00 95.69 635 ALA A C 1
ATOM 4934 O O . ALA A 1 635 ? -26.513 -7.561 68.018 1.00 95.69 635 ALA A O 1
ATOM 4935 N N . ASN A 1 636 ? -26.569 -9.250 69.485 1.00 95.50 636 ASN A N 1
ATOM 4936 C CA . ASN A 1 636 ? -25.284 -9.797 69.064 1.00 95.50 636 ASN A CA 1
ATOM 4937 C C . ASN A 1 636 ? -25.345 -10.349 67.631 1.00 95.50 636 ASN A C 1
ATOM 4939 O O . ASN A 1 636 ? -24.459 -10.055 66.832 1.00 95.50 636 ASN A O 1
ATOM 4943 N N . ASP A 1 637 ? -26.403 -11.089 67.301 1.00 96.31 637 ASP A N 1
ATOM 4944 C CA . ASP A 1 637 ? -26.613 -11.660 65.969 1.00 96.31 637 ASP A CA 1
ATOM 4945 C C . ASP A 1 637 ? -26.774 -10.547 64.913 1.00 96.31 637 ASP A C 1
ATOM 4947 O O . ASP A 1 637 ? -26.162 -10.618 63.846 1.00 96.31 637 ASP A O 1
ATOM 4951 N N . LEU A 1 638 ? -27.500 -9.463 65.231 1.00 95.62 638 LEU A N 1
ATOM 4952 C CA . LEU A 1 638 ? -27.583 -8.266 64.380 1.00 95.62 638 LEU A CA 1
ATOM 4953 C C . LEU A 1 638 ? -26.220 -7.597 64.180 1.00 95.62 638 LEU A C 1
ATOM 4955 O O . LEU A 1 638 ? -25.878 -7.224 63.060 1.00 95.62 638 LEU A O 1
ATOM 4959 N N . ASN A 1 639 ? -25.432 -7.449 65.246 1.00 94.94 639 ASN A N 1
ATOM 4960 C CA . ASN A 1 639 ? -24.106 -6.846 65.153 1.00 94.94 639 ASN A CA 1
ATOM 4961 C C . ASN A 1 639 ? -23.171 -7.670 64.252 1.00 94.94 639 ASN A C 1
ATOM 4963 O O . ASN A 1 639 ? -22.466 -7.101 63.422 1.00 94.94 639 ASN A O 1
ATOM 4967 N N . THR A 1 640 ? -23.192 -9.001 64.373 1.00 96.12 640 THR A N 1
ATOM 4968 C CA . THR A 1 640 ? -22.445 -9.894 63.475 1.00 96.12 640 THR A CA 1
ATOM 4969 C C . THR A 1 640 ? -22.937 -9.778 62.034 1.00 96.12 640 THR A C 1
ATOM 4971 O O . THR A 1 640 ? -22.121 -9.591 61.140 1.00 96.12 640 THR A O 1
ATOM 4974 N N . MET A 1 641 ? -24.254 -9.794 61.804 1.00 96.19 641 MET A N 1
ATOM 4975 C CA . MET A 1 641 ? -24.834 -9.670 60.462 1.00 96.19 641 MET A CA 1
ATOM 4976 C C . MET A 1 641 ? -24.423 -8.365 59.763 1.00 96.19 641 MET A C 1
ATOM 4978 O O . MET A 1 641 ? -24.071 -8.380 58.584 1.00 96.19 641 MET A O 1
ATOM 4982 N N . PHE A 1 642 ? -24.442 -7.232 60.472 1.00 96.62 642 PHE A N 1
ATOM 4983 C CA . PHE A 1 642 ? -23.974 -5.966 59.907 1.00 96.62 642 PHE A CA 1
ATOM 4984 C C . PHE A 1 642 ? -22.453 -5.934 59.709 1.00 96.62 642 PHE A C 1
ATOM 4986 O O . PHE A 1 642 ? -21.996 -5.367 58.719 1.00 96.62 642 PHE A O 1
ATOM 4993 N N . GLY A 1 643 ? -21.670 -6.573 60.584 1.00 94.19 643 GLY A N 1
ATOM 4994 C CA . GLY A 1 643 ? -20.228 -6.745 60.383 1.00 94.19 643 GLY A CA 1
ATOM 4995 C C . GLY A 1 643 ? -19.900 -7.545 59.116 1.00 94.19 643 GLY A C 1
ATOM 4996 O O . GLY A 1 643 ? -19.075 -7.117 58.309 1.00 94.19 643 GLY A O 1
ATOM 4997 N N . ASP A 1 644 ? -20.605 -8.653 58.886 1.00 95.38 644 ASP A N 1
ATOM 4998 C CA . ASP A 1 644 ? -20.475 -9.465 57.670 1.00 95.38 644 ASP A CA 1
ATOM 4999 C C . ASP A 1 644 ? -20.891 -8.684 56.413 1.00 95.38 644 ASP A C 1
ATOM 5001 O O . ASP A 1 644 ? -20.265 -8.808 55.354 1.00 95.38 644 ASP A O 1
ATOM 5005 N N . LEU A 1 645 ? -21.914 -7.828 56.528 1.00 95.50 645 LEU A N 1
ATOM 5006 C CA . LEU A 1 645 ? -22.329 -6.934 55.449 1.00 95.50 645 LEU A CA 1
ATOM 5007 C C . LEU A 1 645 ? -21.231 -5.920 55.097 1.00 95.50 645 LEU A C 1
ATOM 5009 O O . LEU A 1 645 ? -20.963 -5.728 53.913 1.00 95.50 645 LEU A O 1
ATOM 5013 N N . VAL A 1 646 ? -20.564 -5.316 56.091 1.00 95.44 646 VAL A N 1
ATOM 5014 C CA . VAL A 1 646 ? -19.418 -4.414 55.857 1.00 95.44 646 VAL A CA 1
ATOM 5015 C C . VAL A 1 646 ? -18.298 -5.145 55.117 1.00 95.44 646 VAL A C 1
ATOM 5017 O O . VAL A 1 646 ? -17.850 -4.660 54.081 1.00 95.44 646 VAL A O 1
ATOM 5020 N N . MET A 1 647 ? -17.907 -6.341 55.569 1.00 94.50 647 MET A N 1
ATOM 5021 C CA . MET A 1 647 ? -16.870 -7.136 54.890 1.00 94.50 647 MET A CA 1
ATOM 5022 C C . MET A 1 647 ? -17.255 -7.489 53.444 1.00 94.50 647 MET A C 1
ATOM 5024 O O . MET A 1 647 ? -16.423 -7.437 52.537 1.00 94.50 647 MET A O 1
ATOM 5028 N N . THR A 1 648 ? -18.528 -7.814 53.201 1.00 95.00 648 THR A N 1
ATOM 5029 C CA . THR A 1 648 ? -19.038 -8.095 51.849 1.00 95.00 648 THR A CA 1
ATOM 5030 C C . THR A 1 648 ? -18.940 -6.861 50.951 1.00 95.00 648 THR A C 1
ATOM 5032 O O . THR A 1 648 ? -18.525 -6.967 49.797 1.00 95.00 648 THR A O 1
ATOM 5035 N N . MET A 1 649 ? -19.279 -5.682 51.477 1.00 95.31 649 MET A N 1
ATOM 5036 C CA . MET A 1 649 ? -19.176 -4.414 50.754 1.00 95.31 649 MET A CA 1
ATOM 5037 C C . MET A 1 649 ? -17.720 -4.016 50.467 1.00 95.31 649 MET A C 1
ATOM 5039 O O . MET A 1 649 ? -17.430 -3.538 49.373 1.00 95.31 649 MET A O 1
ATOM 5043 N N . GLU A 1 650 ? -16.785 -4.268 51.387 1.00 90.81 650 GLU A N 1
ATOM 5044 C CA . GLU A 1 650 ? -15.347 -4.076 51.139 1.00 90.81 650 GLU A CA 1
ATOM 5045 C C . GLU A 1 650 ? -14.834 -4.987 50.017 1.00 90.81 650 GLU A C 1
ATOM 5047 O O . GLU A 1 650 ? -14.121 -4.529 49.124 1.00 90.81 650 GLU A O 1
ATOM 5052 N N . SER A 1 651 ? -15.246 -6.259 50.002 1.00 92.00 651 SER A N 1
ATOM 5053 C CA . SER A 1 651 ? -14.921 -7.165 48.894 1.00 92.00 651 SER A CA 1
ATOM 5054 C C . SER A 1 651 ? -15.533 -6.689 47.574 1.00 92.00 651 SER A C 1
ATOM 5056 O O . SER A 1 651 ? -14.880 -6.761 46.535 1.00 92.00 651 SER A O 1
ATOM 5058 N N . MET A 1 652 ? -16.769 -6.180 47.601 1.00 93.69 652 MET A N 1
ATOM 5059 C CA . MET A 1 652 ? -17.433 -5.636 46.415 1.00 93.69 652 MET A CA 1
ATOM 5060 C C . MET A 1 652 ? -16.709 -4.394 45.883 1.00 93.69 652 MET A C 1
ATOM 5062 O O . MET A 1 652 ? -16.598 -4.231 44.670 1.00 93.69 652 MET A O 1
ATOM 5066 N N . LYS A 1 653 ? -16.148 -3.561 46.768 1.00 93.44 653 LYS A N 1
ATOM 5067 C CA . LYS A 1 653 ? -15.324 -2.406 46.391 1.00 93.44 653 LYS A CA 1
ATOM 5068 C C . LYS A 1 653 ? -14.073 -2.811 45.611 1.00 93.44 653 LYS A C 1
ATOM 5070 O O . LYS A 1 653 ? -13.722 -2.151 44.637 1.00 93.44 653 LYS A O 1
ATOM 5075 N N . VAL A 1 654 ? -13.422 -3.909 46.002 1.00 93.06 654 VAL A N 1
ATOM 5076 C CA . VAL A 1 654 ? -12.284 -4.460 45.246 1.00 93.06 654 VAL A CA 1
ATOM 5077 C C . VAL A 1 654 ? -12.726 -4.871 43.840 1.00 93.06 654 VAL A C 1
ATOM 5079 O O . VAL A 1 654 ? -12.110 -4.443 42.871 1.00 93.06 654 VAL A O 1
ATOM 5082 N N . SER A 1 655 ? -13.835 -5.607 43.708 1.00 93.81 655 SER A N 1
ATOM 5083 C CA . SER A 1 655 ? -14.368 -5.999 42.393 1.00 93.81 655 SER A CA 1
ATOM 5084 C C . SER A 1 655 ? -14.767 -4.801 41.526 1.00 93.81 655 SER A C 1
ATOM 5086 O O . SER A 1 655 ? -14.530 -4.809 40.324 1.00 93.81 655 SER A O 1
ATOM 5088 N N . VAL A 1 656 ? -15.337 -3.749 42.120 1.00 93.81 656 VAL A N 1
ATOM 5089 C CA . VAL A 1 656 ? -15.632 -2.487 41.423 1.00 93.81 656 VAL A CA 1
ATOM 5090 C C . VAL A 1 656 ? -14.349 -1.838 40.904 1.00 93.81 656 VAL A C 1
ATOM 5092 O O . VAL A 1 656 ? -14.311 -1.424 39.751 1.00 93.81 656 VAL A O 1
ATOM 5095 N N . SER A 1 657 ? -13.275 -1.817 41.699 1.00 90.56 657 SER A N 1
ATOM 5096 C CA . SER A 1 657 ? -11.973 -1.304 41.255 1.00 90.56 657 SER A CA 1
ATOM 5097 C C . SER A 1 657 ? -11.389 -2.106 40.085 1.00 90.56 657 SER A C 1
ATOM 5099 O O . SER A 1 657 ? -10.842 -1.510 39.159 1.00 90.56 657 SER A O 1
ATOM 5101 N N . GLU A 1 658 ? -11.504 -3.437 40.106 1.00 93.44 658 GLU A N 1
ATOM 5102 C CA . GLU A 1 658 ? -11.072 -4.305 38.998 1.00 93.44 658 GLU A CA 1
ATOM 5103 C C . GLU A 1 658 ? -11.891 -4.042 37.723 1.00 93.44 658 GLU A C 1
ATOM 5105 O O . GLU A 1 658 ? -11.341 -3.996 36.622 1.00 93.44 658 GLU A O 1
ATOM 5110 N N . VAL A 1 659 ? -13.202 -3.817 37.865 1.00 94.06 659 VAL A N 1
ATOM 5111 C CA . VAL A 1 659 ? -14.082 -3.432 36.752 1.00 94.06 659 VAL A CA 1
ATOM 5112 C C . VAL A 1 659 ? -13.669 -2.077 36.174 1.00 94.06 659 VAL A C 1
ATOM 5114 O O . VAL A 1 659 ? -13.546 -1.966 34.957 1.00 94.06 659 VAL A O 1
ATOM 5117 N N . THR A 1 660 ? -13.374 -1.076 37.007 1.00 93.44 660 THR A N 1
ATOM 5118 C CA . THR A 1 660 ? -12.871 0.232 36.549 1.00 93.44 660 THR A CA 1
ATOM 5119 C C . THR A 1 660 ? -11.569 0.100 35.755 1.00 93.44 660 THR A C 1
ATOM 5121 O O . THR A 1 660 ? -11.408 0.722 34.704 1.00 93.44 660 THR A O 1
ATOM 5124 N N . GLU A 1 661 ? -10.633 -0.739 36.209 1.00 93.31 661 GLU A N 1
ATOM 5125 C CA . GLU A 1 661 ? -9.393 -1.002 35.470 1.00 93.31 661 GLU A CA 1
ATOM 5126 C C . GLU A 1 661 ? -9.667 -1.684 34.119 1.00 93.31 661 GLU A C 1
ATOM 5128 O O . GLU A 1 661 ? -9.106 -1.290 33.092 1.00 93.31 661 GLU A O 1
ATOM 5133 N N . ALA A 1 662 ? -10.575 -2.664 34.085 1.00 94.56 662 ALA A N 1
ATOM 5134 C CA . ALA A 1 662 ? -10.983 -3.324 32.848 1.00 94.56 662 ALA A CA 1
ATOM 5135 C C . ALA A 1 662 ? -11.636 -2.347 31.851 1.00 94.56 662 ALA A C 1
ATOM 5137 O O . ALA A 1 662 ? -11.309 -2.383 30.666 1.00 94.56 662 ALA A O 1
ATOM 5138 N N . ILE A 1 663 ? -12.500 -1.443 32.322 1.00 94.44 663 ILE A N 1
ATOM 5139 C CA . ILE A 1 663 ? -13.132 -0.384 31.514 1.00 94.44 663 ILE A CA 1
ATOM 5140 C C . ILE A 1 663 ? -12.076 0.553 30.926 1.00 94.44 663 ILE A C 1
ATOM 5142 O O . ILE A 1 663 ? -12.117 0.847 29.732 1.00 94.44 663 ILE A O 1
ATOM 5146 N N . SER A 1 664 ? -11.089 0.970 31.723 1.00 92.62 664 SER A N 1
ATOM 5147 C CA . SER A 1 664 ? -9.970 1.796 31.250 1.00 92.62 664 SER A CA 1
ATOM 5148 C C . SER A 1 664 ? -9.191 1.109 30.120 1.00 92.62 664 SER A C 1
ATOM 5150 O O . SER A 1 664 ? -8.930 1.707 29.073 1.00 92.62 664 SER A O 1
ATOM 5152 N N . ASN A 1 665 ? -8.896 -0.186 30.269 1.00 94.44 665 ASN A N 1
ATOM 5153 C CA . ASN A 1 665 ? -8.233 -0.973 29.226 1.00 94.44 665 ASN A CA 1
ATOM 5154 C C . ASN A 1 665 ? -9.093 -1.118 27.957 1.00 94.44 665 ASN A C 1
ATOM 5156 O O . ASN A 1 665 ? -8.562 -1.057 26.843 1.00 94.44 665 ASN A O 1
ATOM 5160 N N . ILE A 1 666 ? -10.415 -1.272 28.099 1.00 94.62 666 ILE A N 1
ATOM 5161 C CA . ILE A 1 666 ? -11.351 -1.276 26.965 1.00 94.62 666 ILE A CA 1
ATOM 5162 C C . ILE A 1 666 ? -11.317 0.079 26.253 1.00 94.62 666 ILE A C 1
ATOM 5164 O O . ILE A 1 666 ? -11.166 0.104 25.035 1.00 94.62 666 ILE A O 1
ATOM 5168 N N . ALA A 1 667 ? -11.373 1.193 26.986 1.00 92.94 667 ALA A N 1
ATOM 5169 C CA . ALA A 1 667 ? -11.322 2.535 26.409 1.00 92.94 667 ALA A CA 1
ATOM 5170 C C . ALA A 1 667 ? -10.035 2.767 25.595 1.00 92.94 667 ALA A C 1
ATOM 5172 O O . ALA A 1 667 ? -10.094 3.264 24.468 1.00 92.94 667 ALA A O 1
ATOM 5173 N N . ILE A 1 668 ? -8.877 2.343 26.120 1.00 94.38 668 ILE A N 1
ATOM 5174 C CA . ILE A 1 668 ? -7.595 2.394 25.395 1.00 94.38 668 ILE A CA 1
ATOM 5175 C C . ILE A 1 668 ? -7.667 1.553 24.113 1.00 94.38 668 ILE A C 1
ATOM 5177 O O . ILE A 1 668 ? -7.332 2.043 23.033 1.00 94.38 668 ILE A O 1
ATOM 5181 N N . THR A 1 669 ? -8.160 0.316 24.212 1.00 94.75 669 THR A N 1
ATOM 5182 C CA . THR A 1 669 ? -8.265 -0.615 23.074 1.00 94.75 669 THR A CA 1
ATOM 5183 C C . THR A 1 669 ? -9.210 -0.092 21.989 1.00 94.75 669 THR A C 1
ATOM 5185 O O . THR A 1 669 ? -8.916 -0.214 20.798 1.00 94.75 669 THR A O 1
ATOM 5188 N N . VAL A 1 670 ? -10.333 0.522 22.373 1.00 94.81 670 VAL A N 1
ATOM 5189 C CA . VAL A 1 670 ? -11.273 1.180 21.452 1.00 94.81 670 VAL A CA 1
ATOM 5190 C C . VAL A 1 670 ? -10.596 2.360 20.756 1.00 94.81 670 VAL A C 1
ATOM 5192 O O . VAL A 1 670 ? -10.720 2.496 19.540 1.00 94.81 670 VAL A O 1
ATOM 5195 N N . GLY A 1 671 ? -9.822 3.173 21.482 1.00 89.75 671 GLY A N 1
ATOM 5196 C CA . GLY A 1 671 ? -9.055 4.281 20.906 1.00 89.75 671 GLY A CA 1
ATOM 5197 C C . GLY A 1 671 ? -8.010 3.829 19.876 1.00 89.75 671 GLY A C 1
ATOM 5198 O O . GLY A 1 671 ? -7.919 4.402 18.786 1.00 89.75 671 GLY A O 1
ATOM 5199 N N . GLU A 1 672 ? -7.250 2.774 20.181 1.00 92.94 672 GLU A N 1
ATOM 5200 C CA . GLU A 1 672 ? -6.295 2.171 19.240 1.00 92.94 672 GLU A CA 1
ATOM 5201 C C . GLU A 1 672 ? -7.000 1.558 18.025 1.00 92.94 672 GLU A C 1
ATOM 5203 O O . GLU A 1 672 ? -6.584 1.780 16.885 1.00 92.94 672 GLU A O 1
ATOM 5208 N N . SER A 1 673 ? -8.111 0.854 18.251 1.00 93.69 673 SER A N 1
ATOM 5209 C CA . SER A 1 673 ? -8.915 0.247 17.188 1.00 93.69 673 SER A CA 1
ATOM 5210 C C . SER A 1 673 ? -9.518 1.303 16.263 1.00 93.69 673 SER A C 1
ATOM 5212 O O . SER A 1 673 ? -9.457 1.150 15.047 1.00 93.69 673 SER A O 1
ATOM 5214 N N . ALA A 1 674 ? -10.025 2.415 16.801 1.00 92.25 674 ALA A N 1
ATOM 5215 C CA . ALA A 1 674 ? -10.539 3.529 16.009 1.00 92.25 674 ALA A CA 1
ATOM 5216 C C . ALA A 1 674 ? -9.448 4.163 15.125 1.00 92.25 674 ALA A C 1
ATOM 5218 O O . ALA A 1 674 ? -9.688 4.458 13.948 1.00 92.25 674 ALA A O 1
ATOM 5219 N N . ARG A 1 675 ? -8.220 4.316 15.649 1.00 92.19 675 ARG A N 1
ATOM 5220 C CA . ARG A 1 675 ? -7.061 4.726 14.836 1.00 92.19 675 ARG A CA 1
ATOM 5221 C C . ARG A 1 675 ? -6.756 3.716 13.734 1.00 92.19 675 ARG A C 1
ATOM 5223 O O . ARG A 1 675 ? -6.577 4.130 12.592 1.00 92.19 675 ARG A O 1
ATOM 5230 N N . GLY A 1 676 ? -6.738 2.423 14.056 1.00 93.44 676 GLY A N 1
ATOM 5231 C CA . GLY A 1 676 ? -6.513 1.354 13.082 1.00 93.44 676 GLY A CA 1
ATOM 5232 C C . GLY A 1 676 ? -7.564 1.344 11.968 1.00 93.44 676 GLY A C 1
ATOM 5233 O O . GLY A 1 676 ? -7.217 1.271 10.795 1.00 93.44 676 GLY A O 1
ATOM 5234 N N . VAL A 1 677 ? -8.844 1.514 12.308 1.00 94.12 677 VAL A N 1
ATOM 5235 C CA . VAL A 1 677 ? -9.945 1.640 11.335 1.00 94.12 677 VAL A CA 1
ATOM 5236 C C . VAL A 1 677 ? -9.733 2.849 10.415 1.00 94.12 677 VAL A C 1
ATOM 5238 O O . VAL A 1 677 ? -9.913 2.735 9.205 1.00 94.12 677 VAL A O 1
ATOM 5241 N N . THR A 1 678 ? -9.286 3.985 10.959 1.00 91.31 678 THR A N 1
ATOM 5242 C CA . THR A 1 678 ? -8.986 5.195 10.168 1.00 91.31 678 THR A CA 1
ATOM 5243 C C . THR A 1 678 ? -7.811 4.975 9.207 1.00 91.31 678 THR A C 1
ATOM 5245 O O . THR A 1 678 ? -7.848 5.424 8.064 1.00 91.31 678 THR A O 1
ATOM 5248 N N . GLU A 1 679 ? -6.775 4.256 9.640 1.00 94.00 679 GLU A N 1
ATOM 5249 C CA . GLU A 1 679 ? -5.634 3.892 8.793 1.00 94.00 679 GLU A CA 1
ATOM 5250 C C . GLU A 1 679 ? -6.048 2.936 7.665 1.00 94.00 679 GLU A C 1
ATOM 5252 O O . GLU A 1 679 ? -5.683 3.149 6.509 1.00 94.00 679 GLU A O 1
ATOM 5257 N N . VAL A 1 680 ? -6.874 1.928 7.968 1.00 93.38 680 VAL A N 1
ATOM 5258 C CA . VAL A 1 680 ? -7.433 1.023 6.953 1.00 93.38 680 VAL A CA 1
ATOM 5259 C C . VAL A 1 680 ? -8.279 1.802 5.943 1.00 93.38 680 VAL A C 1
ATOM 5261 O O . VAL A 1 680 ? -8.138 1.567 4.745 1.00 93.38 680 VAL A O 1
ATOM 5264 N N . ALA A 1 681 ? -9.091 2.766 6.388 1.00 92.62 681 ALA A N 1
ATOM 5265 C CA . ALA A 1 681 ? -9.847 3.646 5.495 1.00 92.62 681 ALA A CA 1
ATOM 5266 C C . ALA A 1 681 ? -8.931 4.445 4.547 1.00 92.62 681 ALA A C 1
ATOM 5268 O O . ALA A 1 681 ? -9.212 4.552 3.353 1.00 92.62 681 ALA A O 1
ATOM 5269 N N . GLY A 1 682 ? -7.805 4.961 5.055 1.00 91.44 682 GLY A N 1
ATOM 5270 C CA . GLY A 1 682 ? -6.784 5.616 4.233 1.00 91.44 682 GLY A CA 1
ATOM 5271 C C . GLY A 1 682 ? -6.176 4.674 3.191 1.00 91.44 682 GLY A C 1
ATOM 5272 O O . GLY A 1 682 ? -6.135 5.001 2.006 1.00 91.44 682 GLY A O 1
ATOM 5273 N N . ASN A 1 683 ? -5.792 3.465 3.608 1.00 92.75 683 ASN A N 1
ATOM 5274 C CA . ASN A 1 683 ? -5.227 2.453 2.712 1.00 92.75 683 ASN A CA 1
ATOM 5275 C C . ASN A 1 683 ? -6.212 2.026 1.614 1.00 92.75 683 ASN A C 1
ATOM 5277 O O . ASN A 1 683 ? -5.807 1.811 0.476 1.00 92.75 683 ASN A O 1
ATOM 5281 N N . ILE A 1 684 ? -7.507 1.924 1.921 1.00 93.69 684 ILE A N 1
ATOM 5282 C CA . ILE A 1 684 ? -8.560 1.650 0.932 1.00 93.69 684 ILE A CA 1
ATOM 5283 C C . ILE A 1 684 ? -8.567 2.719 -0.161 1.00 93.69 684 ILE A C 1
ATOM 5285 O O . ILE A 1 684 ? -8.586 2.375 -1.342 1.00 93.69 684 ILE A O 1
ATOM 5289 N N . ASN A 1 685 ? -8.513 4.001 0.213 1.00 90.69 685 ASN A N 1
ATOM 5290 C CA . ASN A 1 685 ? -8.478 5.100 -0.750 1.00 90.69 685 ASN A CA 1
ATOM 5291 C C . ASN A 1 685 ? -7.242 5.019 -1.665 1.00 90.69 685 ASN A C 1
ATOM 5293 O O . ASN A 1 685 ? -7.354 5.196 -2.879 1.00 90.69 685 ASN A O 1
ATOM 5297 N N . ASP A 1 686 ? -6.079 4.679 -1.111 1.00 92.62 686 ASP A N 1
ATOM 5298 C CA . ASP A 1 686 ? -4.862 4.484 -1.903 1.00 92.62 686 ASP A CA 1
ATOM 5299 C C . ASP A 1 686 ? -4.985 3.291 -2.866 1.00 92.62 686 ASP A C 1
ATOM 5301 O O . ASP A 1 686 ? -4.571 3.382 -4.026 1.00 92.62 686 ASP A O 1
ATOM 5305 N N . ILE A 1 687 ? -5.604 2.187 -2.430 1.00 92.75 687 ILE A N 1
ATOM 5306 C CA . ILE A 1 687 ? -5.856 1.021 -3.288 1.00 92.75 687 ILE A CA 1
ATOM 5307 C C . ILE A 1 687 ? -6.809 1.387 -4.435 1.00 92.75 687 ILE A C 1
ATOM 5309 O O . ILE A 1 687 ? -6.563 0.955 -5.560 1.00 92.75 687 ILE A O 1
ATOM 5313 N N . VAL A 1 688 ? -7.845 2.203 -4.199 1.00 92.69 688 VAL A N 1
ATOM 5314 C CA . VAL A 1 688 ? -8.739 2.698 -5.267 1.00 92.69 688 VAL A CA 1
ATOM 5315 C C . VAL A 1 688 ? -7.945 3.454 -6.331 1.00 92.69 688 VAL A C 1
ATOM 5317 O O . VAL A 1 688 ? -8.057 3.147 -7.515 1.00 92.69 688 VAL A O 1
ATOM 5320 N N . ILE A 1 689 ? -7.082 4.389 -5.919 1.00 92.56 689 ILE A N 1
ATOM 5321 C CA . ILE A 1 689 ? -6.254 5.180 -6.844 1.00 92.56 689 ILE A CA 1
ATOM 5322 C C . ILE A 1 689 ? -5.335 4.273 -7.674 1.00 92.56 689 ILE A C 1
ATOM 5324 O O . ILE A 1 689 ? -5.194 4.452 -8.887 1.00 92.56 689 ILE A O 1
ATOM 5328 N N . VAL A 1 690 ? -4.698 3.287 -7.035 1.00 92.75 690 VAL A N 1
ATOM 5329 C CA . VAL A 1 690 ? -3.839 2.320 -7.733 1.00 92.75 690 VAL A CA 1
ATOM 5330 C C . VAL A 1 690 ? -4.658 1.452 -8.690 1.00 92.75 690 VAL A C 1
ATOM 5332 O O . VAL A 1 690 ? -4.209 1.202 -9.808 1.00 92.75 690 VAL A O 1
ATOM 5335 N N . SER A 1 691 ? -5.856 1.032 -8.284 1.00 92.75 691 SER A N 1
ATOM 5336 C CA . SER A 1 691 ? -6.761 0.211 -9.090 1.00 92.75 691 SER A CA 1
ATOM 5337 C C . SER A 1 691 ? -7.191 0.911 -10.383 1.00 92.75 691 SER A C 1
ATOM 5339 O O . SER A 1 691 ? -7.084 0.341 -11.475 1.00 92.75 691 SER A O 1
ATOM 5341 N N . ASP A 1 692 ? -7.572 2.185 -10.289 1.00 90.44 692 ASP A N 1
ATOM 5342 C CA . ASP A 1 692 ? -7.917 3.015 -11.449 1.00 90.44 692 ASP A CA 1
ATOM 5343 C C . ASP A 1 692 ? -6.725 3.202 -12.394 1.00 90.44 692 ASP A C 1
ATOM 5345 O O . ASP A 1 692 ? -6.859 3.114 -13.622 1.00 90.44 692 ASP A O 1
ATOM 5349 N N . ARG A 1 693 ? -5.523 3.402 -11.837 1.00 92.62 693 ARG A N 1
ATOM 5350 C CA . ARG A 1 693 ? -4.307 3.530 -12.646 1.00 92.62 693 ARG A CA 1
ATOM 5351 C C . ARG A 1 693 ? -3.991 2.239 -13.399 1.00 92.62 693 ARG A C 1
ATOM 5353 O O . ARG A 1 693 ? -3.709 2.298 -14.592 1.00 92.62 693 ARG A O 1
ATOM 5360 N N . VAL A 1 694 ? -4.086 1.084 -12.738 1.00 92.62 694 VAL A N 1
ATOM 5361 C CA . VAL A 1 694 ? -3.876 -0.225 -13.377 1.00 92.62 694 VAL A CA 1
ATOM 5362 C C . VAL A 1 694 ? -4.912 -0.466 -14.477 1.00 92.62 694 VAL A C 1
ATOM 5364 O O . VAL A 1 694 ? -4.551 -0.920 -15.559 1.00 92.62 694 VAL A O 1
ATOM 5367 N N . THR A 1 695 ? -6.175 -0.096 -14.255 1.00 92.25 695 THR A N 1
ATOM 5368 C CA . THR A 1 695 ? -7.228 -0.190 -15.281 1.00 92.25 695 THR A CA 1
ATOM 5369 C C . THR A 1 695 ? -6.882 0.647 -16.519 1.00 92.25 695 THR A C 1
ATOM 5371 O O . THR A 1 695 ? -6.951 0.152 -17.643 1.00 92.25 695 THR A O 1
ATOM 5374 N N . THR A 1 696 ? -6.399 1.877 -16.318 1.00 92.19 696 THR A N 1
ATOM 5375 C CA . THR A 1 696 ? -5.949 2.762 -17.410 1.00 92.19 696 THR A CA 1
ATOM 5376 C C . THR A 1 696 ? -4.737 2.192 -18.165 1.00 92.19 696 THR A C 1
ATOM 5378 O O . THR A 1 696 ? -4.654 2.261 -19.396 1.00 92.19 696 THR A O 1
ATOM 5381 N N . GLU A 1 697 ? -3.776 1.606 -17.446 1.00 92.50 697 GLU A N 1
ATOM 5382 C CA . GLU A 1 697 ? -2.611 0.951 -18.052 1.00 92.50 697 GLU A CA 1
ATOM 5383 C C . GLU A 1 697 ? -3.019 -0.281 -18.876 1.00 92.50 697 GLU A C 1
ATOM 5385 O O . GLU A 1 697 ? -2.497 -0.481 -19.974 1.00 92.50 697 GLU A O 1
ATOM 5390 N N . ILE A 1 698 ? -3.994 -1.069 -18.413 1.00 92.69 698 ILE A N 1
ATOM 5391 C CA . ILE A 1 698 ? -4.522 -2.233 -19.143 1.00 92.69 698 ILE A CA 1
ATOM 5392 C C . ILE A 1 698 ? -5.193 -1.825 -20.453 1.00 92.69 698 ILE A C 1
ATOM 5394 O O . ILE A 1 698 ? -4.967 -2.489 -21.468 1.00 92.69 698 ILE A O 1
ATOM 5398 N N . ASP A 1 699 ? -5.967 -0.738 -20.463 1.00 89.81 699 ASP A N 1
ATOM 5399 C CA . ASP A 1 699 ? -6.566 -0.201 -21.692 1.00 89.81 699 ASP A CA 1
ATOM 5400 C C . ASP A 1 699 ? -5.489 0.230 -22.698 1.00 89.81 699 ASP A C 1
ATOM 5402 O O . ASP A 1 699 ? -5.611 0.000 -23.907 1.00 89.81 699 ASP A O 1
ATOM 5406 N N . THR A 1 700 ? -4.378 0.778 -22.201 1.00 91.56 700 THR A N 1
ATOM 5407 C CA . THR A 1 700 ? -3.214 1.111 -23.033 1.00 91.56 700 THR A CA 1
ATOM 5408 C C . THR A 1 700 ? -2.559 -0.153 -23.601 1.00 91.56 700 THR A C 1
ATOM 5410 O O . THR A 1 700 ? -2.262 -0.208 -24.795 1.00 91.56 700 THR A O 1
ATOM 5413 N N . VAL A 1 701 ? -2.367 -1.200 -22.788 1.00 91.06 701 VAL A N 1
ATOM 5414 C CA . VAL A 1 701 ? -1.827 -2.496 -23.245 1.00 91.06 701 VAL A CA 1
ATOM 5415 C C . VAL A 1 701 ? -2.743 -3.143 -24.282 1.00 91.06 701 VAL A C 1
ATOM 5417 O O . VAL A 1 701 ? -2.254 -3.639 -25.297 1.00 91.06 701 VAL A O 1
ATOM 5420 N N . LYS A 1 702 ? -4.061 -3.082 -24.074 1.00 90.56 702 LYS A N 1
ATOM 5421 C CA . LYS A 1 702 ? -5.055 -3.577 -25.028 1.00 90.56 702 LYS A CA 1
ATOM 5422 C C . LYS A 1 702 ? -4.946 -2.841 -26.364 1.00 90.56 702 LYS A C 1
ATOM 5424 O O . LYS A 1 702 ? -4.806 -3.485 -27.398 1.00 90.56 702 LYS A O 1
ATOM 5429 N N . THR A 1 703 ? -4.906 -1.509 -26.336 1.00 91.06 703 THR A N 1
ATOM 5430 C CA . THR A 1 703 ? -4.740 -0.675 -27.541 1.00 91.06 703 THR A CA 1
ATOM 5431 C C . THR A 1 703 ? -3.425 -0.986 -28.271 1.00 91.06 703 THR A C 1
ATOM 5433 O O . THR A 1 703 ? -3.385 -1.078 -29.499 1.00 91.06 703 THR A O 1
ATOM 5436 N N . ASN A 1 704 ? -2.335 -1.197 -27.528 1.00 89.44 704 ASN A N 1
ATOM 5437 C CA . ASN A 1 704 ? -1.046 -1.586 -28.101 1.00 89.44 704 ASN A CA 1
ATOM 5438 C C . ASN A 1 704 ? -1.098 -2.981 -28.740 1.00 89.44 704 ASN A C 1
ATOM 5440 O O . ASN A 1 704 ? -0.519 -3.173 -29.807 1.00 89.44 704 ASN A O 1
ATOM 5444 N N . SER A 1 705 ? -1.798 -3.937 -28.123 1.00 91.75 705 SER A N 1
ATOM 5445 C CA . SER A 1 705 ? -2.021 -5.264 -28.705 1.00 91.75 705 SER A CA 1
ATOM 5446 C C . SER A 1 705 ? -2.840 -5.186 -29.998 1.00 91.75 705 SER A C 1
ATOM 5448 O O . SER A 1 705 ? -2.425 -5.736 -31.018 1.00 91.75 705 SER A O 1
ATOM 5450 N N . GLU A 1 706 ? -3.937 -4.423 -30.010 1.00 89.94 706 GLU A N 1
ATOM 5451 C CA . GLU A 1 706 ? -4.743 -4.179 -31.215 1.00 89.94 706 GLU A CA 1
ATOM 5452 C C . GLU A 1 706 ? -3.903 -3.538 -32.333 1.00 89.94 706 GLU A C 1
ATOM 5454 O O . GLU A 1 706 ? -3.995 -3.927 -33.499 1.00 89.94 706 GLU A O 1
ATOM 5459 N N . THR A 1 707 ? -3.017 -2.606 -31.971 1.00 90.00 707 THR A N 1
ATOM 5460 C CA . THR A 1 707 ? -2.075 -1.977 -32.907 1.00 90.00 707 THR A CA 1
ATOM 5461 C C . THR A 1 707 ? -1.062 -2.989 -33.455 1.00 90.00 707 THR A C 1
ATOM 5463 O O . THR A 1 707 ? -0.827 -3.025 -34.663 1.00 90.00 707 THR A O 1
ATOM 5466 N N . LEU A 1 708 ? -0.489 -3.854 -32.606 1.00 90.00 708 LEU A N 1
ATOM 5467 C CA . LEU A 1 708 ? 0.406 -4.934 -33.040 1.00 90.00 708 LEU A CA 1
ATOM 5468 C C . LEU A 1 708 ? -0.305 -5.906 -33.984 1.00 90.00 708 LEU A C 1
ATOM 5470 O O . LEU A 1 708 ? 0.246 -6.229 -35.033 1.00 90.00 708 LEU A O 1
ATOM 5474 N N . LYS A 1 709 ? -1.542 -6.306 -33.667 1.00 89.44 709 LYS A N 1
ATOM 5475 C CA . LYS A 1 709 ? -2.384 -7.114 -34.559 1.00 89.44 709 LYS A CA 1
ATOM 5476 C C . LYS A 1 709 ? -2.640 -6.424 -35.890 1.00 89.44 709 LYS A C 1
ATOM 5478 O O . LYS A 1 709 ? -2.588 -7.075 -36.927 1.00 89.44 709 LYS A O 1
ATOM 5483 N N . SER A 1 710 ? -2.895 -5.115 -35.889 1.00 89.81 710 SER A N 1
ATOM 5484 C CA . SER A 1 710 ? -3.044 -4.352 -37.130 1.00 89.81 710 SER A CA 1
ATOM 5485 C C . SER A 1 710 ? -1.786 -4.451 -37.993 1.00 89.81 710 SER A C 1
ATOM 5487 O O . SER A 1 710 ? -1.904 -4.726 -39.182 1.00 89.81 710 SER A O 1
ATOM 5489 N N . TYR A 1 711 ? -0.595 -4.298 -37.404 1.00 87.06 711 TYR A N 1
ATOM 5490 C CA . TYR A 1 711 ? 0.664 -4.450 -38.138 1.00 87.06 711 TYR A CA 1
ATOM 5491 C C . TYR A 1 711 ? 0.901 -5.881 -38.618 1.00 87.06 711 TYR A C 1
ATOM 5493 O O . TYR A 1 711 ? 1.382 -6.074 -39.728 1.00 87.06 711 TYR A O 1
ATOM 5501 N N . VAL A 1 712 ? 0.550 -6.890 -37.819 1.00 89.06 712 VAL A N 1
ATOM 5502 C CA . VAL A 1 712 ? 0.631 -8.300 -38.225 1.00 89.06 712 VAL A CA 1
ATOM 5503 C C . VAL A 1 712 ? -0.300 -8.584 -39.404 1.00 89.06 712 VAL A C 1
ATOM 5505 O O . VAL A 1 712 ? 0.123 -9.236 -40.352 1.00 89.06 712 VAL A O 1
ATOM 5508 N N . ASN A 1 713 ? -1.527 -8.058 -39.386 1.00 87.12 713 ASN A N 1
ATOM 5509 C CA . ASN A 1 713 ? -2.526 -8.248 -40.443 1.00 87.12 713 ASN A CA 1
ATOM 5510 C C . ASN A 1 713 ? -2.120 -7.635 -41.790 1.00 87.12 713 ASN A C 1
ATOM 5512 O O . ASN A 1 713 ? -2.679 -8.007 -42.824 1.00 87.12 713 ASN A O 1
ATOM 5516 N N . GLU A 1 714 ? -1.152 -6.714 -41.806 1.00 86.50 714 GLU A N 1
ATOM 5517 C CA . GLU A 1 714 ? -0.545 -6.248 -43.053 1.00 86.50 714 GLU A CA 1
ATOM 5518 C C . GLU A 1 714 ? 0.285 -7.342 -43.732 1.00 86.50 714 GLU A C 1
ATOM 5520 O O . GLU A 1 714 ? 0.513 -7.242 -44.936 1.00 86.50 714 GLU A O 1
ATOM 5525 N N . PHE A 1 715 ? 0.716 -8.377 -43.000 1.00 84.88 715 PHE A N 1
ATOM 5526 C CA . PHE A 1 715 ? 1.464 -9.522 -43.511 1.00 84.88 715 PHE A CA 1
ATOM 5527 C C . PHE A 1 715 ? 0.564 -10.732 -43.723 1.00 84.88 715 PHE A C 1
ATOM 5529 O O . PHE A 1 715 ? -0.253 -11.111 -42.887 1.00 84.88 715 PHE A O 1
ATOM 5536 N N . LYS A 1 716 ? 0.780 -11.415 -44.843 1.00 82.12 716 LYS A N 1
ATOM 5537 C CA . LYS A 1 716 ? 0.190 -12.722 -45.087 1.00 82.12 716 LYS A CA 1
ATOM 5538 C C . LYS A 1 716 ? 1.168 -13.787 -44.601 1.00 82.12 716 LYS A C 1
ATOM 5540 O O . LYS A 1 716 ? 2.180 -14.074 -45.249 1.00 82.12 716 LYS A O 1
ATOM 5545 N N . ILE A 1 717 ? 0.860 -14.287 -43.410 1.00 81.06 717 ILE A N 1
ATOM 5546 C CA . ILE A 1 717 ? 1.614 -15.285 -42.648 1.00 81.06 717 ILE A CA 1
ATOM 5547 C C . ILE A 1 717 ? 1.230 -16.692 -43.081 1.00 81.06 717 ILE A C 1
ATOM 5549 O O . ILE A 1 717 ? 0.031 -16.981 -43.297 1.00 81.06 717 ILE A O 1
#

Radius of gyration: 110.72 Å; Cα contacts (8 Å, |Δi|>4): 497; chains: 1; bounding box: 204×143×320 Å

Solvent-accessible surface area (backbone atoms only — not comparable to full-atom values): 37443 Å² total; per-residue (Å²): 136,86,84,91,80,85,91,84,89,87,89,84,91,85,86,90,84,90,87,88,87,81,91,83,82,84,88,78,89,78,87,75,87,77,88,90,88,81,77,85,66,84,73,64,46,66,68,51,50,50,48,52,55,49,48,54,52,48,51,52,50,52,53,49,49,54,50,50,52,54,48,50,55,55,50,50,54,52,53,51,45,48,50,40,46,50,50,31,47,52,26,52,52,50,29,52,49,29,47,53,48,28,69,76,70,66,47,67,68,33,53,55,53,28,54,48,29,52,49,53,29,50,53,41,51,54,54,40,64,74,72,63,79,53,66,68,54,50,52,49,51,52,48,38,53,50,40,54,53,50,40,55,56,53,47,54,50,43,55,52,45,54,54,50,37,53,54,27,51,53,55,24,56,51,21,51,52,49,23,49,52,35,42,54,48,48,36,51,52,46,50,52,51,50,53,56,51,67,73,61,80,70,72,61,69,69,55,57,51,49,50,51,52,44,38,52,52,40,51,53,42,45,54,48,52,54,53,42,55,51,42,50,53,49,24,74,74,66,66,42,64,70,43,49,55,48,43,57,51,52,52,50,50,45,52,51,53,48,50,52,47,46,65,75,36,69,91,70,78,67,62,65,56,55,51,49,28,51,48,25,49,48,50,24,51,51,27,49,53,48,33,50,53,41,51,55,47,46,54,52,46,51,52,52,48,52,51,38,54,50,49,38,46,50,50,44,51,49,47,46,51,55,48,51,52,48,50,54,51,50,52,51,49,48,49,50,51,50,51,48,50,46,51,50,48,50,49,52,48,50,52,46,48,53,47,44,36,63,72,41,50,45,57,48,48,50,52,48,51,53,46,46,65,24,56,80,58,34,28,44,72,66,72,64,83,64,92,56,94,43,68,66,30,55,48,34,51,51,46,41,53,47,36,49,50,48,38,49,51,46,52,52,48,44,53,48,23,55,49,43,40,54,47,31,54,51,51,51,55,49,50,52,54,48,50,56,48,49,54,54,49,50,55,49,43,54,50,49,52,51,51,42,53,53,50,49,53,50,45,54,51,50,50,56,49,51,56,50,49,55,52,51,41,54,52,50,41,53,52,26,53,53,47,29,53,51,20,51,51,44,31,55,53,19,52,51,48,28,51,53,35,52,51,52,40,53,53,50,51,53,48,47,56,51,52,53,50,54,49,55,54,49,58,59,56,54,54,58,54,56,52,53,44,55,52,28,53,51,46,33,53,52,18,52,54,43,27,51,53,18,48,54,45,26,54,53,17,62,72,52,46,90,83,14,52,71,54,25,55,53,18,50,49,47,25,51,49,18,51,48,45,31,54,50,27,51,50,50,40,54,52,48,52,50,51,52,50,54,49,51,52,50,51,51,53,50,48,52,51,48,48,43,43,61,70,45,53,49,47,52,32,52,50,47,36,52,49,18,55,48,42,34,49,52,17,50,53,45,29,50,54,26,51,53,48,38,54,52,39,54,54,49,49,52,54,50,52,53,49,53,53,52,45,51,54,48,54,53,50,44,54,53,48,50,52,50,48,53,51,51,54,52,51,50,54,54,50,51,57,50,49,55,50,52,52,55,51,36,54,50,50,34,51,51,20,53,49,49,42,54,59,40,66,63,39,40,112

Secondary structure (DSSP, 8-state):
-------------------------------------S-------HHHHHHHHHHHHHHHHHHHHHHHHHHHHHHHHHHHHHHHHHHHHHHHHHHHHHHHHHHHH--HHHHHHHHHHHHHHHHHHHHHHHH---HHHHHHHHHHHHHHHHHHHHHHHHHHHHHHHHHHHHHHHHHHHHHHHHHHHHHHHHHHHHHHHHHTS---HHHHHHHHHHHHHHHHHHHHHHHHHHHHHHHHHH--HHHHHHHHHHHHHHHHHHHHHHHHHTTTS-HHHHHHHHHHHHHHHHHHHHHHHHHHHHHHHHHHHHHHHHHHHHHHHHHHHHHHHHHHHHHHHHHHHHHHHHHHHHHHHHHHHHHHIIIIIHHHHHHHHHHHHHHTTTBTT--------SHHHHHHHHHHHHHHHHHHHHHHHHHHHHHHHHHHHHHHHHHHHHHHHHHHHHHHHHHHHHHHHHHHHHHHHHHHHHHHHHHHHHHHHHHHHHHHHHHHHHHHHHHHHHHHHHHHHHHHHHHHHHHHHHHHHHHHHHTHHHHHHHHHHHHHHHHHHHHHHHHHHHHHHHHTGGGGHHHHHHHHHHHHHHHHHHHHHHHHHHHHHHHHHHHHHHHHHHHHHHHHIIIIIHHHHHHHHHHHHHHHHHHHHHHHHHHHHHHHHHHHHHHHHHHHHHHHHHHHHHHHHHHHHHHHHHHHHHHHHHHHHHHHHHHHHHHHHHHHHHHHHTSB-